Protein AF-0000000080790879 (afdb_homodimer)

InterPro domains:
  IPR000843 LacI-type HTH domain [PF00356] (8-51)
  IPR000843 LacI-type HTH domain [PS50932] (5-59)
  IPR000843 LacI-type HTH domain [SM00354] (4-74)
  IPR000843 LacI-type HTH domain [cd01392] (8-59)
  IPR010982 Lambda repressor-like, DNA-binding domain superfamily [G3DSA:1.10.260.40] (3-62)
  IPR010982 Lambda repressor-like, DNA-binding domain superfamily [SSF47413] (5-62)
  IPR028082 Periplasmic binding protein-like I [SSF53822] (61-307)
  IPR046335 Transcriptional regulator LacI/GalR-like, sensor domain [PF13377] (170-308)

pLDDT: mean 84.3, std 15.31, range [31.33, 98.94]

Structure (mmCIF, N/CA/C/O backbone):
data_AF-0000000080790879-model_v1
#
loop_
_entity.id
_entity.type
_entity.pdbx_description
1 polymer 'Transcriptional regulator, LacI family (HTH-type transcriptional regulator degA)'
#
loop_
_atom_site.group_PDB
_atom_site.id
_atom_site.type_symbol
_atom_site.label_atom_id
_atom_site.label_alt_id
_atom_site.label_comp_id
_atom_site.label_asym_id
_atom_site.label_entity_id
_atom_site.label_seq_id
_atom_site.pdbx_PDB_ins_code
_atom_site.Cartn_x
_atom_site.Cartn_y
_atom_site.Cartn_z
_atom_site.occupancy
_atom_site.B_iso_or_equiv
_atom_site.auth_seq_id
_atom_site.auth_comp_id
_atom_site.auth_asym_id
_atom_site.auth_atom_id
_atom_site.pdbx_PDB_model_num
ATOM 1 N N . MET A 1 1 ? -19.062 32.812 -18.828 1 31.39 1 MET A N 1
ATOM 2 C CA . MET A 1 1 ? -18.891 31.375 -18.672 1 31.39 1 MET A CA 1
ATOM 3 C C . MET A 1 1 ? -20.031 30.781 -17.844 1 31.39 1 MET A C 1
ATOM 5 O O . MET A 1 1 ? -20.406 31.344 -16.812 1 31.39 1 MET A O 1
ATOM 9 N N . ALA A 1 2 ? -20.938 30.031 -18.406 1 46.84 2 ALA A N 1
ATOM 10 C CA . ALA A 1 2 ? -22.172 29.625 -17.719 1 46.84 2 ALA A CA 1
ATOM 11 C C . ALA A 1 2 ? -21.859 28.906 -16.406 1 46.84 2 ALA A C 1
ATOM 13 O O . ALA A 1 2 ? -20.922 28.109 -16.344 1 46.84 2 ALA A O 1
ATOM 14 N N . ALA A 1 3 ? -22.219 29.344 -15.32 1 54.06 3 ALA A N 1
ATOM 15 C CA . ALA A 1 3 ? -22.031 28.734 -14 1 54.06 3 ALA A CA 1
ATOM 16 C C . ALA A 1 3 ? -22.328 27.25 -14.023 1 54.06 3 ALA A C 1
ATOM 18 O O . ALA A 1 3 ? -23.188 26.797 -14.797 1 54.06 3 ALA A O 1
ATOM 19 N N . ASP A 1 4 ? -21.5 26.391 -13.531 1 60.94 4 ASP A N 1
ATOM 20 C CA . ASP A 1 4 ? -21.75 24.953 -13.469 1 60.94 4 ASP A CA 1
ATOM 21 C C . ASP A 1 4 ? -23.141 24.656 -12.93 1 60.94 4 ASP A C 1
ATOM 23 O O . ASP A 1 4 ? -23.594 25.281 -11.969 1 60.94 4 ASP A O 1
ATOM 27 N N . PRO A 1 5 ? -23.938 23.766 -13.664 1 68.88 5 PRO A N 1
ATOM 28 C CA . PRO A 1 5 ? -25.297 23.469 -13.203 1 68.88 5 PRO A CA 1
ATOM 29 C C . PRO A 1 5 ? -25.344 22.922 -11.781 1 68.88 5 PRO A C 1
ATOM 31 O O . PRO A 1 5 ? -24.422 22.203 -11.359 1 68.88 5 PRO A O 1
ATOM 34 N N . THR A 1 6 ? -26.219 23.469 -10.977 1 70.44 6 THR A N 1
ATOM 35 C CA . THR A 1 6 ? -26.438 23.047 -9.602 1 70.44 6 THR A CA 1
ATOM 36 C C . THR A 1 6 ? -27.594 22.062 -9.523 1 70.44 6 THR A C 1
ATOM 38 O O . THR A 1 6 ? -28.312 21.844 -10.508 1 70.44 6 THR A O 1
ATOM 41 N N . GLN A 1 7 ? -27.641 21.469 -8.312 1 73.38 7 GLN A N 1
ATOM 42 C CA . GLN A 1 7 ? -28.797 20.594 -8.094 1 73.38 7 GLN A CA 1
ATOM 43 C C . GLN A 1 7 ? -30.109 21.344 -8.273 1 73.38 7 GLN A C 1
ATOM 45 O O . GLN A 1 7 ? -31.094 20.766 -8.727 1 73.38 7 GLN A O 1
ATOM 50 N N . ARG A 1 8 ? -30.016 22.594 -7.941 1 77.94 8 ARG A N 1
ATOM 51 C CA . ARG A 1 8 ? -31.188 23.453 -8.117 1 77.94 8 ARG A CA 1
ATOM 52 C C . ARG A 1 8 ? -31.547 23.594 -9.594 1 77.94 8 ARG A C 1
ATOM 54 O O . ARG A 1 8 ? -32.719 23.609 -9.961 1 77.94 8 ARG A O 1
ATOM 61 N N . ASP A 1 9 ? -30.547 23.672 -10.383 1 80.75 9 ASP A N 1
ATOM 62 C CA . ASP A 1 9 ? -30.766 23.797 -11.82 1 80.75 9 ASP A CA 1
ATOM 63 C C . ASP A 1 9 ? -31.391 22.516 -12.391 1 80.75 9 ASP A C 1
ATOM 65 O O . ASP A 1 9 ? -32.281 22.578 -13.242 1 80.75 9 ASP A O 1
ATOM 69 N N . VAL A 1 10 ? -30.891 21.422 -11.867 1 80.69 10 VAL A N 1
ATOM 70 C CA . VAL A 1 10 ? -31.422 20.141 -12.305 1 80.69 10 VAL A CA 1
ATOM 71 C C . VAL A 1 10 ? -32.875 20.016 -11.867 1 80.69 10 VAL A C 1
ATOM 73 O O . VAL A 1 10 ? -33.75 19.594 -12.648 1 80.69 10 VAL A O 1
ATOM 76 N N . ALA A 1 11 ? -33.094 20.406 -10.719 1 82.88 11 ALA A N 1
ATOM 77 C CA . ALA A 1 11 ? -34.469 20.359 -10.172 1 82.88 11 ALA A CA 1
ATOM 78 C C . ALA A 1 11 ? -35.406 21.203 -11.008 1 82.88 11 ALA A C 1
ATOM 80 O O . ALA A 1 11 ? -36.5 20.75 -11.359 1 82.88 11 ALA A O 1
ATOM 81 N N . ARG A 1 12 ? -35 22.312 -11.289 1 84.5 12 ARG A N 1
ATOM 82 C CA . ARG A 1 12 ? -35.812 23.234 -12.094 1 84.5 12 ARG A CA 1
ATOM 83 C C . ARG A 1 12 ? -36.062 22.672 -13.484 1 84.5 12 ARG A C 1
ATOM 85 O O . ARG A 1 12 ? -37.188 22.688 -13.969 1 84.5 12 ARG A O 1
ATOM 92 N N . ALA A 1 13 ? -35.031 22.156 -14.031 1 86.31 13 ALA A N 1
ATOM 93 C CA . ALA A 1 13 ? -35.125 21.641 -15.398 1 86.31 13 ALA A CA 1
ATOM 94 C C . ALA A 1 13 ? -35.969 20.375 -15.445 1 86.31 13 ALA A C 1
ATOM 96 O O . ALA A 1 13 ? -36.688 20.141 -16.438 1 86.31 13 ALA A O 1
ATOM 97 N N . ALA A 1 14 ? -35.875 19.609 -14.414 1 83.62 14 ALA A N 1
ATOM 98 C CA . ALA A 1 14 ? -36.594 18.328 -14.359 1 83.62 14 ALA A CA 1
ATOM 99 C C . ALA A 1 14 ? -38 18.516 -13.797 1 83.62 14 ALA A C 1
ATOM 101 O O . ALA A 1 14 ? -38.812 17.594 -13.836 1 83.62 14 ALA A O 1
ATOM 102 N N . GLY A 1 15 ? -38.25 19.688 -13.297 1 85.44 15 GLY A N 1
ATOM 103 C CA . GLY A 1 15 ? -39.562 19.984 -12.727 1 85.44 15 GLY A CA 1
ATOM 104 C C . GLY A 1 15 ? -39.844 19.266 -11.422 1 85.44 15 GLY A C 1
ATOM 105 O O . GLY A 1 15 ? -40.938 18.812 -11.18 1 85.44 15 GLY A O 1
ATOM 106 N N . VAL A 1 16 ? -38.812 18.969 -10.75 1 83.25 16 VAL A N 1
ATOM 107 C CA . VAL A 1 16 ? -38.938 18.266 -9.484 1 83.25 16 VAL A CA 1
ATOM 108 C C . VAL A 1 16 ? -38.25 19.047 -8.367 1 83.25 16 VAL A C 1
ATOM 110 O O . VAL A 1 16 ? -37.625 20.078 -8.625 1 83.25 16 VAL A O 1
ATOM 113 N N . SER A 1 17 ? -38.531 18.609 -7.156 1 78 17 SER A N 1
ATOM 114 C CA . SER A 1 17 ? -37.875 19.25 -6.023 1 78 17 SER A CA 1
ATOM 115 C C . SER A 1 17 ? -36.375 18.906 -5.977 1 78 17 SER A C 1
ATOM 117 O O . SER A 1 17 ? -35.969 17.906 -6.555 1 78 17 SER A O 1
ATOM 119 N N . ARG A 1 18 ? -35.594 19.766 -5.316 1 76.06 18 ARG A N 1
ATOM 120 C CA . ARG A 1 18 ? -34.156 19.484 -5.117 1 76.06 18 ARG A CA 1
ATOM 121 C C . ARG A 1 18 ? -33.969 18.172 -4.379 1 76.06 18 ARG A C 1
ATOM 123 O O . ARG A 1 18 ? -33.031 17.438 -4.664 1 76.06 18 ARG A O 1
ATOM 130 N N . GLY A 1 19 ? -34.875 17.891 -3.559 1 69.06 19 GLY A N 1
ATOM 131 C CA . GLY A 1 19 ? -34.812 16.641 -2.816 1 69.06 19 GLY A CA 1
ATOM 132 C C . GLY A 1 19 ? -34.969 15.414 -3.701 1 69.06 19 GLY A C 1
ATOM 133 O O . GLY A 1 19 ? -34.219 14.43 -3.529 1 69.06 19 GLY A O 1
ATOM 134 N N . LEU A 1 20 ? -35.906 15.531 -4.598 1 71.94 20 LEU A N 1
ATOM 135 C CA . LEU A 1 20 ? -36.125 14.414 -5.5 1 71.94 20 LEU A CA 1
ATOM 136 C C . LEU A 1 20 ? -34.938 14.211 -6.434 1 71.94 20 LEU A C 1
ATOM 138 O O . LEU A 1 20 ? -34.625 13.078 -6.785 1 71.94 20 LEU A O 1
ATOM 142 N N . VAL A 1 21 ? -34.281 15.344 -6.832 1 75.25 21 VAL A N 1
ATOM 143 C CA . VAL A 1 21 ? -33.062 15.234 -7.637 1 75.25 21 VAL A CA 1
ATOM 144 C C . VAL A 1 21 ? -32 14.5 -6.852 1 75.25 21 VAL A C 1
ATOM 146 O O . VAL A 1 21 ? -31.344 13.586 -7.379 1 75.25 21 VAL A O 1
ATOM 149 N N . SER A 1 22 ? -31.922 14.867 -5.68 1 69.25 22 SER A N 1
ATOM 150 C CA . SER A 1 22 ? -30.938 14.227 -4.812 1 69.25 22 SER A CA 1
ATOM 151 C C . SER A 1 22 ? -31.203 12.734 -4.672 1 69.25 22 SER A C 1
ATOM 153 O O . SER A 1 22 ? -30.281 11.922 -4.809 1 69.25 22 SER A O 1
ATOM 155 N N . LEU A 1 23 ? -32.5 12.469 -4.492 1 63.38 23 LEU A N 1
ATOM 156 C CA . LEU A 1 23 ? -32.906 11.078 -4.328 1 63.38 23 LEU A CA 1
ATOM 157 C C . LEU A 1 23 ? -32.688 10.289 -5.613 1 63.38 23 LEU A C 1
ATOM 159 O O . LEU A 1 23 ? -32.188 9.148 -5.57 1 63.38 23 LEU A O 1
ATOM 163 N N . ALA A 1 24 ? -33.031 10.875 -6.68 1 67.06 24 ALA A N 1
ATOM 164 C CA . ALA A 1 24 ? -32.938 10.211 -7.977 1 67.06 24 ALA A CA 1
ATOM 165 C C . ALA A 1 24 ? -31.469 9.922 -8.32 1 67.06 24 ALA A C 1
ATOM 167 O O . ALA A 1 24 ? -31.141 8.828 -8.773 1 67.06 24 ALA A O 1
ATOM 168 N N . LEU A 1 25 ? -30.641 10.867 -8.023 1 66.94 25 LEU A N 1
ATOM 169 C CA . LEU A 1 25 ? -29.25 10.758 -8.438 1 66.94 25 LEU A CA 1
ATOM 170 C C . LEU A 1 25 ? -28.453 9.875 -7.477 1 66.94 25 LEU A C 1
ATOM 172 O O . LEU A 1 25 ? -27.406 9.344 -7.836 1 66.94 25 LEU A O 1
ATOM 176 N N . SER A 1 26 ? -29.109 9.727 -6.359 1 56.62 26 SER A N 1
ATOM 177 C CA . SER A 1 26 ? -28.484 8.852 -5.375 1 56.62 26 SER A CA 1
ATOM 178 C C . SER A 1 26 ? -28.906 7.398 -5.574 1 56.62 26 SER A C 1
ATOM 180 O O . SER A 1 26 ? -28.469 6.512 -4.84 1 56.62 26 SER A O 1
ATOM 182 N N . GLY A 1 27 ? -29.734 7.176 -6.465 1 55.97 27 GLY A N 1
ATOM 183 C CA . GLY A 1 27 ? -30.234 5.844 -6.762 1 55.97 27 GLY A CA 1
ATOM 184 C C . GLY A 1 27 ? -31.281 5.367 -5.773 1 55.97 27 GLY A C 1
ATOM 185 O O . GLY A 1 27 ? -31.484 4.164 -5.605 1 55.97 27 GLY A O 1
ATOM 186 N N . SER A 1 28 ? -31.938 6.172 -5.125 1 51.19 28 SER A N 1
ATOM 187 C CA . SER A 1 28 ? -32.969 5.828 -4.148 1 51.19 28 SER A CA 1
ATOM 188 C C . SER A 1 28 ? -34.125 5.074 -4.797 1 51.19 28 SER A C 1
ATOM 190 O O . SER A 1 28 ? -34.562 5.422 -5.895 1 51.19 28 SER A O 1
ATOM 192 N N . SER A 1 29 ? -34.5 4.035 -4.152 1 57.91 29 SER A N 1
ATOM 193 C CA . SER A 1 29 ? -35.656 3.273 -4.625 1 57.91 29 SER A CA 1
ATOM 194 C C . SER A 1 29 ? -36.969 4.059 -4.434 1 57.91 29 SER A C 1
ATOM 196 O O . SER A 1 29 ? -38 3.68 -4.969 1 57.91 29 SER A O 1
ATOM 198 N N . LEU A 1 30 ? -36.875 5.078 -3.789 1 57.19 30 LEU A N 1
ATOM 199 C CA . LEU A 1 30 ? -38.062 5.871 -3.523 1 57.19 30 LEU A CA 1
ATOM 200 C C . LEU A 1 30 ? -38.469 6.672 -4.754 1 57.19 30 LEU A C 1
ATOM 202 O O . LEU A 1 30 ? -39.562 7.242 -4.801 1 57.19 30 LEU A O 1
ATOM 206 N N . VAL A 1 31 ? -37.562 6.707 -5.637 1 70.5 31 VAL A N 1
ATOM 207 C CA . VAL A 1 31 ? -37.844 7.441 -6.863 1 70.5 31 VAL A CA 1
ATOM 208 C C . VAL A 1 31 ? -38.219 6.465 -7.98 1 70.5 31 VAL A C 1
ATOM 210 O O . VAL A 1 31 ? -37.469 5.504 -8.234 1 70.5 31 VAL A O 1
ATOM 213 N N . ALA A 1 32 ? -39.469 6.656 -8.453 1 73.81 32 ALA A N 1
ATOM 214 C CA . ALA A 1 32 ? -39.938 5.816 -9.562 1 73.81 32 ALA A CA 1
ATOM 215 C C . ALA A 1 32 ? -38.906 5.828 -10.703 1 73.81 32 ALA A C 1
ATOM 217 O O . ALA A 1 32 ? -38.281 6.848 -10.961 1 73.81 32 ALA A O 1
ATOM 218 N N . ASP A 1 33 ? -38.75 4.695 -11.352 1 73.25 33 ASP A N 1
ATOM 219 C CA . ASP A 1 33 ? -37.75 4.5 -12.398 1 73.25 33 ASP A CA 1
ATOM 220 C C . ASP A 1 33 ? -37.844 5.574 -13.477 1 73.25 33 ASP A C 1
ATOM 222 O O . ASP A 1 33 ? -36.844 6.113 -13.93 1 73.25 33 ASP A O 1
ATOM 226 N N . ASP A 1 34 ? -39.031 5.797 -13.844 1 77.75 34 ASP A N 1
ATOM 227 C CA . ASP A 1 34 ? -39.25 6.781 -14.898 1 77.75 34 ASP A CA 1
ATOM 228 C C . ASP A 1 34 ? -38.75 8.164 -14.469 1 77.75 34 ASP A C 1
ATOM 230 O O . ASP A 1 34 ? -38.125 8.867 -15.258 1 77.75 34 ASP A O 1
ATOM 234 N N . THR A 1 35 ? -39 8.523 -13.281 1 78.81 35 THR A N 1
ATOM 235 C CA . THR A 1 35 ? -38.594 9.82 -12.742 1 78.81 35 THR A CA 1
ATOM 236 C C . THR A 1 35 ? -37.062 9.883 -12.586 1 78.81 35 THR A C 1
ATOM 238 O O . THR A 1 35 ? -36.469 10.906 -12.906 1 78.81 35 THR A O 1
ATOM 241 N N . ARG A 1 36 ? -36.531 8.922 -12.156 1 77.81 36 ARG A N 1
ATOM 242 C CA . ARG A 1 36 ? -35.062 8.828 -12 1 77.81 36 ARG A CA 1
ATOM 243 C C . ARG A 1 36 ? -34.375 9.023 -13.344 1 77.81 36 ARG A C 1
ATOM 245 O O . ARG A 1 36 ? -33.406 9.797 -13.438 1 77.81 36 ARG A O 1
ATOM 252 N N . GLU A 1 37 ? -34.875 8.25 -14.273 1 77.5 37 GLU A N 1
ATOM 253 C CA . GLU A 1 37 ? -34.281 8.336 -15.609 1 77.5 37 GLU A CA 1
ATOM 254 C C . GLU A 1 37 ? -34.375 9.766 -16.156 1 77.5 37 GLU A C 1
ATOM 256 O O . GLU A 1 37 ? -33.406 10.25 -16.766 1 77.5 37 GLU A O 1
ATOM 261 N N . ARG A 1 38 ? -35.469 10.383 -15.992 1 80.38 38 ARG A N 1
ATOM 262 C CA . ARG A 1 38 ? -35.656 11.758 -16.438 1 80.38 38 ARG A CA 1
ATOM 263 C C . ARG A 1 38 ? -34.688 12.695 -15.742 1 80.38 38 ARG A C 1
ATOM 265 O O . ARG A 1 38 ? -34.062 13.539 -16.391 1 80.38 38 ARG A O 1
ATOM 272 N N . ILE A 1 39 ? -34.531 12.539 -14.477 1 79.38 39 ILE A N 1
ATOM 273 C CA . ILE A 1 39 ? -33.656 13.398 -13.695 1 79.38 39 ILE A CA 1
ATOM 274 C C . ILE A 1 39 ? -32.188 13.172 -14.109 1 79.38 39 ILE A C 1
ATOM 276 O O . ILE A 1 39 ? -31.438 14.125 -14.281 1 79.38 39 ILE A O 1
ATOM 280 N N . VAL A 1 40 ? -31.844 11.938 -14.273 1 74.12 40 VAL A N 1
ATOM 281 C CA . VAL A 1 40 ? -30.484 11.586 -14.688 1 74.12 40 VAL A CA 1
ATOM 282 C C . VAL A 1 40 ? -30.203 12.172 -16.062 1 74.12 40 VAL A C 1
ATOM 284 O O . VAL A 1 40 ? -29.125 12.719 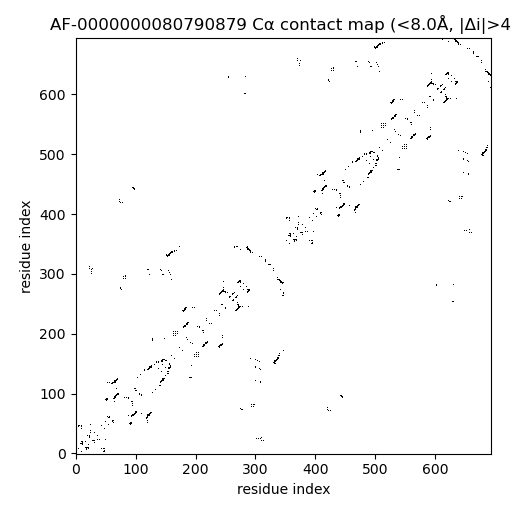-16.312 1 74.12 40 VAL A O 1
ATOM 287 N N . GLN A 1 41 ? -31.203 12.016 -16.922 1 77.62 41 GLN A N 1
ATOM 288 C CA . GLN A 1 41 ? -31.062 12.57 -18.266 1 77.62 41 GLN A CA 1
ATOM 289 C C . GLN A 1 41 ? -30.906 14.086 -18.219 1 77.62 41 GLN A C 1
ATOM 291 O O . GLN A 1 41 ? -30.047 14.641 -18.922 1 77.62 41 GLN A O 1
ATOM 296 N N . VAL A 1 42 ? -31.641 14.781 -17.453 1 80 42 VAL A N 1
ATOM 297 C CA . VAL A 1 42 ? -31.578 16.234 -17.312 1 80 42 VAL A CA 1
ATOM 298 C C . VAL A 1 42 ? -30.219 16.641 -16.719 1 80 42 VAL A C 1
ATOM 300 O O . VAL A 1 42 ? -29.609 17.609 -17.172 1 80 42 VAL A O 1
ATOM 303 N N . ALA A 1 43 ? -29.844 15.922 -15.703 1 75.06 43 ALA A N 1
ATOM 304 C CA . ALA A 1 43 ? -28.547 16.188 -15.086 1 75.06 43 ALA A CA 1
ATOM 305 C C . ALA A 1 43 ? -27.422 16.078 -16.094 1 75.06 43 ALA A C 1
ATOM 307 O O . ALA A 1 43 ? -26.516 16.922 -16.141 1 75.06 43 ALA A O 1
ATOM 308 N N . HIS A 1 44 ? -27.516 15.062 -16.875 1 70.31 44 HIS A N 1
ATOM 309 C CA . HIS A 1 44 ? -26.531 14.844 -17.922 1 70.31 44 HIS A CA 1
ATOM 310 C C . HIS A 1 44 ? -26.562 15.969 -18.953 1 70.31 44 HIS A C 1
ATOM 312 O O . HIS A 1 44 ? -25.516 16.484 -19.359 1 70.31 44 HIS A O 1
ATOM 318 N N . GLU A 1 45 ? -27.688 16.297 -19.344 1 73.88 45 GLU A N 1
ATOM 319 C CA . GLU A 1 45 ? -27.875 17.344 -20.359 1 73.88 45 GLU A CA 1
ATOM 320 C C . GLU A 1 45 ? -27.344 18.688 -19.859 1 73.88 45 GLU A C 1
ATOM 322 O O . GLU A 1 45 ? -26.797 19.469 -20.625 1 73.88 45 GLU A O 1
ATOM 327 N N . LEU A 1 46 ? -27.5 18.844 -18.562 1 73.12 46 LEU A N 1
ATOM 328 C CA . LEU A 1 46 ? -27.062 20.094 -17.969 1 73.12 46 LEU A CA 1
ATOM 329 C C . LEU A 1 46 ? -25.578 20.031 -17.594 1 73.12 46 LEU A C 1
ATOM 331 O O . LEU A 1 46 ? -24.984 21.047 -17.266 1 73.12 46 LEU A O 1
ATOM 335 N N . GLY A 1 47 ? -25.141 18.812 -17.688 1 64.56 47 GLY A N 1
ATOM 336 C CA . GLY A 1 47 ? -23.766 18.594 -17.266 1 64.56 47 GLY A CA 1
ATOM 337 C C . GLY A 1 47 ? -23.594 18.609 -15.758 1 64.56 47 GLY A C 1
ATOM 338 O O . GLY A 1 47 ? -22.531 18.984 -15.258 1 64.56 47 GLY A O 1
ATOM 339 N N . TYR A 1 48 ? -24.781 18.328 -15.18 1 60.84 48 TYR A N 1
ATOM 340 C CA . TYR A 1 48 ? -24.734 18.297 -13.727 1 60.84 48 TYR A CA 1
ATOM 341 C C . TYR A 1 48 ? -24.125 17 -13.211 1 60.84 48 TYR A C 1
ATOM 343 O O . TYR A 1 48 ? -24.531 15.914 -13.625 1 60.84 48 TYR A O 1
ATOM 351 N N . THR A 1 49 ? -23.141 17.094 -12.586 1 52.09 49 THR A N 1
ATOM 352 C CA . THR A 1 49 ? -22.594 15.961 -11.867 1 52.09 49 THR A CA 1
ATOM 353 C C . THR A 1 49 ? -22.672 16.172 -10.359 1 52.09 49 THR A C 1
ATOM 355 O O . THR A 1 49 ? -22.375 17.266 -9.867 1 52.09 49 THR A O 1
ATOM 358 N N . ARG A 1 50 ? -23.578 15.305 -9.789 1 50.03 50 ARG A N 1
ATOM 359 C CA . ARG A 1 50 ? -23.656 15.367 -8.328 1 50.03 50 ARG A CA 1
ATOM 360 C C . ARG A 1 50 ? -22.266 15.336 -7.699 1 50.03 50 ARG A C 1
ATOM 362 O O . ARG A 1 50 ? -21.516 14.375 -7.887 1 50.03 50 ARG A O 1
ATOM 369 N N . ASN A 1 51 ? -21.812 16.453 -7.465 1 45.66 51 ASN A N 1
ATOM 370 C CA . ASN A 1 51 ? -20.547 16.547 -6.75 1 45.66 51 ASN A CA 1
ATOM 371 C C . ASN A 1 51 ? -20.703 16.219 -5.266 1 45.66 51 ASN A C 1
ATOM 373 O O . ASN A 1 51 ? -21.297 17 -4.52 1 45.66 51 ASN A O 1
ATOM 377 N N . LEU A 1 52 ? -20.891 14.906 -4.855 1 46.56 52 LEU A N 1
ATOM 378 C CA . LEU A 1 52 ? -21 14.492 -3.461 1 46.56 52 LEU A CA 1
ATOM 379 C C . LEU A 1 52 ? -20.141 15.383 -2.564 1 46.56 52 LEU A C 1
ATOM 381 O O . LEU A 1 52 ? -20.5 15.641 -1.412 1 46.56 52 LEU A O 1
ATOM 385 N N . GLY A 1 53 ? -19.109 15.828 -3.074 1 43.97 53 GLY A N 1
ATOM 386 C CA . GLY A 1 53 ? -18.297 16.781 -2.322 1 43.97 53 GLY A CA 1
ATOM 387 C C . GLY A 1 53 ? -19.047 18.031 -1.947 1 43.97 53 GLY A C 1
ATOM 388 O O . GLY A 1 53 ? -19.016 18.469 -0.794 1 43.97 53 GLY A O 1
ATOM 389 N N . ALA A 1 54 ? -19.75 18.5 -2.9 1 43.84 54 ALA A N 1
ATOM 390 C CA . ALA A 1 54 ? -20.531 19.703 -2.656 1 43.84 54 ALA A CA 1
ATOM 391 C C . ALA A 1 54 ? -21.688 19.438 -1.692 1 43.84 54 ALA A C 1
ATOM 393 O O . ALA A 1 54 ? -21.969 20.25 -0.81 1 43.84 54 ALA A O 1
ATOM 394 N N . ALA A 1 55 ? -22.297 18.297 -1.885 1 45.28 55 ALA A N 1
ATOM 395 C CA . ALA A 1 55 ? -23.406 17.922 -0.99 1 45.28 55 ALA A CA 1
ATOM 396 C C . ALA A 1 55 ? -22.891 17.703 0.435 1 45.28 55 ALA A C 1
ATOM 398 O O . ALA A 1 55 ? -23.578 18.062 1.399 1 45.28 55 ALA A O 1
ATOM 399 N N . SER A 1 56 ? -21.75 17.031 0.468 1 48.84 56 SER A N 1
ATOM 400 C CA . SER A 1 56 ? -21.156 16.859 1.782 1 48.84 56 SER A CA 1
ATOM 401 C C . SER A 1 56 ? -20.906 18.188 2.465 1 48.84 56 SER A C 1
ATOM 403 O O . SER A 1 56 ? -21.125 18.328 3.668 1 48.84 56 SER A O 1
ATOM 405 N N . LEU A 1 57 ? -20.594 19.141 1.697 1 43.84 57 LEU A N 1
ATOM 406 C CA . LEU A 1 57 ? -20.359 20.484 2.23 1 43.84 57 LEU A CA 1
ATOM 407 C C . LEU A 1 57 ? -21.656 21.125 2.709 1 43.84 57 LEU A C 1
ATOM 409 O O . LEU A 1 57 ? -21.688 21.75 3.766 1 43.84 57 LEU A O 1
ATOM 413 N N . ALA A 1 58 ? -22.672 20.844 1.845 1 44.16 58 ALA A N 1
ATOM 414 C CA . ALA A 1 58 ? -23.969 21.391 2.223 1 44.16 58 ALA A CA 1
ATOM 415 C C . ALA A 1 58 ? -24.5 20.719 3.484 1 44.16 58 ALA A C 1
ATOM 417 O O . ALA A 1 58 ? -25.203 21.344 4.281 1 44.16 58 ALA A O 1
ATOM 418 N N . SER A 1 59 ? -24.203 19.484 3.584 1 52.31 59 SER A N 1
ATOM 419 C CA . SER A 1 59 ? -24.672 18.719 4.734 1 52.31 59 SER A CA 1
ATOM 420 C C . SER A 1 59 ? -23.672 18.781 5.887 1 52.31 59 SER A C 1
ATOM 422 O O . SER A 1 59 ? -23.781 18.031 6.859 1 52.31 59 SER A O 1
ATOM 424 N N . LYS A 1 60 ? -22.703 19.672 5.781 1 63.31 60 LYS A N 1
ATOM 425 C CA . LYS A 1 60 ? -21.703 19.906 6.82 1 63.31 60 LYS A CA 1
ATOM 426 C C . LYS A 1 60 ? -20.781 18.703 6.973 1 63.31 60 LYS A C 1
ATOM 428 O O . LYS A 1 60 ? -20.391 18.359 8.086 1 63.31 60 LYS A O 1
ATOM 433 N N . ARG A 1 61 ? -20.844 17.969 5.816 1 75.88 61 ARG A N 1
ATOM 434 C CA . ARG A 1 61 ? -19.875 16.875 5.832 1 75.88 61 ARG A CA 1
ATOM 435 C C . ARG A 1 61 ? -18.625 17.25 5.039 1 75.88 61 ARG A C 1
ATOM 437 O O . ARG A 1 61 ? -18.672 18.094 4.145 1 75.88 61 ARG A O 1
ATOM 444 N N . SER A 1 62 ? -17.547 16.609 5.43 1 82.19 62 SER A N 1
ATOM 445 C CA . SER A 1 62 ? -16.312 16.797 4.672 1 82.19 62 SER A CA 1
ATOM 446 C C . SER A 1 62 ? -16.312 15.977 3.393 1 82.19 62 SER A C 1
ATOM 448 O O . SER A 1 62 ? -16.922 14.906 3.336 1 82.19 62 SER A O 1
ATOM 450 N N . PRO A 1 63 ? -15.82 16.484 2.312 1 87.44 63 PRO A N 1
ATOM 451 C CA . PRO A 1 63 ? -15.75 15.727 1.059 1 87.44 63 PRO A CA 1
ATOM 452 C C . PRO A 1 63 ? -14.68 14.641 1.084 1 87.44 63 PRO A C 1
ATOM 454 O O . PRO A 1 63 ? -13.852 14.562 0.174 1 87.44 63 PRO A O 1
ATOM 457 N N . VAL A 1 64 ? -14.742 13.82 2.141 1 92.44 64 VAL A N 1
ATOM 458 C CA . VAL A 1 64 ? -13.789 12.734 2.35 1 92.44 64 VAL A CA 1
ATOM 459 C C . VAL A 1 64 ? -14.539 11.414 2.52 1 92.44 64 VAL A C 1
ATOM 461 O O . VAL A 1 64 ? -15.602 11.375 3.139 1 92.44 64 VAL A O 1
ATOM 464 N N . VAL A 1 65 ? -14.016 10.43 1.869 1 96.19 65 VAL A N 1
ATOM 465 C CA . VAL A 1 65 ? -14.461 9.062 2.137 1 96.19 65 VAL A CA 1
ATOM 466 C C . VAL A 1 65 ? -13.367 8.297 2.871 1 96.19 65 VAL A C 1
ATOM 468 O O . VAL A 1 65 ? -12.234 8.219 2.398 1 96.19 65 VAL A O 1
ATOM 471 N N . GLY A 1 66 ? -13.672 7.832 4.062 1 97.38 66 GLY A N 1
ATOM 472 C CA . GLY A 1 66 ? -12.727 7 4.789 1 97.38 66 GLY A CA 1
ATOM 473 C C . GLY A 1 66 ? -12.617 5.594 4.23 1 97.38 66 GLY A C 1
ATOM 474 O O . GLY A 1 66 ? -13.625 4.953 3.936 1 97.38 66 GLY A O 1
ATOM 475 N N . VAL A 1 67 ? -11.445 5.203 4.012 1 98.06 67 VAL A N 1
ATOM 476 C CA . VAL A 1 67 ? -11.172 3.828 3.609 1 98.06 67 VAL A CA 1
ATOM 477 C C . VAL A 1 67 ? -10.336 3.133 4.684 1 98.06 67 VAL A C 1
ATOM 479 O O . VAL A 1 67 ? -9.234 3.578 5.008 1 98.06 67 VAL A O 1
ATOM 482 N N . VAL A 1 68 ? -10.867 2.053 5.238 1 96.19 68 VAL A N 1
ATOM 483 C CA . VAL A 1 68 ? -10.172 1.332 6.305 1 96.19 68 VAL A CA 1
ATOM 484 C C . VAL A 1 68 ? -9.672 -0.01 5.777 1 96.19 68 VAL A C 1
ATOM 486 O O . VAL A 1 68 ? -10.461 -0.838 5.316 1 96.19 68 VAL A O 1
ATOM 489 N N . LEU A 1 69 ? -8.398 -0.145 5.812 1 95.81 69 LEU A N 1
ATOM 490 C CA . LEU A 1 69 ? -7.746 -1.362 5.344 1 95.81 69 LEU A CA 1
ATOM 491 C C . LEU A 1 69 ? -7.074 -2.1 6.496 1 95.81 69 LEU A C 1
ATOM 493 O O . LEU A 1 69 ? -6.648 -1.478 7.473 1 95.81 69 LEU A O 1
ATOM 497 N N . PRO A 1 70 ? -6.883 -3.414 6.316 1 90.75 70 PRO A N 1
ATOM 498 C CA . PRO A 1 70 ? -6.074 -4.133 7.305 1 90.75 70 PRO A CA 1
ATOM 499 C C . PRO A 1 70 ? -4.613 -3.693 7.309 1 90.75 70 PRO A C 1
ATOM 501 O O . PRO A 1 70 ? -3.996 -3.6 8.375 1 90.75 70 PRO A O 1
ATOM 504 N N . ASP A 1 71 ? -4.07 -3.461 6.113 1 91.44 71 ASP A N 1
ATOM 505 C CA . ASP A 1 71 ? -2.676 -3.07 5.938 1 91.44 71 ASP A CA 1
ATOM 506 C C . ASP A 1 71 ? -2.436 -2.51 4.535 1 91.44 71 ASP A C 1
ATOM 508 O O . ASP A 1 71 ? -3.369 -2.391 3.74 1 91.44 71 ASP A O 1
ATOM 512 N N . LEU A 1 72 ? -1.198 -2.15 4.277 1 94.94 72 LEU A N 1
ATOM 513 C CA . LEU A 1 72 ? -0.84 -1.664 2.951 1 94.94 72 LEU A CA 1
ATOM 514 C C . LEU A 1 72 ? 0.057 -2.664 2.23 1 94.94 72 LEU A C 1
ATOM 516 O O . LEU A 1 72 ? 0.699 -2.322 1.233 1 94.94 72 LEU A O 1
ATOM 520 N N . ARG A 1 73 ? 0.112 -3.879 2.693 1 92.44 73 ARG A N 1
ATOM 521 C CA . ARG A 1 73 ? 1.039 -4.887 2.191 1 92.44 73 ARG A CA 1
ATOM 522 C C . ARG A 1 73 ? 0.417 -5.684 1.051 1 92.44 73 ARG A C 1
ATOM 524 O O . ARG A 1 73 ? 1.081 -5.973 0.054 1 92.44 73 ARG A O 1
ATOM 531 N N . ASN A 1 74 ? -0.801 -6.051 1.253 1 93.38 74 ASN A N 1
ATOM 532 C CA . ASN A 1 74 ? -1.499 -6.848 0.249 1 93.38 74 ASN A CA 1
ATOM 533 C C . ASN A 1 74 ? -1.854 -6.012 -0.979 1 93.38 74 ASN A C 1
ATOM 535 O O . ASN A 1 74 ? -2.6 -5.039 -0.879 1 93.38 74 ASN A O 1
ATOM 539 N N . PRO A 1 75 ? -1.355 -6.434 -2.168 1 96.44 75 PRO A N 1
ATOM 540 C CA . PRO A 1 75 ? -1.616 -5.648 -3.377 1 96.44 75 PRO A CA 1
ATOM 541 C C . PRO A 1 75 ? -3.102 -5.574 -3.723 1 96.44 75 PRO A C 1
ATOM 543 O O . PRO A 1 75 ? -3.52 -4.691 -4.477 1 96.44 75 PRO A O 1
ATOM 546 N N . PHE A 1 76 ? -3.879 -6.508 -3.162 1 96.62 76 PHE A N 1
ATOM 547 C CA . PHE A 1 76 ? -5.324 -6.43 -3.342 1 96.62 76 PHE A CA 1
ATOM 548 C C . PHE A 1 76 ? -5.859 -5.094 -2.842 1 96.62 76 PHE A C 1
ATOM 550 O O . PHE A 1 76 ? -6.703 -4.477 -3.494 1 96.62 76 PHE A O 1
ATOM 557 N N . PHE A 1 77 ? -5.379 -4.578 -1.789 1 96.75 77 PHE A N 1
ATOM 558 C CA . PHE A 1 77 ? -5.859 -3.348 -1.173 1 96.75 77 PHE A CA 1
ATOM 559 C C . PHE A 1 77 ? -5.473 -2.137 -2.012 1 96.75 77 PHE A C 1
ATOM 561 O O . PHE A 1 77 ? -6.234 -1.173 -2.109 1 96.75 77 PHE A O 1
ATOM 568 N N . GLU A 1 78 ? -4.289 -2.176 -2.574 1 96.5 78 GLU A N 1
ATOM 569 C CA . GLU A 1 78 ? -3.91 -1.124 -3.514 1 96.5 78 GLU A CA 1
ATOM 570 C C . GLU A 1 78 ? -4.918 -1.013 -4.652 1 96.5 78 GLU A C 1
ATOM 572 O O . GLU A 1 78 ? -5.34 0.09 -5.012 1 96.5 78 GLU A O 1
ATOM 577 N N . SER A 1 79 ? -5.246 -2.164 -5.191 1 97.12 79 SER A N 1
ATOM 578 C CA . SER A 1 79 ? -6.191 -2.203 -6.301 1 97.12 79 SER A CA 1
ATOM 579 C C . SER A 1 79 ? -7.555 -1.659 -5.883 1 97.12 79 SER A C 1
ATOM 581 O O . SER A 1 79 ? -8.172 -0.892 -6.621 1 97.12 79 SER A O 1
ATOM 583 N N . VAL A 1 80 ? -7.98 -1.991 -4.719 1 97.62 80 VAL A N 1
ATOM 584 C CA . VAL A 1 80 ? -9.258 -1.508 -4.203 1 97.62 80 VAL A CA 1
ATOM 585 C C . VAL A 1 80 ? -9.219 0.012 -4.07 1 97.62 80 VAL A C 1
ATOM 587 O O . VAL A 1 80 ? -10.125 0.707 -4.543 1 97.62 80 VAL A O 1
ATOM 590 N N . VAL A 1 81 ? -8.188 0.541 -3.506 1 97.62 81 VAL A N 1
ATOM 591 C CA . VAL A 1 81 ? -8.078 1.972 -3.242 1 97.62 81 VAL A CA 1
ATOM 592 C C . VAL A 1 81 ? -8 2.736 -4.562 1 97.62 81 VAL A C 1
ATOM 594 O O . VAL A 1 81 ? -8.633 3.785 -4.719 1 97.62 81 VAL A O 1
ATOM 597 N N . ASP A 1 82 ? -7.23 2.178 -5.5 1 96.06 82 ASP A N 1
ATOM 598 C CA . ASP A 1 82 ? -7.117 2.826 -6.805 1 96.06 82 ASP A CA 1
ATOM 599 C C . ASP A 1 82 ? -8.484 2.943 -7.48 1 96.06 82 ASP A C 1
ATOM 601 O O . ASP A 1 82 ? -8.82 3.992 -8.031 1 96.06 82 ASP A O 1
ATOM 605 N N . ASN A 1 83 ? -9.195 1.898 -7.422 1 97.19 83 ASN A N 1
ATOM 606 C CA . ASN A 1 83 ? -10.516 1.897 -8.055 1 97.19 83 ASN A CA 1
ATOM 607 C C . ASN A 1 83 ? -11.508 2.76 -7.289 1 97.19 83 ASN A C 1
ATOM 609 O O . ASN A 1 83 ? -12.359 3.422 -7.887 1 97.19 83 ASN A O 1
ATOM 613 N N . LEU A 1 84 ? -11.43 2.773 -5.957 1 97.5 84 LEU A N 1
ATOM 614 C CA . LEU A 1 84 ? -12.266 3.664 -5.164 1 97.5 84 LEU A CA 1
ATOM 615 C C . LEU A 1 84 ? -11.961 5.125 -5.484 1 97.5 84 LEU A C 1
ATOM 617 O O . LEU A 1 84 ? -12.867 5.953 -5.543 1 97.5 84 LEU A O 1
ATOM 621 N N . GLN A 1 85 ? -10.68 5.383 -5.602 1 95.44 85 GLN A N 1
ATOM 622 C CA . GLN A 1 85 ? -10.266 6.742 -5.945 1 95.44 85 GLN A CA 1
ATOM 623 C C . GLN A 1 85 ? -10.875 7.18 -7.273 1 95.44 85 GLN A C 1
ATOM 625 O O . GLN A 1 85 ? -11.367 8.305 -7.395 1 95.44 85 GLN A O 1
ATOM 630 N N . HIS A 1 86 ? -10.805 6.316 -8.203 1 93.06 86 HIS A N 1
ATOM 631 C CA . HIS A 1 86 ? -11.383 6.605 -9.508 1 93.06 86 HIS A CA 1
ATOM 632 C C . HIS A 1 86 ? -12.867 6.938 -9.398 1 93.06 86 HIS A C 1
ATOM 634 O O . HIS A 1 86 ? -13.328 7.941 -9.953 1 93.06 86 HIS A O 1
ATOM 640 N N . GLU A 1 87 ? -13.602 6.16 -8.664 1 92.19 87 GLU A N 1
ATOM 641 C CA . GLU A 1 87 ? -15.031 6.391 -8.469 1 92.19 87 GLU A CA 1
ATOM 642 C C . GLU A 1 87 ? -15.281 7.672 -7.676 1 92.19 87 GLU A C 1
ATOM 644 O O . GLU A 1 87 ? -16.203 8.422 -7.984 1 92.19 87 GLU A O 1
ATOM 649 N N . ALA A 1 88 ? -14.469 7.926 -6.684 1 92 88 ALA A N 1
ATOM 650 C CA . ALA A 1 88 ? -14.633 9.062 -5.785 1 92 88 ALA A CA 1
ATOM 651 C C . ALA A 1 88 ? -14.359 10.383 -6.508 1 92 88 ALA A C 1
ATOM 653 O O . ALA A 1 88 ? -14.977 11.406 -6.211 1 92 88 ALA A O 1
ATOM 654 N N . ASP A 1 89 ? -13.406 10.359 -7.383 1 84.75 89 ASP A N 1
ATOM 655 C CA . ASP A 1 89 ? -13.047 11.547 -8.148 1 84.75 89 ASP A CA 1
ATOM 656 C C . ASP A 1 89 ? -14.266 12.133 -8.859 1 84.75 89 ASP A C 1
ATOM 658 O O . ASP A 1 89 ? -14.484 13.344 -8.836 1 84.75 89 ASP A O 1
ATOM 662 N N . GLY A 1 90 ? -15.016 11.281 -9.453 1 80.62 90 GLY A N 1
ATOM 663 C CA . GLY A 1 90 ? -16.203 11.734 -10.148 1 80.62 90 GLY A CA 1
ATOM 664 C C . GLY A 1 90 ? -17.25 12.344 -9.227 1 80.62 90 GLY A C 1
ATOM 665 O O . GLY A 1 90 ? -18.125 13.07 -9.68 1 80.62 90 GLY A O 1
ATOM 666 N N . LEU A 1 91 ? -17.141 12.148 -7.938 1 81.94 91 LEU A N 1
ATOM 667 C CA . LEU A 1 91 ? -18.109 12.617 -6.949 1 81.94 91 LEU A CA 1
ATOM 668 C C . LEU A 1 91 ? -17.531 13.781 -6.145 1 81.94 91 LEU A C 1
ATOM 670 O O . LEU A 1 91 ? -18.188 14.273 -5.219 1 81.94 91 LEU A O 1
ATOM 674 N N . GLY A 1 92 ? -16.25 14.133 -6.484 1 83.25 92 GLY A N 1
ATOM 675 C CA . GLY A 1 92 ? -15.602 15.211 -5.766 1 83.25 92 GLY A CA 1
ATOM 676 C C . GLY A 1 92 ? -15.172 14.82 -4.363 1 83.25 92 GLY A C 1
ATOM 677 O O . GLY A 1 92 ? -15.086 15.672 -3.477 1 83.25 92 GLY A O 1
ATOM 678 N N . LEU A 1 93 ? -15.047 13.562 -4.125 1 90.75 93 LEU A N 1
ATOM 679 C CA . LEU A 1 93 ? -14.641 13.039 -2.824 1 90.75 93 LEU A CA 1
ATOM 680 C C . LEU A 1 93 ? -13.172 12.617 -2.846 1 90.75 93 LEU A C 1
ATOM 682 O O . LEU A 1 93 ? -12.648 12.234 -3.895 1 90.75 93 LEU A O 1
ATOM 686 N N . LEU A 1 94 ? -12.523 12.727 -1.725 1 93.12 94 LEU A N 1
ATOM 687 C CA . LEU A 1 94 ? -11.148 12.273 -1.561 1 93.12 94 LEU A CA 1
ATOM 688 C C . LEU A 1 94 ? -11.086 11.07 -0.627 1 93.12 94 LEU A C 1
ATOM 690 O O . LEU A 1 94 ? -11.43 11.18 0.552 1 93.12 94 LEU A O 1
ATOM 694 N N . PRO A 1 95 ? -10.641 9.969 -1.158 1 96.81 95 PRO A N 1
ATOM 695 C CA . PRO A 1 95 ? -10.414 8.852 -0.239 1 96.81 95 PRO A CA 1
ATOM 696 C C . PRO A 1 95 ? -9.219 9.078 0.687 1 96.81 95 PRO A C 1
ATOM 698 O O . PRO A 1 95 ? -8.156 9.516 0.234 1 96.81 95 PRO A O 1
ATOM 701 N N . LEU A 1 96 ? -9.422 8.883 1.959 1 97.38 96 LEU A N 1
ATOM 702 C CA . LEU A 1 96 ? -8.367 8.859 2.961 1 97.38 96 LEU A CA 1
ATOM 703 C C . LEU A 1 96 ? -8.258 7.477 3.602 1 97.38 96 LEU A C 1
ATOM 705 O O . LEU A 1 96 ? -9.227 6.965 4.152 1 97.38 96 LEU A O 1
ATOM 709 N N . VAL A 1 97 ? -7.055 6.945 3.572 1 98.25 97 VAL A N 1
ATOM 710 C CA . VAL A 1 97 ? -6.844 5.559 3.969 1 98.25 97 VAL A CA 1
ATOM 711 C C . VAL A 1 97 ? -6.297 5.504 5.395 1 98.25 97 VAL A C 1
ATOM 713 O O . VAL A 1 97 ? -5.391 6.262 5.746 1 98.25 97 VAL A O 1
ATOM 716 N N . ALA A 1 98 ? -6.875 4.656 6.203 1 97 98 ALA A N 1
ATOM 717 C CA . ALA A 1 98 ? -6.344 4.273 7.512 1 97 98 ALA A CA 1
ATOM 718 C C . ALA A 1 98 ? -6.207 2.758 7.621 1 97 98 ALA A C 1
ATOM 720 O O . ALA A 1 98 ? -6.973 2.012 7.004 1 97 98 ALA A O 1
ATOM 721 N N . THR A 1 99 ? -5.223 2.342 8.383 1 94.56 99 THR A N 1
ATOM 722 C CA . THR A 1 99 ? -5.02 0.91 8.578 1 94.56 99 THR A CA 1
ATOM 723 C C . THR A 1 99 ? -5.43 0.493 9.984 1 94.56 99 THR A C 1
ATOM 725 O O . THR A 1 99 ? -5.227 1.241 10.945 1 94.56 99 THR A O 1
ATOM 728 N N . SER A 1 100 ? -5.926 -0.706 10.094 1 88.38 100 SER A N 1
ATOM 729 C CA . SER A 1 100 ? -6.398 -1.198 11.383 1 88.38 100 SER A CA 1
ATOM 730 C C . SER A 1 100 ? -5.496 -2.307 11.922 1 88.38 100 SER A C 1
ATOM 732 O O . SER A 1 100 ? -5.586 -2.678 13.094 1 88.38 100 SER A O 1
ATOM 734 N N . ALA A 1 101 ? -4.598 -2.807 11.078 1 80.75 101 ALA A N 1
ATOM 735 C CA . ALA A 1 101 ? -3.678 -3.875 11.461 1 80.75 101 ALA A CA 1
ATOM 736 C C . ALA A 1 101 ? -4.43 -5.062 12.047 1 80.75 101 ALA A C 1
ATOM 738 O O . ALA A 1 101 ? -3.988 -5.664 13.031 1 80.75 101 ALA A O 1
ATOM 739 N N . ASP A 1 102 ? -5.602 -5.273 11.57 1 78.56 102 ASP A N 1
ATOM 740 C CA . ASP A 1 102 ? -6.457 -6.379 12.008 1 78.56 102 ASP A CA 1
ATOM 741 C C . ASP A 1 102 ? -6.699 -6.328 13.508 1 78.56 102 ASP A C 1
ATOM 743 O O . ASP A 1 102 ? -6.695 -7.363 14.18 1 78.56 102 ASP A O 1
ATOM 747 N N . ASP A 1 103 ? -6.777 -5.148 14.016 1 81.19 103 ASP A N 1
ATOM 748 C CA . ASP A 1 103 ? -7.039 -4.91 15.43 1 81.19 103 ASP A CA 1
ATOM 749 C C . ASP A 1 103 ? -8.398 -4.242 15.633 1 81.19 103 ASP A C 1
ATOM 751 O O . ASP A 1 103 ? -8.633 -3.139 15.141 1 81.19 103 ASP A O 1
ATOM 755 N N . ARG A 1 104 ? -9.227 -4.895 16.406 1 80.56 104 ARG A N 1
ATOM 756 C CA . ARG A 1 104 ? -10.594 -4.426 16.594 1 80.56 104 ARG A CA 1
ATOM 757 C C . ARG A 1 104 ? -10.609 -3.047 17.25 1 80.56 104 ARG A C 1
ATOM 759 O O . ARG A 1 104 ? -11.406 -2.186 16.875 1 80.56 104 ARG A O 1
ATOM 766 N N . SER A 1 105 ? -9.758 -2.922 18.219 1 82.25 105 SER A N 1
ATOM 767 C CA . SER A 1 105 ? -9.703 -1.637 18.906 1 82.25 105 SER A CA 1
ATOM 768 C C . SER A 1 105 ? -9.281 -0.519 17.953 1 82.25 105 SER A C 1
ATOM 770 O O . SER A 1 105 ? -9.812 0.591 18.016 1 82.25 105 SER A O 1
ATOM 772 N N . ARG A 1 106 ? -8.414 -0.814 17.094 1 84.94 106 ARG A N 1
ATOM 773 C CA . ARG A 1 106 ? -7.965 0.177 16.109 1 84.94 106 ARG A CA 1
ATOM 774 C C . ARG A 1 106 ? -9.055 0.473 15.094 1 84.94 106 ARG A C 1
ATOM 776 O O . ARG A 1 106 ? -9.219 1.618 14.664 1 84.94 106 ARG A O 1
ATOM 783 N N . GLU A 1 107 ? -9.727 -0.595 14.695 1 87 107 GLU A N 1
ATOM 784 C CA . GLU A 1 107 ? -10.844 -0.37 13.781 1 87 107 GLU A CA 1
ATOM 785 C C . GLU A 1 107 ? -11.852 0.615 14.375 1 87 107 GLU A C 1
ATOM 787 O O . GLU A 1 107 ? -12.297 1.537 13.688 1 87 107 GLU A O 1
ATOM 792 N N . THR A 1 108 ? -12.164 0.438 15.602 1 83.62 108 THR A N 1
ATOM 793 C CA . THR A 1 108 ? -13.102 1.314 16.281 1 83.62 108 THR A CA 1
ATOM 794 C C . THR A 1 108 ? -12.578 2.744 16.344 1 83.62 108 THR A C 1
ATOM 796 O O . THR A 1 108 ? -13.312 3.695 16.062 1 83.62 108 THR A O 1
ATOM 799 N N . THR A 1 109 ? -11.305 2.84 16.672 1 83.69 109 THR A N 1
ATOM 800 C CA . THR A 1 109 ? -10.68 4.152 16.766 1 83.69 109 THR A CA 1
ATOM 801 C C . THR A 1 109 ? -10.719 4.863 15.414 1 83.69 109 THR A C 1
ATOM 803 O O . THR A 1 109 ? -11.039 6.051 15.344 1 83.69 109 THR A O 1
ATOM 806 N N . VAL A 1 110 ? -10.438 4.156 14.398 1 91.12 110 VAL A N 1
ATOM 807 C CA . VAL A 1 110 ? -10.398 4.727 13.055 1 91.12 110 VAL A CA 1
ATOM 808 C C . VAL A 1 110 ? -11.805 5.16 12.641 1 91.12 110 VAL A C 1
ATOM 810 O O . VAL A 1 110 ? -11.984 6.254 12.094 1 91.12 110 VAL A O 1
ATOM 813 N N . LEU A 1 111 ? -12.773 4.32 12.961 1 88.88 111 LEU A N 1
ATOM 814 C CA . LEU A 1 111 ? -14.156 4.641 12.641 1 88.88 111 LEU A CA 1
ATOM 815 C C . LEU A 1 111 ? -14.609 5.898 13.383 1 88.88 111 LEU A C 1
ATOM 817 O O . LEU A 1 111 ? -15.242 6.777 12.789 1 88.88 111 LEU A O 1
ATOM 821 N N . GLN A 1 112 ? -14.273 5.973 14.578 1 84.75 112 GLN A N 1
ATOM 822 C CA . GLN A 1 112 ? -14.625 7.141 15.383 1 84.75 112 GLN A CA 1
ATOM 823 C C . GLN A 1 112 ? -13.961 8.398 14.844 1 84.75 112 GLN A C 1
ATOM 825 O O . GLN A 1 112 ? -14.57 9.469 14.82 1 84.75 112 GLN A O 1
ATOM 830 N N . ARG A 1 113 ? -12.758 8.25 14.43 1 87.62 113 ARG A N 1
ATOM 831 C CA . ARG A 1 113 ? -12.031 9.398 13.891 1 87.62 113 ARG A CA 1
ATOM 832 C C . ARG A 1 113 ? -12.695 9.922 12.625 1 87.62 113 ARG A C 1
ATOM 834 O O . ARG A 1 113 ? -12.844 11.133 12.453 1 87.62 113 ARG A O 1
ATOM 841 N N . PHE A 1 114 ? -13.102 9.07 11.773 1 91.56 114 PHE A N 1
ATOM 842 C CA . PHE A 1 114 ? -13.766 9.5 10.555 1 91.56 114 PHE A CA 1
ATOM 843 C C . PHE A 1 114 ? -15.109 10.148 10.859 1 91.56 114 PHE A C 1
ATOM 845 O O . PHE A 1 114 ? -15.531 11.07 10.172 1 91.56 114 PHE A O 1
ATOM 852 N N . ARG A 1 115 ? -15.758 9.633 11.898 1 85.62 115 ARG A N 1
ATOM 853 C CA . ARG A 1 115 ? -16.984 10.281 12.352 1 85.62 115 ARG A CA 1
ATOM 854 C C . ARG A 1 115 ? -16.703 11.711 12.812 1 85.62 115 ARG A C 1
ATOM 856 O O . ARG A 1 115 ? -17.438 12.641 12.438 1 85.62 115 ARG A O 1
ATOM 863 N N . GLU A 1 116 ? -15.703 11.867 13.562 1 82.5 116 GLU A N 1
ATOM 864 C CA . GLU A 1 116 ? -15.328 13.172 14.094 1 82.5 116 GLU A CA 1
ATOM 865 C C . GLU A 1 116 ? -14.945 14.133 12.969 1 82.5 116 GLU A C 1
ATOM 867 O O . GLU A 1 116 ? -15.172 15.344 13.07 1 82.5 116 GLU A O 1
ATOM 872 N N . LEU A 1 117 ? -14.422 13.594 11.938 1 85.25 117 LEU A N 1
ATOM 873 C CA . LEU A 1 117 ? -14.031 14.391 10.781 1 85.25 117 LEU A CA 1
ATOM 874 C C . LEU A 1 117 ? -15.227 14.656 9.875 1 85.25 117 LEU A C 1
ATOM 876 O O . LEU A 1 117 ? -15.094 15.32 8.836 1 85.25 117 LEU A O 1
ATOM 880 N N . ARG A 1 118 ? -16.359 14.062 10.219 1 86.12 118 ARG A N 1
ATOM 881 C CA . ARG A 1 118 ? -17.609 14.219 9.469 1 86.12 118 ARG A CA 1
ATOM 882 C C . ARG A 1 118 ? -17.438 13.758 8.023 1 86.12 118 ARG A C 1
ATOM 884 O O . ARG A 1 118 ? -17.844 14.453 7.098 1 86.12 118 ARG A O 1
ATOM 891 N N . ALA A 1 119 ? -16.797 12.625 7.898 1 91.69 119 ALA A N 1
ATOM 892 C CA . ALA A 1 119 ? -16.594 12.055 6.57 1 91.69 119 ALA A CA 1
ATOM 893 C C . ALA A 1 119 ? -17.938 11.852 5.859 1 91.69 119 ALA A C 1
ATOM 895 O O . ALA A 1 119 ? -18.953 11.602 6.508 1 91.69 119 ALA A O 1
ATOM 896 N N . ALA A 1 120 ? -17.891 11.906 4.547 1 90.69 120 ALA A N 1
ATOM 897 C CA . ALA A 1 120 ? -19.078 11.656 3.734 1 90.69 120 ALA A CA 1
ATOM 898 C C . ALA A 1 120 ? -19.516 10.203 3.834 1 90.69 120 ALA A C 1
ATOM 900 O O . ALA A 1 120 ? -20.688 9.883 3.619 1 90.69 120 ALA A O 1
ATOM 901 N N . GLY A 1 121 ? -18.656 9.375 4.125 1 94.81 121 GLY A N 1
ATOM 902 C CA . GLY A 1 121 ? -18.891 7.953 4.324 1 94.81 121 GLY A CA 1
ATOM 903 C C . GLY A 1 121 ? -17.625 7.164 4.578 1 94.81 121 GLY A C 1
ATOM 904 O O . GLY A 1 121 ? -16.531 7.719 4.539 1 94.81 121 GLY A O 1
ATOM 905 N N . ILE A 1 122 ? -17.828 5.859 4.906 1 96.25 122 ILE A N 1
ATOM 906 C CA . ILE A 1 122 ? -16.703 4.973 5.184 1 96.25 122 ILE A CA 1
ATOM 907 C C . ILE A 1 122 ? -16.844 3.68 4.387 1 96.25 122 ILE A C 1
ATOM 909 O O . ILE A 1 122 ? -17.938 3.121 4.297 1 96.25 122 ILE A O 1
ATOM 913 N N . VAL A 1 123 ? -15.789 3.301 3.766 1 97.19 123 VAL A N 1
ATOM 914 C CA . VAL A 1 123 ? -15.672 1.974 3.172 1 97.19 123 VAL A CA 1
ATOM 915 C C . VAL A 1 123 ? -14.695 1.129 3.988 1 97.19 123 VAL A C 1
ATOM 917 O O . VAL A 1 123 ? -13.508 1.444 4.066 1 97.19 123 VAL A O 1
ATOM 920 N N . MET A 1 124 ? -15.156 0.079 4.578 1 94.38 124 MET A N 1
ATOM 921 C CA . MET A 1 124 ? -14.328 -0.855 5.332 1 94.38 124 MET A CA 1
ATOM 922 C C . MET A 1 124 ? -14.008 -2.096 4.5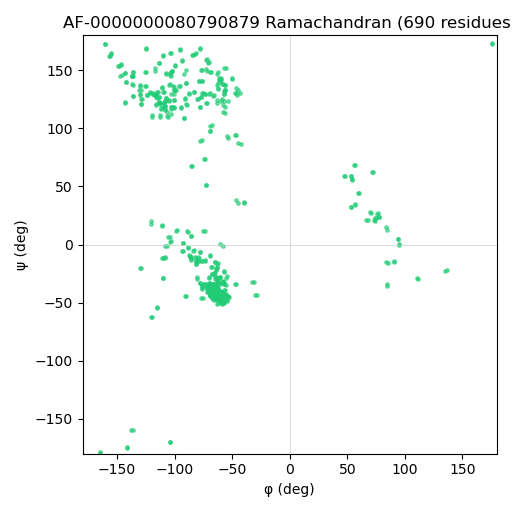04 1 94.38 124 MET A C 1
ATOM 924 O O . MET A 1 124 ? -14.922 -2.775 4.023 1 94.38 124 MET A O 1
ATOM 928 N N . VAL A 1 125 ? -12.734 -2.352 4.375 1 94.06 125 VAL A N 1
ATOM 929 C CA . VAL A 1 125 ? -12.312 -3.482 3.551 1 94.06 125 VAL A CA 1
ATOM 930 C C . VAL A 1 125 ? -11.812 -4.617 4.445 1 94.06 125 VAL A C 1
ATOM 932 O O . VAL A 1 125 ? -10.93 -4.414 5.281 1 94.06 125 VAL A O 1
ATOM 935 N N . SER A 1 126 ? -12.367 -5.82 4.289 1 88.56 126 SER A N 1
ATOM 936 C CA . SER A 1 126 ? -11.992 -7.031 5.008 1 88.56 126 SER A CA 1
ATOM 937 C C . SER A 1 126 ? -12.016 -6.809 6.52 1 88.56 126 SER A C 1
ATOM 939 O O . SER A 1 126 ? -11.016 -7.043 7.203 1 88.56 126 SER A O 1
ATOM 941 N N . PRO A 1 127 ? -13.148 -6.434 7.016 1 84.3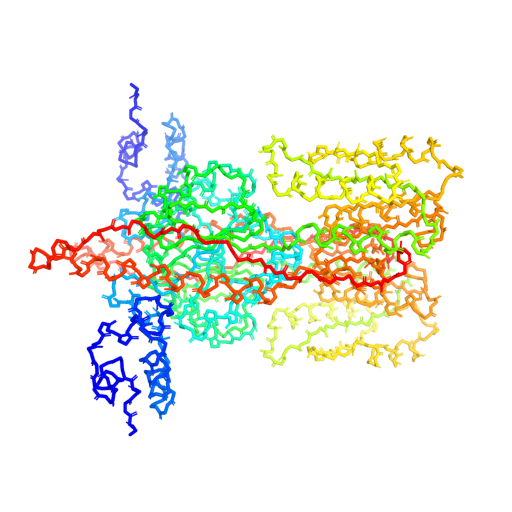8 127 PRO A N 1
ATOM 942 C CA . PRO A 1 127 ? -13.242 -6.129 8.445 1 84.38 127 PRO A CA 1
ATOM 943 C C . PRO A 1 127 ? -13.094 -7.371 9.32 1 84.38 127 PRO A C 1
ATOM 945 O O . PRO A 1 127 ? -13.398 -8.484 8.883 1 84.38 127 PRO A O 1
ATOM 948 N N . VAL A 1 128 ? -12.539 -7.148 10.492 1 75.69 128 VAL A N 1
ATOM 949 C CA . VAL A 1 128 ? -12.453 -8.227 11.469 1 75.69 128 VAL A CA 1
ATOM 950 C C . VAL A 1 128 ? -13.438 -7.973 12.609 1 75.69 128 VAL A C 1
ATOM 952 O O . VAL A 1 128 ? -13.734 -8.875 13.391 1 75.69 128 VAL A O 1
ATOM 955 N N . GLU A 1 129 ? -14 -6.758 12.648 1 68.88 129 GLU A N 1
ATOM 956 C CA . GLU A 1 129 ? -14.953 -6.391 13.688 1 68.88 129 GLU A CA 1
ATOM 957 C C . GLU A 1 129 ? -16.297 -7.094 13.484 1 68.88 129 GLU A C 1
ATOM 959 O O . GLU A 1 129 ? -16.547 -7.645 12.414 1 68.88 129 GLU A O 1
ATOM 964 N N . GLY A 1 130 ? -17.016 -7.137 14.586 1 70.62 130 GLY A N 1
ATOM 965 C CA . GLY A 1 130 ? -18.344 -7.734 14.539 1 70.62 130 GLY A CA 1
ATOM 966 C C . GLY A 1 130 ? -19.422 -6.762 14.086 1 70.62 130 GLY A C 1
ATOM 967 O O . GLY A 1 130 ? -19.188 -5.555 14.031 1 70.62 130 GLY A O 1
ATOM 968 N N . PRO A 1 131 ? -20.531 -7.23 13.703 1 75.5 131 PRO A N 1
ATOM 969 C CA . PRO A 1 131 ? -21.625 -6.441 13.133 1 75.5 131 PRO A CA 1
ATOM 970 C C . PRO A 1 131 ? -22.094 -5.324 14.062 1 75.5 131 PRO A C 1
ATOM 972 O O . PRO A 1 131 ? -22.547 -4.281 13.586 1 75.5 131 PRO A O 1
ATOM 975 N N . GLU A 1 132 ? -21.859 -5.457 15.305 1 75.94 132 GLU A N 1
ATOM 976 C CA . GLU A 1 132 ? -22.375 -4.465 16.25 1 75.94 132 GLU A CA 1
ATOM 977 C C . GLU A 1 132 ? -21.656 -3.127 16.078 1 75.94 132 GLU A C 1
ATOM 979 O O . GLU A 1 132 ? -22.297 -2.07 16.125 1 75.94 132 GLU A O 1
ATOM 984 N N . ALA A 1 133 ? -20.391 -3.197 15.938 1 76.69 133 ALA A N 1
ATOM 985 C CA . ALA A 1 133 ? -19.609 -1.976 15.766 1 76.69 133 ALA A CA 1
ATOM 986 C C . ALA A 1 133 ? -20 -1.248 14.484 1 76.69 133 ALA A C 1
ATOM 988 O O . ALA A 1 133 ? -20.094 -0.018 14.469 1 76.69 133 ALA A O 1
ATOM 989 N N . PHE A 1 134 ? -20.359 -1.999 13.516 1 83.88 134 PHE A N 1
ATOM 990 C CA . PHE A 1 134 ? -20.719 -1.435 12.219 1 83.88 134 PHE A CA 1
ATOM 991 C C . PHE A 1 134 ? -22.109 -0.805 12.266 1 83.88 134 PHE A C 1
ATOM 993 O O . PHE A 1 134 ? -22.328 0.258 11.688 1 83.88 134 PHE A O 1
ATOM 1000 N N . THR A 1 135 ? -22.938 -1.469 13.047 1 81.12 135 THR A N 1
ATOM 1001 C CA . THR A 1 135 ? -24.281 -0.938 13.172 1 81.12 135 THR A CA 1
ATOM 1002 C C . THR A 1 135 ? -24.266 0.417 13.875 1 81.12 135 THR A C 1
ATOM 1004 O O . THR A 1 135 ? -24.969 1.344 13.469 1 81.12 135 THR A O 1
ATOM 1007 N N . ARG A 1 136 ? -23.469 0.509 14.828 1 81.25 136 ARG A N 1
ATOM 1008 C CA . ARG A 1 136 ? -23.375 1.758 15.578 1 81.25 136 ARG A CA 1
ATOM 1009 C C . ARG A 1 136 ? -22.859 2.891 14.695 1 81.25 136 ARG A C 1
ATOM 1011 O O . ARG A 1 136 ? -23.469 3.963 14.641 1 81.25 136 ARG A O 1
ATOM 1018 N N . ILE A 1 137 ? -21.844 2.635 13.984 1 83.25 137 ILE A N 1
ATOM 1019 C CA . ILE A 1 137 ? -21.266 3.664 13.133 1 83.25 137 ILE A CA 1
ATOM 1020 C C . ILE A 1 137 ? -22.156 3.924 11.93 1 83.25 137 ILE A C 1
ATOM 1022 O O . ILE A 1 137 ? -22.344 5.07 11.516 1 83.25 137 ILE A O 1
ATOM 1026 N N . GLY A 1 138 ? -22.797 2.857 11.453 1 85.88 138 GLY A N 1
ATOM 1027 C CA . GLY A 1 138 ? -23.641 2.93 10.273 1 85.88 138 GLY A CA 1
ATOM 1028 C C . GLY A 1 138 ? -24.906 3.734 10.5 1 85.88 138 GLY A C 1
ATOM 1029 O O . GLY A 1 138 ? -25.547 4.176 9.547 1 85.88 138 GLY A O 1
ATOM 1030 N N . SER A 1 139 ? -25.234 3.895 11.719 1 81.56 139 SER A N 1
ATOM 1031 C CA . SER A 1 139 ? -26.406 4.707 12.039 1 81.56 139 SER A CA 1
ATOM 1032 C C . SER A 1 139 ? -26.062 6.195 12.016 1 81.56 139 SER A C 1
ATOM 1034 O O . SER A 1 139 ? -26.953 7.039 11.969 1 81.56 139 SER A O 1
ATOM 1036 N N . GLN A 1 140 ? -24.828 6.426 12.008 1 82.69 140 GLN A N 1
ATOM 1037 C CA . GLN A 1 140 ? -24.406 7.82 12.133 1 82.69 140 GLN A CA 1
ATOM 1038 C C . GLN A 1 140 ? -23.812 8.336 10.836 1 82.69 140 GLN A C 1
ATOM 1040 O O . GLN A 1 140 ? -23.844 9.539 10.562 1 82.69 140 GLN A O 1
ATOM 1045 N N . LEU A 1 141 ? -23.266 7.52 10.102 1 87.75 141 LEU A N 1
ATOM 1046 C CA . LEU A 1 141 ? -22.703 7.883 8.812 1 87.75 141 LEU A CA 1
ATOM 1047 C C . LEU A 1 141 ? -22.797 6.719 7.828 1 87.75 141 LEU A C 1
ATOM 1049 O O . LEU A 1 141 ? -22.812 5.559 8.242 1 87.75 141 LEU A O 1
ATOM 1053 N N . PRO A 1 142 ? -22.844 7.062 6.516 1 92.5 142 PRO A N 1
ATOM 1054 C CA . PRO A 1 142 ? -22.891 5.988 5.523 1 92.5 142 PRO A CA 1
ATOM 1055 C C . PRO A 1 142 ? -21.719 5.027 5.637 1 92.5 142 PRO A C 1
ATOM 1057 O O . PRO A 1 142 ? -20.562 5.465 5.711 1 92.5 142 PRO A O 1
ATOM 1060 N N . LEU A 1 143 ? -21.984 3.713 5.68 1 94.19 143 LEU A N 1
ATOM 1061 C CA . LEU A 1 143 ? -20.969 2.684 5.875 1 94.19 143 LEU A CA 1
ATOM 1062 C C . LEU A 1 143 ? -21.188 1.516 4.918 1 94.19 143 LEU A C 1
ATOM 1064 O O . LEU A 1 143 ? -22.312 1.022 4.781 1 94.19 143 LEU A O 1
ATOM 1068 N N . VAL A 1 144 ? -20.156 1.152 4.207 1 95.81 144 VAL A N 1
ATOM 1069 C CA . VAL A 1 144 ? -20.203 -0.004 3.316 1 95.81 144 VAL A CA 1
ATOM 1070 C C . VAL A 1 144 ? -19 -0.913 3.592 1 95.81 144 VAL A C 1
ATOM 1072 O O . VAL A 1 144 ? -17.891 -0.435 3.795 1 95.81 144 VAL A O 1
ATOM 1075 N N . LEU A 1 145 ? -19.219 -2.211 3.639 1 94.38 145 LEU A N 1
ATOM 1076 C CA . LEU A 1 145 ? -18.172 -3.205 3.805 1 94.38 145 LEU A CA 1
ATOM 1077 C C . LEU A 1 145 ? -17.812 -3.846 2.469 1 94.38 145 LEU A C 1
ATOM 1079 O O . LEU A 1 145 ? -18.688 -4.137 1.659 1 94.38 145 LEU A O 1
ATOM 1083 N N . ILE A 1 146 ? -16.531 -3.992 2.234 1 95.38 146 ILE A N 1
ATOM 1084 C CA . ILE A 1 146 ? -16.047 -4.789 1.11 1 95.38 146 ILE A CA 1
ATOM 1085 C C . ILE A 1 146 ? -15.406 -6.074 1.625 1 95.38 146 ILE A C 1
ATOM 1087 O O . ILE A 1 146 ? -14.539 -6.035 2.504 1 95.38 146 ILE A O 1
ATOM 1091 N N . GLY A 1 147 ? -15.773 -7.246 1.061 1 90.56 147 GLY A N 1
ATOM 1092 C CA . GLY A 1 147 ? -15.109 -8.5 1.361 1 90.56 147 GLY A CA 1
ATOM 1093 C C . GLY A 1 147 ? -15.797 -9.297 2.457 1 90.56 147 GLY A C 1
ATOM 1094 O O . GLY A 1 147 ? -15.305 -10.344 2.873 1 90.56 147 GLY A O 1
ATOM 1095 N N . ALA A 1 148 ? -16.844 -8.836 2.996 1 80.69 148 ALA A N 1
ATOM 1096 C CA . ALA A 1 148 ? -17.609 -9.562 4.012 1 80.69 148 ALA A CA 1
ATOM 1097 C C . ALA A 1 148 ? -19.047 -9.789 3.561 1 80.69 148 ALA A C 1
ATOM 1099 O O . ALA A 1 148 ? -19.703 -8.867 3.074 1 80.69 148 ALA A O 1
ATOM 1100 N N . ALA A 1 149 ? -19.391 -10.977 3.693 1 79.06 149 ALA A N 1
ATOM 1101 C CA . ALA A 1 149 ? -20.797 -11.289 3.402 1 79.06 149 ALA A CA 1
ATOM 1102 C C . ALA A 1 149 ? -21.672 -11.031 4.621 1 79.06 149 ALA A C 1
ATOM 1104 O O . ALA A 1 149 ? -22.141 -11.977 5.266 1 79.06 149 ALA A O 1
ATOM 1105 N N . LEU A 1 150 ? -21.781 -9.805 4.957 1 79.56 150 LEU A N 1
ATOM 1106 C CA . LEU A 1 150 ? -22.547 -9.352 6.113 1 79.56 150 LEU A CA 1
ATOM 1107 C C . LEU A 1 150 ? -23.25 -8.031 5.816 1 79.56 150 LEU A C 1
ATOM 1109 O O . LEU A 1 150 ? -22.641 -7.105 5.285 1 79.56 150 LEU A O 1
ATOM 1113 N N . ALA A 1 151 ? -24.594 -8.117 5.98 1 76.62 151 ALA A N 1
ATOM 1114 C CA . ALA A 1 151 ? -25.328 -6.855 5.875 1 76.62 151 ALA A CA 1
ATOM 1115 C C . ALA A 1 151 ? -26.391 -6.742 6.969 1 76.62 151 ALA A C 1
ATOM 1117 O O . ALA A 1 151 ? -26.938 -7.75 7.41 1 76.62 151 ALA A O 1
ATOM 1118 N N . ASP A 1 152 ? -26.453 -5.602 7.492 1 81.5 152 ASP A N 1
ATOM 1119 C CA . ASP A 1 152 ? -27.438 -5.309 8.523 1 81.5 152 ASP A CA 1
ATOM 1120 C C . ASP A 1 152 ? -28 -3.898 8.367 1 81.5 152 ASP A C 1
ATOM 1122 O O . ASP A 1 152 ? -27.578 -3.152 7.48 1 81.5 152 ASP A O 1
ATOM 1126 N N . ASP A 1 153 ? -28.828 -3.693 9.484 1 76.31 153 ASP A N 1
ATOM 1127 C CA . ASP A 1 153 ? -29.391 -2.346 9.508 1 76.31 153 ASP A CA 1
ATOM 1128 C C . ASP A 1 153 ? -28.297 -1.306 9.781 1 76.31 153 ASP A C 1
ATOM 1130 O O . ASP A 1 153 ? -27.438 -1.502 10.641 1 76.31 153 ASP A O 1
ATOM 1134 N N . GLY A 1 154 ? -27.906 -0.672 8.695 1 83.62 154 GLY A N 1
ATOM 1135 C CA . GLY A 1 154 ? -26.984 0.422 8.914 1 83.62 154 GLY A CA 1
ATOM 1136 C C . GLY A 1 154 ? -25.828 0.442 7.918 1 83.62 154 GLY A C 1
ATOM 1137 O O . GLY A 1 154 ? -25.125 1.441 7.805 1 83.62 154 GLY A O 1
ATOM 1138 N N . PHE A 1 155 ? -25.672 -0.794 7.402 1 91.5 155 PHE A N 1
ATOM 1139 C CA . PHE A 1 155 ? -24.594 -0.805 6.43 1 91.5 155 PHE A CA 1
ATOM 1140 C C . PHE A 1 155 ? -24.875 -1.797 5.309 1 91.5 155 PHE A C 1
ATOM 1142 O O . PHE A 1 155 ? -25.688 -2.711 5.473 1 91.5 155 PHE A O 1
ATOM 1149 N N . ASP A 1 156 ? -24.297 -1.557 4.18 1 93.44 156 ASP A N 1
ATOM 1150 C CA . ASP A 1 156 ? -24.312 -2.457 3.031 1 93.44 156 ASP A CA 1
ATOM 1151 C C . ASP A 1 156 ? -22.984 -3.199 2.889 1 93.44 156 ASP A C 1
ATOM 1153 O O . ASP A 1 156 ? -22 -2.854 3.549 1 93.44 156 ASP A O 1
ATOM 1157 N N . SER A 1 157 ? -23 -4.23 2.113 1 94.38 157 SER A N 1
ATOM 1158 C CA . SER A 1 157 ? -21.766 -4.969 1.857 1 94.38 157 SER A CA 1
ATOM 1159 C C . SER A 1 157 ? -21.641 -5.34 0.384 1 94.38 157 SER A C 1
ATOM 1161 O O . SER A 1 157 ? -22.656 -5.508 -0.308 1 94.38 157 SER A O 1
ATOM 1163 N N . VAL A 1 158 ? -20.438 -5.32 -0.084 1 96.25 158 VAL A N 1
ATOM 1164 C CA . VAL A 1 158 ? -20.062 -5.758 -1.422 1 96.25 158 VAL A CA 1
ATOM 116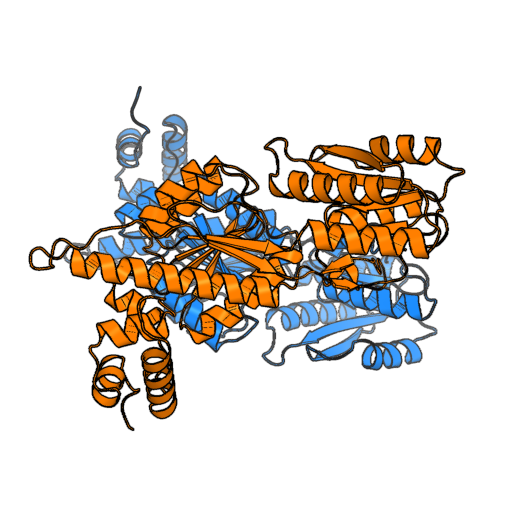5 C C . VAL A 1 158 ? -18.984 -6.848 -1.325 1 96.25 158 VAL A C 1
ATOM 1167 O O . VAL A 1 158 ? -17.984 -6.68 -0.625 1 96.25 158 VAL A O 1
ATOM 1170 N N . HIS A 1 159 ? -19.188 -7.996 -2.002 1 94.88 159 HIS A N 1
ATOM 1171 C CA . HIS A 1 159 ? -18.188 -9.055 -1.949 1 94.88 159 HIS A CA 1
ATOM 1172 C C . HIS A 1 159 ? -18.266 -9.953 -3.18 1 94.88 159 HIS A C 1
ATOM 1174 O O . HIS A 1 159 ? -19.25 -9.914 -3.918 1 94.88 159 HIS A O 1
ATOM 1180 N N . VAL A 1 160 ? -17.281 -10.688 -3.373 1 96.5 160 VAL A N 1
ATOM 1181 C CA . VAL A 1 160 ? -17.234 -11.625 -4.492 1 96.5 160 VAL A CA 1
ATOM 1182 C C . VAL A 1 160 ? -18.094 -12.844 -4.18 1 96.5 160 VAL A C 1
ATOM 1184 O O . VAL A 1 160 ? -18.297 -13.188 -3.014 1 96.5 160 VAL A O 1
ATOM 1187 N N . ASP A 1 161 ? -18.656 -13.461 -5.168 1 96.94 161 ASP A N 1
ATOM 1188 C CA . ASP A 1 161 ? -19.375 -14.734 -5.02 1 96.94 161 ASP A CA 1
ATOM 1189 C C . ASP A 1 161 ? -18.406 -15.867 -4.691 1 96.94 161 ASP A C 1
ATOM 1191 O O . ASP A 1 161 ? -17.844 -16.484 -5.594 1 96.94 161 ASP A O 1
ATOM 1195 N N . GLU A 1 162 ? -18.312 -16.156 -3.441 1 96.5 162 GLU A N 1
ATOM 1196 C CA . GLU A 1 162 ? -17.344 -17.141 -2.973 1 96.5 162 GLU A CA 1
ATOM 1197 C C . GLU A 1 162 ? -17.672 -18.531 -3.498 1 96.5 162 GLU A C 1
ATOM 1199 O O . GLU A 1 162 ? -16.766 -19.312 -3.795 1 96.5 162 GLU A O 1
ATOM 1204 N N . ASP A 1 163 ? -18.906 -18.859 -3.586 1 97.38 163 ASP A N 1
ATOM 1205 C CA . ASP A 1 163 ? -19.297 -20.172 -4.09 1 97.38 163 ASP A CA 1
ATOM 1206 C C . ASP A 1 163 ? -18.938 -20.328 -5.562 1 97.38 163 ASP A C 1
ATOM 1208 O O . ASP A 1 163 ? -18.422 -21.359 -5.977 1 97.38 163 ASP A O 1
ATOM 1212 N N . ALA A 1 164 ? -19.219 -19.281 -6.301 1 98.25 164 ALA A N 1
ATOM 1213 C CA . ALA A 1 164 ? -18.859 -19.312 -7.711 1 98.25 164 ALA A CA 1
ATOM 1214 C C . ALA A 1 164 ? -17.344 -19.406 -7.879 1 98.25 164 ALA A C 1
ATOM 1216 O O . ALA A 1 164 ? -16.844 -20.125 -8.758 1 98.25 164 ALA A O 1
ATOM 1217 N N . ALA A 1 165 ? -16.609 -18.688 -7.094 1 98.5 165 ALA A N 1
ATOM 1218 C CA . ALA A 1 165 ? -15.156 -18.734 -7.141 1 98.5 165 ALA A CA 1
ATOM 1219 C C . ALA A 1 165 ? -14.641 -20.141 -6.844 1 98.5 165 ALA A C 1
ATOM 1221 O O . ALA A 1 165 ? -13.766 -20.656 -7.547 1 98.5 165 ALA A O 1
ATOM 1222 N N . ALA A 1 166 ? -15.203 -20.719 -5.844 1 98.56 166 ALA A N 1
ATOM 1223 C CA . ALA A 1 166 ? -14.82 -22.078 -5.465 1 98.56 166 ALA A CA 1
ATOM 1224 C C . ALA A 1 166 ? -15.102 -23.062 -6.598 1 98.56 166 ALA A C 1
ATOM 1226 O O . ALA A 1 166 ? -14.281 -23.938 -6.887 1 98.56 166 ALA A O 1
ATOM 1227 N N . ALA A 1 167 ? -16.219 -22.891 -7.207 1 98.69 167 ALA A N 1
ATOM 1228 C CA . ALA A 1 167 ? -16.594 -23.766 -8.32 1 98.69 167 ALA A CA 1
ATOM 1229 C C . ALA A 1 167 ? -15.586 -23.641 -9.469 1 98.69 167 ALA A C 1
ATOM 1231 O O . ALA A 1 167 ? -15.195 -24.641 -10.062 1 98.69 167 ALA A O 1
ATOM 1232 N N . LEU A 1 168 ? -15.156 -22.406 -9.781 1 98.81 168 LEU A N 1
ATOM 1233 C CA . LEU A 1 168 ? -14.172 -22.156 -10.828 1 98.81 168 LEU A CA 1
ATOM 1234 C C . LEU A 1 168 ? -12.859 -22.875 -10.516 1 98.81 168 LEU A C 1
ATOM 1236 O O . LEU A 1 168 ? -12.25 -23.484 -11.391 1 98.81 168 LEU A O 1
ATOM 1240 N N . ILE A 1 169 ? -12.453 -22.781 -9.25 1 98.88 169 ILE A N 1
ATOM 1241 C CA . ILE A 1 169 ? -11.195 -23.391 -8.812 1 98.88 169 ILE A CA 1
ATOM 1242 C C . ILE A 1 169 ? -11.273 -24.906 -8.984 1 98.88 169 ILE A C 1
ATOM 1244 O O . ILE A 1 169 ? -10.406 -25.5 -9.625 1 98.88 169 ILE A O 1
ATOM 1248 N N . VAL A 1 170 ? -12.289 -25.531 -8.492 1 98.75 170 VAL A N 1
ATOM 1249 C CA . VAL A 1 170 ? -12.422 -26.984 -8.461 1 98.75 170 VAL A CA 1
ATOM 1250 C C . VAL A 1 170 ? -12.578 -27.516 -9.883 1 98.75 170 VAL A C 1
ATOM 1252 O O . VAL A 1 170 ? -11.969 -28.531 -10.234 1 98.75 170 VAL A O 1
ATOM 1255 N N . GLU A 1 171 ? -13.398 -26.859 -10.656 1 98.56 171 GLU A N 1
ATOM 1256 C CA . GLU A 1 171 ? -13.562 -27.266 -12.047 1 98.56 171 GLU A CA 1
ATOM 1257 C C . GLU A 1 171 ? -12.234 -27.25 -12.789 1 98.56 171 GLU A C 1
ATOM 1259 O O . GLU A 1 171 ? -11.914 -28.188 -13.523 1 98.56 171 GLU A O 1
ATOM 1264 N N . HIS A 1 172 ? -11.484 -26.172 -12.586 1 98.75 172 HIS A N 1
ATOM 1265 C CA . HIS A 1 172 ? -10.18 -26.047 -13.219 1 98.75 172 HIS A CA 1
ATOM 1266 C C . HIS A 1 172 ? -9.25 -27.172 -12.781 1 98.75 172 HIS A C 1
ATOM 1268 O O . HIS A 1 172 ? -8.602 -27.812 -13.609 1 98.75 172 HIS A O 1
ATOM 1274 N N . LEU A 1 173 ? -9.203 -27.406 -11.508 1 98.38 173 LEU A N 1
ATOM 1275 C CA . LEU A 1 173 ? -8.305 -28.422 -10.969 1 98.38 173 LEU A CA 1
ATOM 1276 C C . LEU A 1 173 ? -8.695 -29.812 -11.461 1 98.38 173 LEU A C 1
ATOM 1278 O O . LEU A 1 173 ? -7.84 -30.578 -11.906 1 98.38 173 LEU A O 1
ATOM 1282 N N . ARG A 1 174 ? -9.922 -30.125 -11.445 1 97.12 174 ARG A N 1
ATOM 1283 C CA . ARG A 1 174 ? -10.414 -31.422 -11.898 1 97.12 174 ARG A CA 1
ATOM 1284 C C . ARG A 1 174 ? -10.117 -31.641 -13.383 1 97.12 174 ARG A C 1
ATOM 1286 O O . ARG A 1 174 ? -9.633 -32.688 -13.781 1 97.12 174 ARG A O 1
ATOM 1293 N N . SER A 1 175 ? -10.398 -30.641 -14.141 1 97.62 175 SER A N 1
ATOM 1294 C CA . SER A 1 175 ? -10.219 -30.719 -15.586 1 97.62 175 SER A CA 1
ATOM 1295 C C . SER A 1 175 ? -8.75 -30.906 -15.945 1 97.62 175 SER A C 1
ATOM 1297 O O . SER A 1 175 ? -8.43 -31.422 -17.016 1 97.62 175 SER A O 1
ATOM 1299 N N . HIS A 1 176 ? -7.844 -30.547 -15.047 1 97.06 176 HIS A N 1
ATOM 1300 C CA . HIS A 1 176 ? -6.418 -30.641 -15.344 1 97.06 176 HIS A CA 1
ATOM 1301 C C . HIS A 1 176 ? -5.781 -31.812 -14.602 1 97.06 176 HIS A C 1
ATOM 1303 O O . HIS A 1 176 ? -4.555 -31.922 -14.555 1 97.06 176 HIS A O 1
ATOM 1309 N N . GLY A 1 177 ? -6.645 -32.594 -13.953 1 95.75 177 GLY A N 1
ATOM 1310 C CA . GLY A 1 177 ? -6.207 -33.906 -13.461 1 95.75 177 GLY A CA 1
ATOM 1311 C C . GLY A 1 177 ? -5.738 -33.875 -12.016 1 95.75 177 GLY A C 1
ATOM 1312 O O . GLY A 1 177 ? -5.223 -34.844 -11.5 1 95.75 177 GLY A O 1
ATOM 1313 N N . TRP A 1 178 ? -5.863 -32.75 -11.375 1 96.69 178 TRP A N 1
ATOM 1314 C CA . TRP A 1 178 ? -5.547 -32.688 -9.953 1 96.69 178 TRP A CA 1
ATOM 1315 C C . TRP A 1 178 ? -6.613 -33.406 -9.133 1 96.69 178 TRP A C 1
ATOM 1317 O O . TRP A 1 178 ? -7.789 -33.438 -9.516 1 96.69 178 TRP A O 1
ATOM 1327 N N . ARG A 1 179 ? -6.219 -33.969 -8 1 94.88 179 ARG A N 1
ATOM 1328 C CA . ARG A 1 179 ? -7.125 -34.938 -7.375 1 94.88 179 ARG A CA 1
ATOM 1329 C C . ARG A 1 179 ? -7.344 -34.594 -5.906 1 94.88 179 ARG A C 1
ATOM 1331 O O . ARG A 1 179 ? -8.297 -35.062 -5.289 1 94.88 179 ARG A O 1
ATOM 1338 N N . ARG A 1 180 ? -6.484 -33.844 -5.34 1 95.88 180 ARG A N 1
ATOM 1339 C CA . ARG A 1 180 ? -6.566 -33.5 -3.926 1 95.88 180 ARG A CA 1
ATOM 1340 C C . ARG A 1 180 ? -6.258 -32 -3.721 1 95.88 180 ARG A C 1
ATOM 1342 O O . ARG A 1 180 ? -5.395 -31.453 -4.398 1 95.88 180 ARG A O 1
ATOM 1349 N N . ILE A 1 181 ? -6.945 -31.438 -2.75 1 97.12 181 ILE A N 1
ATOM 1350 C CA . ILE A 1 181 ? -6.754 -30.016 -2.473 1 97.12 181 ILE A CA 1
ATOM 1351 C C . ILE A 1 181 ? -6.207 -29.828 -1.06 1 97.12 181 ILE A C 1
ATOM 1353 O O . ILE A 1 181 ? -6.688 -30.469 -0.114 1 97.12 181 ILE A O 1
ATOM 1357 N N . VAL A 1 182 ? -5.172 -29.109 -0.913 1 96.25 182 VAL A N 1
ATOM 1358 C CA . VAL A 1 182 ? -4.719 -28.578 0.367 1 96.25 182 VAL A CA 1
ATOM 1359 C C . VAL A 1 182 ? -5 -27.078 0.435 1 96.25 182 VAL A C 1
ATOM 1361 O O . VAL A 1 182 ? -4.395 -26.297 -0.295 1 96.25 182 VAL A O 1
ATOM 1364 N N . ALA A 1 183 ? -5.926 -26.734 1.276 1 96.25 183 ALA A N 1
ATOM 1365 C CA . ALA A 1 183 ? -6.289 -25.328 1.448 1 96.25 183 ALA A CA 1
ATOM 1366 C C . ALA A 1 183 ? -5.449 -24.672 2.541 1 96.25 183 ALA A C 1
ATOM 1368 O O . ALA A 1 183 ? -5.508 -25.078 3.705 1 96.25 183 ALA A O 1
ATOM 1369 N N . VAL A 1 184 ? -4.719 -23.609 2.148 1 94.19 184 VAL A N 1
ATOM 1370 C CA . VAL A 1 184 ? -3.791 -22.984 3.078 1 94.19 184 VAL A CA 1
ATOM 1371 C C . VAL A 1 184 ? -4.25 -21.547 3.371 1 94.19 184 VAL A C 1
ATOM 1373 O O . VAL A 1 184 ? -4.582 -20.797 2.451 1 94.19 184 VAL A O 1
ATOM 1376 N N . SER A 1 185 ? -4.312 -21.172 4.578 1 91 185 SER A N 1
ATOM 1377 C CA . SER A 1 185 ? -4.637 -19.797 4.969 1 91 185 SER A CA 1
ATOM 1378 C C . SER A 1 185 ? -3.834 -19.375 6.191 1 91 185 SER A C 1
ATOM 1380 O O . SER A 1 185 ? -3.443 -20.203 7.012 1 91 185 SER A O 1
ATOM 1382 N N . PHE A 1 186 ? -3.539 -18.062 6.176 1 84.81 186 PHE A N 1
ATOM 1383 C CA . PHE A 1 186 ? -3.041 -17.469 7.406 1 84.81 186 PHE A CA 1
ATOM 1384 C C . PHE A 1 186 ? -4.191 -16.938 8.25 1 84.81 186 PHE A C 1
ATOM 1386 O O . PHE A 1 186 ? -5.148 -16.359 7.723 1 84.81 186 PHE A O 1
ATOM 1393 N N . VAL A 1 187 ? -4.055 -17.188 9.562 1 76.5 187 VAL A N 1
ATOM 1394 C CA . VAL A 1 187 ? -5.16 -16.781 10.43 1 76.5 187 VAL A CA 1
ATOM 1395 C C . VAL A 1 187 ? -4.625 -15.969 11.609 1 76.5 187 VAL A C 1
ATOM 1397 O O . VAL A 1 187 ? -3.5 -16.188 12.062 1 76.5 187 VAL A O 1
ATOM 1400 N N . SER A 1 188 ? -5.23 -14.719 11.891 1 67.19 188 SER A N 1
ATOM 1401 C CA . SER A 1 188 ? -4.824 -13.883 13.016 1 67.19 188 SER A CA 1
ATOM 1402 C C . SER A 1 188 ? -5.555 -14.273 14.297 1 67.19 188 SER A C 1
ATOM 1404 O O . SER A 1 188 ? -5.328 -13.688 15.352 1 67.19 188 SER A O 1
ATOM 1406 N N . GLY A 1 189 ? -6.285 -15.289 14.344 1 58.38 189 GLY A N 1
ATOM 1407 C CA . GLY A 1 189 ? -7.051 -15.672 15.516 1 58.38 189 GLY A CA 1
ATOM 1408 C C . GLY A 1 189 ? -8.391 -14.969 15.609 1 58.38 189 GLY A C 1
ATOM 1409 O O . GLY A 1 189 ? -9.242 -15.344 16.422 1 58.38 189 GLY A O 1
ATOM 1410 N N . LEU A 1 190 ? -8.445 -13.75 15.156 1 54.78 190 LEU A N 1
ATOM 1411 C CA . LEU A 1 190 ? -9.688 -13.008 15.344 1 54.78 190 LEU A CA 1
ATOM 1412 C C . LEU A 1 190 ? -10.758 -13.484 14.367 1 54.78 190 LEU A C 1
ATOM 1414 O O . LEU A 1 190 ? -11.883 -12.984 14.375 1 54.78 190 LEU A O 1
ATOM 1418 N N . GLY A 1 191 ? -10.492 -14.562 13.734 1 55.06 191 GLY A N 1
ATOM 1419 C CA . GLY A 1 191 ? -11.547 -15.141 12.922 1 55.06 191 GLY A CA 1
ATOM 1420 C C . GLY A 1 191 ? -11.836 -14.344 11.664 1 55.06 191 GLY A C 1
ATOM 1421 O O . GLY A 1 191 ? -12.883 -13.703 11.555 1 55.06 191 GLY A O 1
ATOM 1422 N N . GLU A 1 192 ? -10.828 -14.258 10.828 1 61.91 192 GLU A N 1
ATOM 1423 C CA . GLU A 1 192 ? -11.125 -13.562 9.578 1 61.91 192 GLU A CA 1
ATOM 1424 C C . GLU A 1 192 ? -12.336 -14.172 8.875 1 61.91 192 GLU A C 1
ATOM 1426 O O . GLU A 1 192 ? -12.25 -15.266 8.312 1 61.91 192 GLU A O 1
ATOM 1431 N N . VAL A 1 193 ? -13.516 -13.531 9.195 1 67.81 193 VAL A N 1
ATOM 1432 C CA . VAL A 1 193 ? -14.82 -13.992 8.734 1 67.81 193 VAL A CA 1
ATOM 1433 C C . VAL A 1 193 ? -14.773 -14.281 7.238 1 67.81 193 VAL A C 1
ATOM 1435 O O . VAL A 1 193 ? -15.328 -15.273 6.773 1 67.81 193 VAL A O 1
ATOM 1438 N N . TRP A 1 194 ? -14.016 -13.531 6.602 1 74.44 194 TRP A N 1
ATOM 1439 C CA . TRP A 1 194 ? -14.008 -13.695 5.152 1 74.44 194 TRP A CA 1
ATOM 1440 C C . TRP A 1 194 ? -13.188 -14.914 4.746 1 74.44 194 TRP A C 1
ATOM 1442 O O . TRP A 1 194 ? -13.531 -15.617 3.793 1 74.44 194 TRP A O 1
ATOM 1452 N N . VAL A 1 195 ? -12.156 -15.227 5.465 1 81.31 195 VAL A N 1
ATOM 1453 C CA . VAL A 1 195 ? -11.359 -16.406 5.156 1 81.31 195 VAL A CA 1
ATOM 1454 C C . VAL A 1 195 ? -12.18 -17.672 5.398 1 81.31 195 VAL A C 1
ATOM 1456 O O . VAL A 1 195 ? -12.117 -18.609 4.617 1 81.31 195 VAL A O 1
ATOM 1459 N N . ALA A 1 196 ? -12.953 -17.609 6.434 1 82.62 196 ALA A N 1
ATOM 1460 C CA . ALA A 1 196 ? -13.789 -18.766 6.762 1 82.62 196 ALA A CA 1
ATOM 1461 C C . ALA A 1 196 ? -14.828 -19.016 5.672 1 82.62 196 ALA A C 1
ATOM 1463 O O . ALA A 1 196 ? -15.078 -20.172 5.305 1 82.62 196 ALA A O 1
ATOM 1464 N N . HIS A 1 197 ? -15.383 -17.984 5.184 1 85.62 197 HIS A N 1
ATOM 1465 C CA . HIS A 1 197 ? -16.359 -18.125 4.113 1 85.62 197 HIS A CA 1
ATOM 1466 C C . HIS A 1 197 ? -15.734 -18.719 2.859 1 85.62 197 HIS A C 1
ATOM 1468 O O . HIS A 1 197 ? -16.312 -19.609 2.234 1 85.62 197 HIS A O 1
ATOM 1474 N N . ARG A 1 198 ? -14.602 -18.25 2.488 1 91.56 198 ARG A N 1
ATOM 1475 C CA . ARG A 1 198 ? -13.883 -18.734 1.322 1 91.56 198 ARG A CA 1
ATOM 1476 C C . ARG A 1 198 ? -13.531 -20.219 1.478 1 91.56 198 ARG A C 1
ATOM 1478 O O . ARG A 1 198 ? -13.719 -21 0.546 1 91.56 198 ARG A O 1
ATOM 1485 N N . HIS A 1 199 ? -13.148 -20.547 2.67 1 90.88 199 HIS A N 1
ATOM 1486 C CA . HIS A 1 199 ? -12.781 -21.938 2.936 1 90.88 199 HIS A CA 1
ATOM 1487 C C . HIS A 1 199 ? -14 -22.844 2.893 1 90.88 199 HIS A C 1
ATOM 1489 O O . HIS A 1 199 ? -13.922 -23.969 2.381 1 90.88 199 HIS A O 1
ATOM 1495 N N . ARG A 1 200 ? -15.055 -22.391 3.453 1 93.31 200 ARG A N 1
ATOM 1496 C CA . ARG A 1 200 ? -16.281 -23.188 3.447 1 93.31 200 ARG A CA 1
ATOM 1497 C C . ARG A 1 200 ? -16.781 -23.406 2.025 1 93.31 200 ARG A C 1
ATOM 1499 O O . ARG A 1 200 ? -17.203 -24.516 1.673 1 93.31 200 ARG A O 1
ATOM 1506 N N . ALA A 1 201 ? -16.734 -22.375 1.257 1 96.81 201 ALA A N 1
ATOM 1507 C CA . ALA A 1 201 ? -17.156 -22.484 -0.139 1 96.81 201 ALA A CA 1
ATOM 1508 C C . ALA A 1 201 ? -16.281 -23.484 -0.895 1 96.81 201 ALA A C 1
ATOM 1510 O O . ALA A 1 201 ? -16.797 -24.312 -1.641 1 96.81 201 ALA A O 1
ATOM 1511 N N . LEU A 1 202 ? -15.008 -23.422 -0.672 1 98.06 202 LEU A N 1
ATOM 1512 C CA . LEU A 1 202 ? -14.078 -24.312 -1.343 1 98.06 202 LEU A CA 1
ATOM 1513 C C . LEU A 1 202 ? -14.32 -25.766 -0.909 1 98.06 202 LEU A C 1
ATOM 1515 O O . LEU A 1 202 ? -14.32 -26.672 -1.741 1 98.06 202 LEU A O 1
ATOM 1519 N N . ALA A 1 203 ? -14.539 -25.906 0.335 1 97.88 203 ALA A N 1
ATOM 1520 C CA . ALA A 1 203 ? -14.789 -27.25 0.872 1 97.88 203 ALA A CA 1
ATOM 1521 C C . ALA A 1 203 ? -16.062 -27.844 0.265 1 97.88 203 ALA A C 1
ATOM 1523 O O . ALA A 1 203 ? -16.078 -29.031 -0.101 1 97.88 203 ALA A O 1
ATOM 1524 N N . ARG A 1 204 ? -17.062 -27.094 0.17 1 98.19 204 ARG A N 1
ATOM 1525 C CA . ARG A 1 204 ? -18.328 -27.562 -0.406 1 98.19 204 ARG A CA 1
ATOM 1526 C C . ARG A 1 204 ? -18.141 -27.938 -1.871 1 98.19 204 ARG A C 1
ATOM 1528 O O . ARG A 1 204 ? -18.625 -29 -2.305 1 98.19 204 ARG A O 1
ATOM 1535 N N . ALA A 1 205 ? -17.469 -27.094 -2.586 1 98.56 205 ALA A N 1
ATOM 1536 C CA . ALA A 1 205 ? -17.234 -27.359 -4.004 1 98.56 205 ALA A CA 1
ATOM 1537 C C . ALA A 1 205 ? -16.406 -28.625 -4.191 1 98.56 205 ALA A C 1
ATOM 1539 O O . ALA A 1 205 ? -16.688 -29.438 -5.07 1 98.56 205 ALA A O 1
ATOM 1540 N N . ALA A 1 206 ? -15.414 -28.766 -3.402 1 98.56 206 ALA A N 1
ATOM 1541 C CA . ALA A 1 206 ? -14.547 -29.938 -3.471 1 98.56 206 ALA A CA 1
ATOM 1542 C C . ALA A 1 206 ? -15.336 -31.219 -3.178 1 98.56 206 ALA A C 1
ATOM 1544 O O . ALA A 1 206 ? -15.195 -32.219 -3.887 1 98.56 206 ALA A O 1
ATOM 1545 N N . ALA A 1 207 ? -16.125 -31.156 -2.164 1 98.19 207 ALA A N 1
ATOM 1546 C CA . ALA A 1 207 ? -16.938 -32.312 -1.782 1 98.19 207 ALA A CA 1
ATOM 1547 C C . ALA A 1 207 ? -17.891 -32.688 -2.914 1 98.19 207 ALA A C 1
ATOM 1549 O O . ALA A 1 207 ? -18.031 -33.875 -3.229 1 98.19 207 ALA A O 1
ATOM 1550 N N . ALA A 1 208 ? -18.484 -31.75 -3.473 1 97.88 208 ALA A N 1
ATOM 1551 C CA . ALA A 1 208 ? -19.422 -32 -4.57 1 97.88 208 ALA A CA 1
ATOM 1552 C C . ALA A 1 208 ? -18.719 -32.656 -5.758 1 97.88 208 ALA A C 1
ATOM 1554 O O . ALA A 1 208 ? -19.312 -33.438 -6.496 1 97.88 208 ALA A O 1
ATOM 1555 N N . ALA A 1 209 ? -17.5 -32.375 -5.887 1 97.38 209 ALA A N 1
ATOM 1556 C CA . ALA A 1 209 ? -16.719 -32.875 -7.008 1 97.38 209 ALA A CA 1
ATOM 1557 C C . ALA A 1 209 ? -16 -34.188 -6.633 1 97.38 209 ALA A C 1
ATOM 1559 O O . ALA A 1 209 ? -15.297 -34.75 -7.453 1 97.38 209 ALA A O 1
ATOM 1560 N N . GLY A 1 210 ? -16.109 -34.562 -5.402 1 97.19 210 GLY A N 1
ATOM 1561 C CA . GLY A 1 210 ? -15.445 -35.781 -4.934 1 97.19 210 GLY A CA 1
ATOM 1562 C C . GLY A 1 210 ? -13.953 -35.594 -4.746 1 97.19 210 GLY A C 1
ATOM 1563 O O . GLY A 1 210 ? -13.188 -36.562 -4.91 1 97.19 210 GLY A O 1
ATOM 1564 N N . MET A 1 211 ? -13.5 -34.438 -4.492 1 96.44 211 MET A N 1
ATOM 1565 C CA . MET A 1 211 ? -12.086 -34.156 -4.281 1 96.44 211 MET A CA 1
ATOM 1566 C C . MET A 1 211 ? -11.781 -33.969 -2.797 1 96.44 211 MET A C 1
ATOM 1568 O O . MET A 1 211 ? -12.305 -33.062 -2.146 1 96.44 211 MET A O 1
ATOM 1572 N N . PRO A 1 212 ? -10.938 -34.875 -2.244 1 96.38 212 PRO A N 1
ATOM 1573 C CA . PRO A 1 212 ? -10.547 -34.688 -0.846 1 96.38 212 PRO A CA 1
ATOM 1574 C C . PRO A 1 212 ? -9.875 -33.344 -0.604 1 96.38 212 PRO A C 1
ATOM 1576 O O . PRO A 1 212 ? -9.094 -32.875 -1.443 1 96.38 212 PRO A O 1
ATOM 1579 N N . LEU A 1 213 ? -10.219 -32.688 0.494 1 96.5 213 LEU A N 1
ATOM 1580 C CA . LEU A 1 213 ? -9.672 -31.391 0.861 1 96.5 213 LEU A CA 1
ATOM 1581 C C . LEU A 1 213 ? -9.148 -31.406 2.295 1 96.5 213 LEU A C 1
ATOM 1583 O O . LEU A 1 213 ? -9.844 -31.875 3.207 1 96.5 213 LEU A O 1
ATOM 1587 N N . GLU A 1 214 ? -7.926 -31.047 2.473 1 94.38 214 GLU A N 1
ATOM 1588 C CA . GLU A 1 214 ? -7.316 -30.844 3.783 1 94.38 214 GLU A CA 1
ATOM 1589 C C . GLU A 1 214 ? -7.016 -29.375 4.031 1 94.38 214 GLU A C 1
ATOM 1591 O O . GLU A 1 214 ? -6.543 -28.672 3.137 1 94.38 214 GLU A O 1
ATOM 1596 N N . ARG A 1 215 ? -7.348 -28.922 5.234 1 92.94 215 ARG A N 1
ATOM 1597 C CA . ARG A 1 215 ? -7.121 -27.516 5.582 1 92.94 215 ARG A CA 1
ATOM 1598 C C . ARG A 1 215 ? -5.852 -27.359 6.406 1 92.94 215 ARG A C 1
ATOM 1600 O O . ARG A 1 215 ? -5.602 -28.125 7.336 1 92.94 215 ARG A O 1
ATOM 1607 N N . VAL A 1 216 ? -5.027 -26.391 6.02 1 91.31 216 VAL A N 1
ATOM 1608 C CA . VAL A 1 216 ? -3.832 -26 6.762 1 91.31 216 VAL A CA 1
ATOM 1609 C C . VAL A 1 216 ? -3.934 -24.531 7.176 1 91.31 216 VAL A C 1
ATOM 1611 O O . VAL A 1 216 ? -3.895 -23.641 6.328 1 91.31 216 VAL A O 1
ATOM 1614 N N . GLU A 1 217 ? -4.074 -24.281 8.406 1 87.62 217 GLU A N 1
ATOM 1615 C CA . GLU A 1 217 ? -4.125 -22.938 8.953 1 87.62 217 GLU A CA 1
ATOM 1616 C C . GLU A 1 217 ? -2.822 -22.578 9.656 1 87.62 217 GLU A C 1
ATOM 1618 O O . GLU A 1 217 ? -2.385 -23.281 10.562 1 87.62 217 GLU A O 1
ATOM 1623 N N . VAL A 1 218 ? -2.281 -21.516 9.18 1 86.56 218 VAL A N 1
ATOM 1624 C CA . VAL A 1 218 ? -1.017 -21.047 9.742 1 86.56 218 VAL A CA 1
ATOM 1625 C C . VAL A 1 218 ? -1.246 -19.766 10.539 1 86.56 218 VAL A C 1
ATOM 1627 O O . VAL A 1 218 ? -1.726 -18.766 10 1 86.56 218 VAL A O 1
ATOM 1630 N N . PRO A 1 219 ? -0.913 -19.797 11.742 1 81.38 219 PRO A N 1
ATOM 1631 C CA . PRO A 1 219 ? -1.03 -18.547 12.492 1 81.38 219 PRO A CA 1
ATOM 1632 C C . PRO A 1 219 ? -0.169 -17.438 11.914 1 81.38 219 PRO A C 1
ATOM 1634 O O . PRO A 1 219 ? 0.948 -17.688 11.453 1 81.38 219 PRO A O 1
ATOM 1637 N N . ARG A 1 220 ? -0.749 -16.25 11.977 1 76.12 220 ARG A N 1
ATOM 1638 C CA . ARG A 1 220 ? 0.008 -15.102 11.484 1 76.12 220 ARG A CA 1
ATOM 1639 C C . ARG A 1 220 ? 1.346 -14.977 12.203 1 76.12 220 ARG A C 1
ATOM 1641 O O . ARG A 1 220 ? 1.413 -15.109 13.43 1 76.12 220 ARG A O 1
ATOM 1648 N N . GLY A 1 221 ? 2.377 -14.695 11.508 1 74.44 221 GLY A N 1
ATOM 1649 C CA . GLY A 1 221 ? 3.709 -14.57 12.086 1 74.44 221 GLY A CA 1
ATOM 1650 C C . GLY A 1 221 ? 4.48 -15.875 12.094 1 74.44 221 GLY A C 1
ATOM 1651 O O . GLY A 1 221 ? 5.684 -15.891 12.359 1 74.44 221 GLY A O 1
ATOM 1652 N N . GLU A 1 222 ? 3.754 -16.953 11.867 1 76.12 222 GLU A N 1
ATOM 1653 C CA . GLU A 1 222 ? 4.426 -18.25 11.859 1 76.12 222 GLU A CA 1
ATOM 1654 C C . GLU A 1 222 ? 4.848 -18.641 10.445 1 76.12 222 GLU A C 1
ATOM 1656 O O . GLU A 1 222 ? 4.328 -18.094 9.461 1 76.12 222 GLU A O 1
ATOM 1661 N N . ALA A 1 223 ? 5.82 -19.531 10.477 1 79.38 223 ALA A N 1
ATOM 1662 C CA . ALA A 1 223 ? 6.34 -20 9.195 1 79.38 223 ALA A CA 1
ATOM 1663 C C . ALA A 1 223 ? 5.395 -21 8.547 1 79.38 223 ALA A C 1
ATOM 1665 O O . ALA A 1 223 ? 4.793 -21.828 9.242 1 79.38 223 ALA A O 1
ATOM 1666 N N . LEU A 1 224 ? 5.219 -20.938 7.277 1 82.31 224 LEU A N 1
ATOM 1667 C CA . LEU A 1 224 ? 4.379 -21.812 6.457 1 82.31 224 LEU A CA 1
ATOM 1668 C C . LEU A 1 224 ? 4.98 -23.219 6.363 1 82.31 224 LEU A C 1
ATOM 1670 O O . LEU A 1 224 ? 4.25 -24.203 6.355 1 82.31 224 LEU A O 1
ATOM 1674 N N . ALA A 1 225 ? 6.309 -23.328 6.465 1 70.62 225 ALA A N 1
ATOM 1675 C CA . ALA A 1 225 ? 7.074 -24.5 6.047 1 70.62 225 ALA A CA 1
ATOM 1676 C C . ALA A 1 225 ? 6.742 -25.703 6.914 1 70.62 225 ALA A C 1
ATOM 1678 O O . ALA A 1 225 ? 6.445 -26.797 6.398 1 70.62 225 ALA A O 1
ATOM 1679 N N . PRO A 1 226 ? 6.73 -25.531 8.156 1 72.69 226 PRO A N 1
ATOM 1680 C CA . PRO A 1 226 ? 6.496 -26.734 8.953 1 72.69 226 PRO A CA 1
ATOM 1681 C C . PRO A 1 226 ? 5.109 -27.328 8.727 1 72.69 226 PRO A C 1
ATOM 1683 O O . PRO A 1 226 ? 4.973 -28.547 8.617 1 72.69 226 PRO A O 1
ATOM 1686 N N . GLN A 1 227 ? 4.152 -26.609 8.594 1 80.75 227 GLN A N 1
ATOM 1687 C CA . GLN A 1 227 ? 2.779 -27.094 8.484 1 80.75 227 GLN A CA 1
ATOM 1688 C C . GLN A 1 227 ? 2.512 -27.656 7.094 1 80.75 227 GLN A C 1
ATOM 1690 O O . GLN A 1 227 ? 1.952 -28.75 6.957 1 80.75 227 GLN A O 1
ATOM 1695 N N . LEU A 1 228 ? 2.908 -26.984 6.07 1 86.25 228 LEU A N 1
ATOM 1696 C CA . LEU A 1 228 ? 2.656 -27.406 4.695 1 86.25 228 LEU A CA 1
ATOM 1697 C C . LEU A 1 228 ? 3.561 -28.562 4.305 1 86.25 228 LEU A C 1
ATOM 1699 O O . LEU A 1 228 ? 3.139 -29.469 3.58 1 86.25 228 LEU A O 1
ATOM 1703 N N . GLY A 1 229 ? 4.758 -28.531 4.855 1 83.94 229 GLY A N 1
ATOM 1704 C CA . GLY A 1 229 ? 5.707 -29.594 4.555 1 83.94 229 GLY A CA 1
ATOM 1705 C C . GLY A 1 229 ? 5.207 -30.969 4.938 1 83.94 229 GLY A C 1
ATOM 1706 O O . GLY A 1 229 ? 5.27 -31.906 4.137 1 83.94 229 GLY A O 1
ATOM 1707 N N . GLY A 1 230 ? 4.762 -31.078 6.125 1 81.38 230 GLY A N 1
ATOM 1708 C CA . GLY A 1 230 ? 4.23 -32.344 6.602 1 81.38 230 GLY A CA 1
ATOM 1709 C C . GLY A 1 230 ? 3.061 -32.844 5.773 1 81.38 230 GLY A C 1
ATOM 1710 O O . GLY A 1 230 ? 3.012 -34.031 5.414 1 81.38 230 GLY A O 1
ATOM 1711 N N . VAL A 1 231 ? 2.232 -31.984 5.406 1 84.12 231 VAL A N 1
ATOM 1712 C CA . VAL A 1 231 ? 1.019 -32.344 4.676 1 84.12 231 VAL A CA 1
ATOM 1713 C C . VAL A 1 231 ? 1.377 -32.781 3.264 1 84.12 231 VAL A C 1
ATOM 1715 O O . VAL A 1 231 ? 0.85 -33.812 2.781 1 84.12 231 VAL A O 1
ATOM 1718 N N . LEU A 1 232 ? 2.283 -32.125 2.611 1 85.88 232 LEU A N 1
ATOM 1719 C CA . LEU A 1 232 ? 2.662 -32.438 1.241 1 85.88 232 LEU A CA 1
ATOM 1720 C C . LEU A 1 232 ? 3.457 -33.75 1.192 1 85.88 232 LEU A C 1
ATOM 1722 O O . LEU A 1 232 ? 3.318 -34.531 0.249 1 85.88 232 LEU A O 1
ATOM 1726 N N . ALA A 1 233 ? 4.25 -33.938 2.234 1 80.25 233 ALA A N 1
ATOM 1727 C CA . ALA A 1 233 ? 5.012 -35.188 2.301 1 80.25 233 ALA A CA 1
ATOM 1728 C C . ALA A 1 233 ? 4.086 -36.406 2.412 1 80.25 233 ALA A C 1
ATOM 1730 O O . ALA A 1 233 ? 4.355 -37.438 1.827 1 80.25 233 ALA A O 1
ATOM 1731 N N . ALA A 1 234 ? 3.08 -36.219 3.045 1 77.94 234 ALA A N 1
ATOM 1732 C CA . ALA A 1 234 ? 2.119 -37.281 3.273 1 77.94 234 ALA A CA 1
ATOM 1733 C C . ALA A 1 234 ? 1.321 -37.594 2.006 1 77.94 234 ALA A C 1
ATOM 1735 O O . ALA A 1 234 ? 0.689 -38.656 1.897 1 77.94 234 ALA A O 1
ATOM 1736 N N . GLN A 1 235 ? 1.401 -36.719 1.062 1 75.94 235 GLN A N 1
ATOM 1737 C CA . GLN A 1 235 ? 0.582 -36.844 -0.139 1 75.94 235 GLN A CA 1
ATOM 1738 C C . GLN A 1 235 ? 1.449 -36.938 -1.391 1 75.94 235 GLN A C 1
ATOM 1740 O O . GLN A 1 235 ? 1 -36.625 -2.492 1 75.94 235 GLN A O 1
ATOM 1745 N N . ALA A 1 236 ? 2.664 -37.281 -1.313 1 68.5 236 ALA A N 1
ATOM 1746 C CA . ALA A 1 236 ? 3.693 -37.219 -2.35 1 68.5 236 ALA A CA 1
ATOM 1747 C C . ALA A 1 236 ? 3.264 -37.969 -3.596 1 68.5 236 ALA A C 1
ATOM 1749 O O . ALA A 1 236 ? 3.619 -37.594 -4.715 1 68.5 236 ALA A O 1
ATOM 1750 N N . ASP A 1 237 ? 2.529 -38.875 -3.469 1 71.31 237 ASP A N 1
ATOM 1751 C CA . ASP A 1 237 ? 2.189 -39.688 -4.621 1 71.31 237 ASP A CA 1
ATOM 1752 C C . ASP A 1 237 ? 0.86 -39.281 -5.234 1 71.31 237 ASP A C 1
ATOM 1754 O O . ASP A 1 237 ? 0.384 -39.875 -6.195 1 71.31 237 ASP A O 1
ATOM 1758 N N . GLN A 1 238 ? 0.445 -38.094 -4.734 1 79.12 238 GLN A N 1
ATOM 1759 C CA . GLN A 1 238 ? -0.858 -37.656 -5.211 1 79.12 238 GLN A CA 1
ATOM 1760 C C . GLN A 1 238 ? -0.734 -36.344 -5.992 1 79.12 238 GLN A C 1
ATOM 1762 O O . GLN A 1 238 ? 0.254 -35.625 -5.848 1 79.12 238 GLN A O 1
ATOM 1767 N N . ARG A 1 239 ? -1.632 -36.188 -6.953 1 91.81 239 ARG A N 1
ATOM 1768 C CA . ARG A 1 239 ? -1.716 -34.906 -7.676 1 91.81 239 ARG A CA 1
ATOM 1769 C C . ARG A 1 239 ? -2.404 -33.844 -6.836 1 91.81 239 ARG A C 1
ATOM 1771 O O . ARG A 1 239 ? -3.629 -33.719 -6.871 1 91.81 239 ARG A O 1
ATOM 1778 N N . VAL A 1 240 ? -1.549 -33.156 -6.078 1 95.38 240 VAL A N 1
ATOM 1779 C CA . VAL A 1 240 ? -2.035 -32.219 -5.059 1 95.38 240 VAL A CA 1
ATOM 1780 C C . VAL A 1 240 ? -2.072 -30.812 -5.621 1 95.38 240 VAL A C 1
ATOM 1782 O O . VAL A 1 240 ? -1.163 -30.391 -6.348 1 95.38 240 VAL A O 1
ATOM 1785 N N . ALA A 1 241 ? -3.143 -30.188 -5.305 1 97.56 241 ALA A N 1
ATOM 1786 C CA . ALA A 1 241 ? -3.258 -28.75 -5.562 1 97.56 241 ALA A CA 1
ATOM 1787 C C . ALA A 1 241 ? -3.338 -27.969 -4.254 1 97.56 241 ALA A C 1
ATOM 1789 O O . ALA A 1 241 ? -4.16 -28.281 -3.389 1 97.56 241 ALA A O 1
ATOM 1790 N N . VAL A 1 242 ? -2.467 -26.984 -4.113 1 97.31 242 VAL A N 1
ATOM 1791 C CA . VAL A 1 242 ? -2.514 -26.094 -2.967 1 97.31 242 VAL A CA 1
ATOM 1792 C C . VAL A 1 242 ? -3.312 -24.844 -3.322 1 97.31 242 VAL A C 1
ATOM 1794 O O . VAL A 1 242 ? -2.957 -24.109 -4.254 1 97.31 242 VAL A O 1
ATOM 1797 N N . VAL A 1 243 ? -4.383 -24.641 -2.623 1 98.25 243 VAL A N 1
ATOM 1798 C CA . VAL A 1 243 ? -5.219 -23.453 -2.809 1 98.25 243 VAL A CA 1
ATOM 1799 C C . VAL A 1 243 ? -5.062 -22.516 -1.612 1 98.25 243 VAL A C 1
ATOM 1801 O O . VAL A 1 243 ? -5.266 -22.922 -0.466 1 98.25 243 VAL A O 1
ATOM 1804 N N . THR A 1 244 ? -4.68 -21.297 -1.928 1 96.81 244 THR A N 1
ATOM 1805 C CA . THR A 1 244 ? -4.422 -20.344 -0.846 1 96.81 244 THR A CA 1
ATOM 1806 C C . THR A 1 244 ? -5.496 -19.266 -0.811 1 96.81 244 THR A C 1
ATOM 1808 O O . THR A 1 244 ? -6.203 -19.047 -1.798 1 96.81 244 THR A O 1
ATOM 1811 N N . HIS A 1 245 ? -5.582 -18.562 0.305 1 93.62 245 HIS A N 1
ATOM 1812 C CA . HIS A 1 245 ? -6.66 -17.594 0.484 1 93.62 245 HIS A CA 1
ATOM 1813 C C . HIS A 1 245 ? -6.34 -16.281 -0.212 1 93.62 245 HIS A C 1
ATOM 1815 O O . HIS A 1 245 ? -7.219 -15.43 -0.377 1 93.62 245 HIS A O 1
ATOM 1821 N N . ASN A 1 246 ? -5.109 -16.047 -0.615 1 94.94 246 ASN A N 1
ATOM 1822 C CA . ASN A 1 246 ? -4.738 -14.867 -1.393 1 94.94 246 ASN A CA 1
ATOM 1823 C C . ASN A 1 246 ? -3.412 -15.07 -2.119 1 94.94 246 ASN A C 1
ATOM 1825 O O . ASN A 1 246 ? -2.734 -16.078 -1.915 1 94.94 246 ASN A O 1
ATOM 1829 N N . ASP A 1 247 ? -3.076 -14.164 -2.928 1 97.38 247 ASP A N 1
ATOM 1830 C CA . ASP A 1 247 ? -1.897 -14.273 -3.781 1 97.38 247 ASP A CA 1
ATOM 1831 C C . ASP A 1 247 ? -0.614 -14.18 -2.959 1 97.38 247 ASP A C 1
ATOM 1833 O O . ASP A 1 247 ? 0.392 -14.805 -3.297 1 97.38 247 ASP A O 1
ATOM 1837 N N . LEU A 1 248 ? -0.578 -13.414 -1.875 1 94.38 248 LEU A N 1
ATOM 1838 C CA . LEU A 1 248 ? 0.607 -13.32 -1.028 1 94.38 248 LEU A CA 1
ATOM 1839 C C . LEU A 1 248 ? 0.975 -14.688 -0.454 1 94.38 248 LEU A C 1
ATOM 1841 O O . LEU A 1 248 ? 2.141 -15.086 -0.491 1 94.38 248 LEU A O 1
ATOM 1845 N N . THR A 1 249 ? -0.008 -15.344 0.021 1 94.12 249 THR A N 1
ATOM 1846 C CA . THR A 1 249 ? 0.21 -16.688 0.558 1 94.12 249 THR A CA 1
ATOM 1847 C C . THR A 1 249 ? 0.651 -17.641 -0.543 1 94.12 249 THR A C 1
ATOM 1849 O O . THR A 1 249 ? 1.516 -18.5 -0.324 1 94.12 249 THR A O 1
ATOM 1852 N N . ALA A 1 250 ? 0.039 -17.5 -1.713 1 97.25 250 ALA A N 1
ATOM 1853 C CA . ALA A 1 250 ? 0.439 -18.328 -2.846 1 97.25 250 ALA A CA 1
ATOM 1854 C C . ALA A 1 250 ? 1.918 -18.141 -3.172 1 97.25 250 ALA A C 1
ATOM 1856 O O . ALA A 1 250 ? 2.627 -19.109 -3.459 1 97.25 250 ALA A O 1
ATOM 1857 N N . ALA A 1 251 ? 2.346 -16.891 -3.111 1 96.19 251 ALA A N 1
ATOM 1858 C CA . ALA A 1 251 ? 3.758 -16.594 -3.352 1 96.19 251 ALA A CA 1
ATOM 1859 C C . ALA A 1 251 ? 4.641 -17.297 -2.322 1 96.19 251 ALA A C 1
ATOM 1861 O O . ALA A 1 251 ? 5.699 -17.828 -2.662 1 96.19 251 ALA A O 1
ATOM 1862 N N . ASP A 1 252 ? 4.215 -17.328 -1.088 1 94.5 252 ASP A N 1
ATOM 1863 C CA . ASP A 1 252 ? 4.957 -18.016 -0.036 1 94.5 252 ASP A CA 1
ATOM 1864 C C . ASP A 1 252 ? 5.004 -19.516 -0.291 1 94.5 252 ASP A C 1
ATOM 1866 O O . ASP A 1 252 ? 6.035 -20.156 -0.076 1 94.5 252 ASP A O 1
ATOM 1870 N N . VAL A 1 253 ? 3.926 -20.031 -0.73 1 95.69 253 VAL A N 1
ATOM 1871 C CA . VAL A 1 253 ? 3.852 -21.453 -1.044 1 95.69 253 VAL A CA 1
ATOM 1872 C C . VAL A 1 253 ? 4.793 -21.781 -2.203 1 95.69 253 VAL A C 1
ATOM 1874 O O . VAL A 1 253 ? 5.5 -22.797 -2.172 1 95.69 253 VAL A O 1
ATOM 1877 N N . LEU A 1 254 ? 4.789 -20.938 -3.225 1 96.69 254 LEU A N 1
ATOM 1878 C CA . LEU A 1 254 ? 5.68 -21.141 -4.359 1 96.69 254 LEU A CA 1
ATOM 1879 C C . LEU A 1 254 ? 7.137 -21.188 -3.908 1 96.69 254 LEU A C 1
ATOM 1881 O O . LEU A 1 254 ? 7.902 -22.047 -4.344 1 96.69 254 LEU A O 1
ATOM 1885 N N . ALA A 1 255 ? 7.504 -20.219 -3.055 1 94.69 255 ALA A N 1
ATOM 1886 C CA . ALA A 1 255 ? 8.867 -20.203 -2.537 1 94.69 255 ALA A CA 1
ATOM 1887 C C . ALA A 1 255 ? 9.195 -21.516 -1.814 1 94.69 255 ALA A C 1
ATOM 1889 O O . ALA A 1 255 ? 10.266 -22.078 -2.016 1 94.69 255 ALA A O 1
ATOM 1890 N N . PHE A 1 256 ? 8.273 -21.938 -1.018 1 93.06 256 PHE A N 1
ATOM 1891 C CA . PHE A 1 256 ? 8.422 -23.172 -0.235 1 93.06 256 PHE A CA 1
ATOM 1892 C C . PHE A 1 256 ? 8.594 -24.375 -1.146 1 93.06 256 PHE A C 1
ATOM 1894 O O . PHE A 1 256 ? 9.484 -25.203 -0.929 1 93.06 256 PHE A O 1
ATOM 1901 N N . VAL A 1 257 ? 7.801 -24.484 -2.158 1 92.75 257 VAL A N 1
ATOM 1902 C CA . VAL A 1 257 ? 7.785 -25.641 -3.053 1 92.75 257 VAL A CA 1
ATOM 1903 C C . VAL A 1 257 ? 9.047 -25.641 -3.918 1 92.75 257 VAL A C 1
ATOM 1905 O O . VAL A 1 257 ? 9.664 -26.688 -4.121 1 92.75 257 VAL A O 1
ATOM 1908 N N . ARG A 1 258 ? 9.445 -24.5 -4.379 1 94 258 ARG A N 1
ATOM 1909 C CA . ARG A 1 258 ? 10.633 -24.391 -5.223 1 94 258 ARG A CA 1
ATOM 1910 C C . ARG A 1 258 ? 11.898 -24.734 -4.438 1 94 258 ARG A C 1
ATOM 1912 O O . ARG A 1 258 ? 12.82 -25.344 -4.977 1 94 258 ARG A O 1
ATOM 1919 N N . ALA A 1 259 ? 11.898 -24.359 -3.205 1 92 259 ALA A N 1
ATOM 1920 C CA . ALA A 1 259 ? 13.039 -24.656 -2.346 1 92 259 ALA A CA 1
ATOM 1921 C C . ALA A 1 259 ? 13.219 -26.172 -2.182 1 92 259 ALA A C 1
ATOM 1923 O O . ALA A 1 259 ? 14.305 -26.641 -1.84 1 92 259 ALA A O 1
ATOM 1924 N N . ARG A 1 260 ? 12.242 -26.891 -2.494 1 90.81 260 ARG A N 1
ATOM 1925 C CA . ARG A 1 260 ? 12.266 -28.344 -2.359 1 90.81 260 ARG A CA 1
ATOM 1926 C C . ARG A 1 260 ? 12.461 -29.016 -3.715 1 90.81 260 ARG A C 1
ATOM 1928 O O . ARG A 1 260 ? 12.328 -30.234 -3.834 1 90.81 260 ARG A O 1
ATOM 1935 N N . GLY A 1 261 ? 12.617 -28.219 -4.684 1 92 261 GLY A N 1
ATOM 1936 C CA . GLY A 1 261 ? 12.914 -28.719 -6.012 1 92 261 GLY A CA 1
ATOM 1937 C C . GLY A 1 261 ? 11.672 -29.141 -6.781 1 92 261 GLY A C 1
ATOM 1938 O O . GLY A 1 261 ? 11.758 -29.844 -7.789 1 92 261 GLY A O 1
ATOM 1939 N N . LEU A 1 262 ? 10.516 -28.719 -6.277 1 92.62 262 LEU A N 1
ATOM 1940 C CA . LEU A 1 262 ? 9.266 -29.062 -6.953 1 92.62 262 LEU A CA 1
ATOM 1941 C C . LEU A 1 262 ? 8.875 -27.969 -7.945 1 92.62 262 LEU A C 1
ATOM 1943 O O . LEU A 1 262 ? 9.219 -26.797 -7.758 1 92.62 262 LEU A O 1
ATOM 1947 N N . ARG A 1 263 ? 8.242 -28.453 -9.031 1 95.25 263 ARG A N 1
ATOM 1948 C CA . ARG A 1 263 ? 7.836 -27.531 -10.086 1 95.25 263 ARG A CA 1
ATOM 1949 C C . ARG A 1 263 ? 6.34 -27.25 -10.016 1 95.25 263 ARG A C 1
ATOM 1951 O O . ARG A 1 263 ? 5.523 -28.125 -10.344 1 95.25 263 ARG A O 1
ATOM 1958 N N . PRO A 1 264 ? 5.91 -25.984 -9.672 1 97 264 PRO A N 1
ATOM 1959 C CA . PRO A 1 264 ? 4.488 -25.625 -9.688 1 97 264 PRO A CA 1
ATOM 1960 C C . PRO A 1 264 ? 3.854 -25.797 -11.062 1 97 264 PRO A C 1
ATOM 1962 O O . PRO A 1 264 ? 4.473 -25.453 -12.078 1 97 264 PRO A O 1
ATOM 1965 N N . GLY A 1 265 ? 2.59 -26.234 -11.109 1 96.81 265 GLY A N 1
ATOM 1966 C CA . GLY A 1 265 ? 1.906 -26.484 -12.367 1 96.81 265 GLY A CA 1
ATOM 1967 C C . GLY A 1 265 ? 2.205 -27.859 -12.945 1 96.81 265 GLY A C 1
ATOM 1968 O O . GLY A 1 265 ? 1.497 -28.328 -13.836 1 96.81 265 GLY A O 1
ATOM 1969 N N . HIS A 1 266 ? 3.234 -28.5 -12.43 1 95.38 266 HIS A N 1
ATOM 1970 C CA . HIS A 1 266 ? 3.635 -29.812 -12.898 1 95.38 266 HIS A CA 1
ATOM 1971 C C . HIS A 1 266 ? 3.586 -30.844 -11.773 1 95.38 266 HIS A C 1
ATOM 1973 O O . HIS A 1 266 ? 2.842 -31.828 -11.859 1 95.38 266 HIS A O 1
ATOM 1979 N N . ASP A 1 267 ? 4.43 -30.641 -10.695 1 94 267 ASP A N 1
ATOM 1980 C CA . ASP A 1 267 ? 4.492 -31.578 -9.578 1 94 267 ASP A CA 1
ATOM 1981 C C . ASP A 1 267 ? 3.334 -31.344 -8.602 1 94 267 ASP A C 1
ATOM 1983 O O . ASP A 1 267 ? 2.92 -32.281 -7.895 1 94 267 ASP A O 1
ATOM 1987 N N . LEU A 1 268 ? 2.895 -30.156 -8.531 1 96 268 LEU A N 1
ATOM 1988 C CA . LEU A 1 268 ? 1.71 -29.734 -7.793 1 96 268 LEU A CA 1
ATOM 1989 C C . LEU A 1 268 ? 1.146 -28.438 -8.367 1 96 268 LEU A C 1
ATOM 1991 O O . LEU A 1 268 ? 1.816 -27.75 -9.148 1 96 268 LEU A O 1
ATOM 1995 N N . ALA A 1 269 ? -0.06 -28.141 -8.062 1 97.94 269 ALA A N 1
ATOM 1996 C CA . ALA A 1 269 ? -0.668 -26.875 -8.477 1 97.94 269 ALA A CA 1
ATOM 1997 C C . ALA A 1 269 ? -0.731 -25.891 -7.316 1 97.94 269 ALA A C 1
ATOM 1999 O O . ALA A 1 269 ? -0.831 -26.297 -6.156 1 97.94 269 ALA A O 1
ATOM 2000 N N . VAL A 1 270 ? -0.633 -24.641 -7.605 1 98.5 270 VAL A N 1
ATOM 2001 C CA . VAL A 1 270 ? -0.816 -23.562 -6.641 1 98.5 270 VAL A CA 1
ATOM 2002 C C . VAL A 1 270 ? -1.809 -22.547 -7.184 1 98.5 270 VAL A C 1
ATOM 2004 O O . VAL A 1 270 ? -1.621 -22.016 -8.281 1 98.5 270 VAL A O 1
ATOM 2007 N N . ILE A 1 271 ? -2.84 -22.328 -6.508 1 98.81 271 ILE A N 1
ATOM 2008 C CA . ILE A 1 271 ? -3.855 -21.344 -6.883 1 98.81 271 ILE A CA 1
ATOM 2009 C C . ILE A 1 271 ? -3.969 -20.281 -5.801 1 98.81 271 ILE A C 1
ATOM 2011 O O . ILE A 1 271 ? -4.023 -20.594 -4.609 1 98.81 271 ILE A O 1
ATOM 2015 N N . GLY A 1 272 ? -3.914 -19.047 -6.266 1 98.5 272 GLY A N 1
ATOM 2016 C CA . GLY A 1 272 ? -4.105 -17.922 -5.359 1 98.5 272 GLY A CA 1
ATOM 2017 C C . GLY A 1 272 ? -5.473 -17.281 -5.48 1 98.5 272 GLY A C 1
ATOM 2018 O O . GLY A 1 272 ? -6.387 -17.859 -6.07 1 98.5 272 GLY A O 1
ATOM 2019 N N . PHE A 1 273 ? -5.637 -16.156 -4.855 1 97.88 273 PHE A N 1
ATOM 2020 C CA . PHE A 1 273 ? -6.863 -15.367 -4.832 1 97.88 273 PHE A CA 1
ATOM 2021 C C . PHE A 1 273 ? -6.555 -13.875 -4.875 1 97.88 273 PHE A C 1
ATOM 2023 O O . PHE A 1 273 ? -5.594 -13.414 -4.254 1 97.88 273 PHE A O 1
ATOM 2030 N N . ASP A 1 274 ? -7.418 -13.086 -5.684 1 97.62 274 ASP A N 1
ATOM 2031 C CA . ASP A 1 274 ? -7.359 -11.633 -5.809 1 97.62 274 ASP A CA 1
ATOM 2032 C C . ASP A 1 274 ? -6.883 -11.219 -7.199 1 97.62 274 ASP A C 1
ATOM 2034 O O . ASP A 1 274 ? -7.18 -10.117 -7.656 1 97.62 274 ASP A O 1
ATOM 2038 N N . ASP A 1 275 ? -6.051 -12.109 -7.805 1 98.5 275 ASP A N 1
ATOM 2039 C CA . ASP A 1 275 ? -5.48 -11.828 -9.117 1 98.5 275 ASP A CA 1
ATOM 2040 C C . ASP A 1 275 ? -4.762 -10.477 -9.125 1 98.5 275 ASP A C 1
ATOM 2042 O O . ASP A 1 275 ? -5.062 -9.609 -9.945 1 98.5 275 ASP A O 1
ATOM 2046 N N . THR A 1 276 ? -3.848 -10.344 -8.25 1 97.94 276 THR A N 1
ATOM 2047 C CA . THR A 1 276 ? -3.115 -9.094 -8.07 1 97.94 276 THR A CA 1
ATOM 2048 C C . THR A 1 276 ? -2.049 -8.938 -9.156 1 97.94 276 THR A C 1
ATOM 2050 O O . THR A 1 276 ? -1.766 -9.875 -9.898 1 97.94 276 THR A O 1
ATOM 2053 N N . HIS A 1 277 ? -1.485 -7.742 -9.219 1 95.5 277 HIS A N 1
ATOM 2054 C CA . HIS A 1 277 ? -0.38 -7.508 -10.141 1 95.5 277 HIS A CA 1
ATOM 2055 C C . HIS A 1 277 ? 0.811 -8.406 -9.812 1 95.5 277 HIS A C 1
ATOM 2057 O O . HIS A 1 277 ? 1.543 -8.82 -10.711 1 95.5 277 HIS A O 1
ATOM 2063 N N . MET A 1 278 ? 1.021 -8.703 -8.578 1 96.06 278 MET A N 1
ATOM 2064 C CA . MET A 1 278 ? 2.1 -9.602 -8.172 1 96.06 278 MET A CA 1
ATOM 2065 C C . MET A 1 278 ? 1.927 -10.977 -8.797 1 96.06 278 MET A C 1
ATOM 2067 O O . MET A 1 278 ? 2.895 -11.578 -9.273 1 96.06 278 MET A O 1
ATOM 2071 N N . ALA A 1 279 ? 0.704 -11.453 -8.82 1 97.94 279 ALA A N 1
ATOM 2072 C CA . ALA A 1 279 ? 0.409 -12.781 -9.344 1 97.94 279 ALA A CA 1
ATOM 2073 C C . ALA A 1 279 ? 0.819 -12.898 -10.812 1 97.94 279 ALA A C 1
ATOM 2075 O O . ALA A 1 279 ? 1.154 -13.984 -11.289 1 97.94 279 ALA A O 1
ATOM 2076 N N . ARG A 1 280 ? 0.816 -11.781 -11.539 1 97 280 ARG A N 1
ATOM 2077 C CA . ARG A 1 280 ? 1.061 -11.75 -12.977 1 97 280 ARG A CA 1
ATOM 2078 C C . ARG A 1 280 ? 2.553 -11.672 -13.281 1 97 280 ARG A C 1
ATOM 2080 O O . ARG A 1 280 ? 2.975 -11.883 -14.422 1 97 280 ARG A O 1
ATOM 2087 N N . ARG A 1 281 ? 3.309 -11.391 -12.281 1 96.12 281 ARG A N 1
ATOM 2088 C CA . ARG A 1 281 ? 4.746 -11.328 -12.516 1 96.12 281 ARG A CA 1
ATOM 2089 C C . ARG A 1 281 ? 5.293 -12.68 -12.953 1 96.12 281 ARG A C 1
ATOM 2091 O O . ARG A 1 281 ? 4.879 -13.719 -12.445 1 96.12 281 ARG A O 1
ATOM 2098 N N . PRO A 1 282 ? 6.297 -12.633 -13.789 1 94.88 282 PRO A N 1
ATOM 2099 C CA . PRO A 1 282 ? 6.852 -13.891 -14.305 1 94.88 282 PRO A CA 1
ATOM 2100 C C . PRO A 1 282 ? 7.465 -14.75 -13.203 1 94.88 282 PRO A C 1
ATOM 2102 O O . PRO A 1 282 ? 7.492 -15.977 -13.32 1 94.88 282 PRO A O 1
ATOM 2105 N N . GLU A 1 283 ? 7.969 -14.172 -12.109 1 94.88 283 GLU A N 1
ATOM 2106 C CA . GLU A 1 283 ? 8.594 -14.898 -11.008 1 94.88 283 GLU A CA 1
ATOM 2107 C C . GLU A 1 283 ? 7.578 -15.781 -10.297 1 94.88 283 GLU A C 1
ATOM 2109 O O . GLU A 1 283 ? 7.949 -16.781 -9.664 1 94.88 283 GLU A O 1
ATOM 2114 N N . PHE A 1 284 ? 6.289 -15.391 -10.414 1 97.62 284 PHE A N 1
ATOM 2115 C CA . PHE A 1 284 ? 5.258 -16.109 -9.68 1 97.62 284 PHE A CA 1
ATOM 2116 C C . PHE A 1 284 ? 4.305 -16.812 -10.641 1 97.62 284 PHE A C 1
ATOM 2118 O O . PHE A 1 284 ? 4.16 -18.031 -10.609 1 97.62 284 PHE A O 1
ATOM 2125 N N . ASP A 1 285 ? 3.76 -15.977 -11.555 1 98.12 285 ASP A N 1
ATOM 2126 C CA . ASP A 1 285 ? 2.857 -16.469 -12.586 1 98.12 285 ASP A CA 1
ATOM 2127 C C . ASP A 1 285 ? 1.786 -17.375 -11.992 1 98.12 285 ASP A C 1
ATOM 2129 O O . ASP A 1 285 ? 1.631 -18.531 -12.414 1 98.12 285 ASP A O 1
ATOM 2133 N N . ILE A 1 286 ? 1.034 -16.844 -11.086 1 98.81 286 ILE A N 1
ATOM 2134 C CA . ILE A 1 286 ? 0.111 -17.578 -10.227 1 98.81 286 ILE A CA 1
ATOM 2135 C C . ILE A 1 286 ? -1.265 -17.641 -10.883 1 98.81 286 ILE A C 1
ATOM 2137 O O . ILE A 1 286 ? -1.82 -16.625 -11.281 1 98.81 286 ILE A O 1
ATOM 2141 N N . THR A 1 287 ? -1.846 -18.812 -11.062 1 98.94 287 THR A N 1
ATOM 2142 C CA . THR A 1 287 ? -3.283 -18.938 -11.281 1 98.94 287 THR A CA 1
ATOM 2143 C C . THR A 1 287 ? -4.059 -18.375 -10.094 1 98.94 287 THR A C 1
ATOM 2145 O O . THR A 1 287 ? -3.811 -18.734 -8.945 1 98.94 287 THR A O 1
ATOM 2148 N N . SER A 1 288 ? -4.945 -17.406 -10.391 1 98.88 288 SER A N 1
ATOM 2149 C CA . SER A 1 288 ? -5.562 -16.688 -9.289 1 98.88 288 SER A CA 1
ATOM 2150 C C . SER A 1 288 ? -6.996 -16.297 -9.625 1 98.88 288 SER A C 1
ATOM 2152 O O . SER A 1 288 ? -7.312 -16 -10.781 1 98.88 288 SER A O 1
ATOM 2154 N N . VAL A 1 289 ? -7.832 -16.297 -8.648 1 98.81 289 VAL A N 1
ATOM 2155 C CA . VAL A 1 289 ? -9.211 -15.836 -8.805 1 98.81 289 VAL A CA 1
ATOM 2156 C C . VAL A 1 289 ? -9.258 -14.305 -8.75 1 98.81 289 VAL A C 1
ATOM 2158 O O . VAL A 1 289 ? -8.719 -13.695 -7.828 1 98.81 289 VAL A O 1
ATOM 2161 N N . SER A 1 290 ? -9.797 -13.727 -9.727 1 98.62 290 SER A N 1
ATOM 2162 C CA . SER A 1 290 ? -10.047 -12.289 -9.727 1 98.62 290 SER A CA 1
ATOM 2163 C C . SER A 1 290 ? -11.344 -11.953 -9 1 98.62 290 SER A C 1
ATOM 2165 O O . SER A 1 290 ? -12.383 -12.578 -9.258 1 98.62 290 SER A O 1
ATOM 2167 N N . GLN A 1 291 ? -11.312 -11.016 -8.125 1 97.56 291 GLN A N 1
ATOM 2168 C CA . GLN A 1 291 ? -12.508 -10.547 -7.441 1 97.56 291 GLN A CA 1
ATOM 2169 C C . GLN A 1 291 ? -13.133 -9.359 -8.164 1 97.56 291 GLN A C 1
ATOM 2171 O O . GLN A 1 291 ? -14.117 -8.789 -7.695 1 97.56 291 GLN A O 1
ATOM 2176 N N . ASN A 1 292 ? -12.523 -8.977 -9.273 1 97.5 292 ASN A N 1
ATOM 2177 C CA . ASN A 1 292 ? -13.008 -7.824 -10.023 1 97.5 292 ASN A CA 1
ATOM 2178 C C . ASN A 1 292 ? -13.078 -6.574 -9.156 1 97.5 292 ASN A C 1
ATOM 2180 O O . ASN A 1 292 ? -14.164 -6.031 -8.93 1 97.5 292 ASN A O 1
ATOM 2184 N N . THR A 1 293 ? -11.953 -6.062 -8.766 1 97.69 293 THR A N 1
ATOM 2185 C CA . THR A 1 293 ? -11.859 -4.957 -7.812 1 97.69 293 THR A CA 1
ATOM 2186 C C . THR A 1 293 ? -12.508 -3.697 -8.391 1 97.69 293 THR A C 1
ATOM 2188 O O . THR A 1 293 ? -12.977 -2.84 -7.641 1 97.69 293 THR A O 1
ATOM 2191 N N . GLY A 1 294 ? -12.484 -3.557 -9.727 1 96.81 294 GLY A N 1
ATOM 2192 C CA . GLY A 1 294 ? -13.203 -2.453 -10.344 1 96.81 294 GLY A CA 1
ATOM 2193 C C . GLY A 1 294 ? -14.688 -2.453 -10.016 1 96.81 294 GLY A C 1
ATOM 2194 O O . GLY A 1 294 ? -15.234 -1.431 -9.602 1 96.81 294 GLY A O 1
ATOM 2195 N N . GLU A 1 295 ? -15.273 -3.592 -10.164 1 96.81 295 GLU A N 1
ATOM 2196 C CA . GLU A 1 295 ? -16.703 -3.73 -9.875 1 96.81 295 GLU A CA 1
ATOM 2197 C C . GLU A 1 295 ? -16.969 -3.617 -8.375 1 96.81 295 GLU A C 1
ATOM 2199 O O . GLU A 1 295 ? -17.969 -3.029 -7.965 1 96.81 295 GLU A O 1
ATOM 2204 N N . LEU A 1 296 ? -16.109 -4.195 -7.559 1 97.69 296 LEU A N 1
ATOM 2205 C CA . LEU A 1 296 ? -16.234 -4.062 -6.109 1 97.69 296 LEU A CA 1
ATOM 2206 C C . LEU A 1 296 ? -16.297 -2.596 -5.703 1 97.69 296 LEU A C 1
ATOM 2208 O O . LEU A 1 296 ? -17.172 -2.186 -4.949 1 97.69 296 LEU A O 1
ATOM 2212 N N . ALA A 1 297 ? -15.367 -1.826 -6.238 1 97.5 297 ALA A N 1
ATOM 2213 C CA . ALA A 1 297 ? -15.266 -0.412 -5.891 1 97.5 297 ALA A CA 1
ATOM 2214 C C . ALA A 1 297 ? -16.469 0.365 -6.398 1 97.5 297 ALA A C 1
ATOM 2216 O O . ALA A 1 297 ? -17.031 1.199 -5.684 1 97.5 297 ALA A O 1
ATOM 2217 N N . ARG A 1 298 ? -16.828 0.101 -7.613 1 95.69 298 ARG A N 1
ATOM 2218 C CA . ARG A 1 298 ? -17.969 0.776 -8.203 1 95.69 298 ARG A CA 1
ATOM 2219 C C . ARG A 1 298 ? -19.234 0.549 -7.371 1 95.69 298 ARG A C 1
ATOM 2221 O O . ARG A 1 298 ? -19.922 1.503 -6.996 1 95.69 298 ARG A O 1
ATOM 2228 N N . LEU A 1 299 ? -19.5 -0.678 -7.027 1 95.56 299 LEU A N 1
ATOM 2229 C CA . LEU A 1 299 ? -20.703 -1.023 -6.281 1 95.56 299 LEU A CA 1
ATOM 2230 C C . LEU A 1 299 ? -20.641 -0.48 -4.859 1 95.56 299 LEU A C 1
ATOM 2232 O O . LEU A 1 299 ? -21.656 -0.084 -4.289 1 95.56 299 LEU A O 1
ATOM 2236 N N . ALA A 1 300 ? -19.438 -0.493 -4.277 1 97.12 300 ALA A N 1
ATOM 2237 C CA . ALA A 1 300 ? -19.281 0.078 -2.943 1 97.12 300 ALA A CA 1
ATOM 2238 C C . ALA A 1 300 ? -19.656 1.556 -2.93 1 97.12 300 ALA A C 1
ATOM 2240 O O . ALA A 1 300 ? -20.359 2.014 -2.025 1 97.12 300 ALA A O 1
ATOM 2241 N N . MET A 1 301 ? -19.203 2.285 -3.957 1 94 301 MET A N 1
ATOM 2242 C CA . MET A 1 301 ? -19.5 3.715 -4.023 1 94 301 MET A CA 1
ATOM 2243 C C . MET A 1 301 ? -20.969 3.961 -4.316 1 94 301 MET A C 1
ATOM 2245 O O . MET A 1 301 ? -21.562 4.906 -3.797 1 94 301 MET A O 1
ATOM 2249 N N . VAL A 1 302 ? -21.562 3.104 -5.129 1 90.69 302 VAL A N 1
ATOM 2250 C CA . VAL A 1 302 ? -23 3.174 -5.398 1 90.69 302 VAL A CA 1
ATOM 2251 C C . VAL A 1 302 ? -23.781 2.969 -4.102 1 90.69 302 VAL A C 1
ATOM 2253 O O . VAL A 1 302 ? -24.688 3.738 -3.789 1 90.69 302 VAL A O 1
ATOM 2256 N N . ALA A 1 303 ? -23.375 1.957 -3.379 1 91.44 303 ALA A N 1
ATOM 2257 C CA . ALA A 1 303 ? -24.031 1.663 -2.107 1 91.44 303 ALA A CA 1
ATOM 2258 C C . ALA A 1 303 ? -23.875 2.822 -1.129 1 91.44 303 ALA A C 1
ATOM 2260 O O . ALA A 1 303 ? -24.828 3.203 -0.447 1 91.44 303 ALA A O 1
ATOM 2261 N N . LEU A 1 304 ? -22.688 3.357 -1.06 1 93 304 LEU A N 1
ATOM 2262 C CA . LEU A 1 304 ? -22.391 4.457 -0.15 1 93 304 LEU A CA 1
ATOM 2263 C C . LEU A 1 304 ? -23.234 5.68 -0.469 1 93 304 LEU A C 1
ATOM 2265 O O . LEU A 1 304 ? -23.797 6.309 0.436 1 93 304 LEU A O 1
ATOM 2269 N N . GLN A 1 305 ? -23.359 5.969 -1.688 1 86.56 305 GLN A N 1
ATOM 2270 C CA . GLN A 1 305 ? -24.172 7.086 -2.141 1 86.56 305 GLN A CA 1
ATOM 2271 C C . GLN A 1 305 ? -25.641 6.871 -1.783 1 86.56 305 GLN A C 1
ATOM 2273 O O . GLN A 1 305 ? -26.328 7.805 -1.345 1 86.56 305 GLN A O 1
ATOM 2278 N N . GLY A 1 306 ? -26.109 5.672 -2.064 1 83.44 306 GLY A N 1
ATOM 2279 C CA . GLY A 1 306 ? -27.469 5.355 -1.704 1 83.44 306 GLY A CA 1
ATOM 2280 C C . GLY A 1 306 ? -27.766 5.578 -0.233 1 83.44 306 GLY A C 1
ATOM 2281 O O . GLY A 1 306 ? -28.812 6.145 0.117 1 83.44 306 GLY A O 1
ATOM 2282 N N . ARG A 1 307 ? -26.875 5.176 0.607 1 87.44 307 ARG A N 1
ATOM 2283 C CA . ARG A 1 307 ? -27.047 5.352 2.045 1 87.44 307 ARG A CA 1
ATOM 2284 C C . ARG A 1 307 ? -27 6.824 2.428 1 87.44 307 ARG A C 1
ATOM 2286 O O . ARG A 1 307 ? -27.781 7.281 3.268 1 87.44 307 ARG A O 1
ATOM 2293 N N . ALA A 1 308 ? -26.031 7.5 1.888 1 83.62 308 ALA A N 1
ATOM 2294 C CA . ALA A 1 308 ? -25.906 8.93 2.15 1 83.62 308 ALA A CA 1
ATOM 2295 C C . ALA A 1 308 ? -27.203 9.664 1.794 1 83.62 308 ALA A C 1
ATOM 2297 O O . ALA A 1 308 ? -27.656 10.539 2.539 1 83.62 308 ALA A O 1
ATOM 2298 N N . GLU A 1 309 ? -27.719 9.328 0.711 1 77.06 309 GLU A N 1
ATOM 2299 C CA . GLU A 1 309 ? -28.953 9.953 0.255 1 77.06 309 GLU A CA 1
ATOM 2300 C C . GLU A 1 309 ? -30.109 9.633 1.2 1 77.06 309 GLU A C 1
ATOM 2302 O O . GLU A 1 309 ? -30.922 10.508 1.519 1 77.06 309 GLU A O 1
ATOM 2307 N N . TRP A 1 310 ? -30.172 8.445 1.549 1 77.56 310 TRP A N 1
ATOM 2308 C CA . TRP A 1 310 ? -31.203 8.031 2.484 1 77.56 310 TRP A CA 1
ATOM 2309 C C . TRP A 1 310 ? -31.094 8.805 3.795 1 77.56 310 TRP A C 1
ATOM 2311 O O . TRP A 1 310 ? -32.094 9.305 4.312 1 77.56 310 TRP A O 1
ATOM 2321 N N . MET A 1 311 ? -30 8.891 4.297 1 76.88 311 MET A N 1
ATOM 2322 C CA . MET A 1 311 ? -29.75 9.586 5.559 1 76.88 311 MET A CA 1
ATOM 2323 C C . MET A 1 311 ? -30.094 11.07 5.438 1 76.88 311 MET A C 1
ATOM 2325 O O . MET A 1 311 ? -30.641 11.664 6.371 1 76.88 311 MET A O 1
ATOM 2329 N N . GLY A 1 312 ? -29.703 11.555 4.336 1 72.5 312 GLY A N 1
ATOM 2330 C CA . GLY A 1 312 ? -30.062 12.938 4.086 1 72.5 312 GLY A CA 1
ATOM 2331 C C . GLY A 1 312 ? -31.562 13.172 4.051 1 72.5 312 GLY A C 1
ATOM 2332 O O . GLY A 1 312 ? -32.062 14.164 4.602 1 72.5 312 GLY A O 1
ATOM 2333 N N . ALA A 1 313 ? -32.219 12.312 3.439 1 67.31 313 ALA A N 1
ATOM 2334 C CA . ALA A 1 313 ? -33.688 12.422 3.354 1 67.31 313 ALA A CA 1
ATOM 2335 C C . ALA A 1 313 ? -34.312 12.305 4.73 1 67.31 313 ALA A C 1
ATOM 2337 O O . ALA A 1 313 ? -35.281 13.008 5.035 1 67.31 313 ALA A O 1
ATOM 2338 N N . ARG A 1 314 ? -33.844 11.461 5.449 1 67.31 314 ARG A N 1
ATOM 2339 C CA . ARG A 1 314 ? -34.344 11.266 6.801 1 67.31 314 ARG A CA 1
ATOM 2340 C C . ARG A 1 314 ? -34.125 12.508 7.656 1 67.31 314 ARG A C 1
ATOM 2342 O O . ARG A 1 314 ? -35 12.883 8.453 1 67.31 314 ARG A O 1
ATOM 2349 N N . ALA A 1 315 ? -32.938 13.023 7.547 1 62.09 315 ALA A N 1
ATOM 2350 C CA . ALA A 1 315 ? -32.625 14.227 8.305 1 62.09 315 ALA A CA 1
ATOM 2351 C C . ALA A 1 315 ? -33.562 15.367 7.965 1 62.09 315 ALA A C 1
ATOM 2353 O O . ALA A 1 315 ? -33.969 16.141 8.844 1 62.09 315 ALA A O 1
ATOM 2354 N N . LEU A 1 316 ? -34 15.414 6.797 1 55.31 316 LEU A N 1
ATOM 2355 C CA . LEU A 1 316 ? -34.906 16.453 6.34 1 55.31 316 LEU A CA 1
ATOM 2356 C C . LEU A 1 316 ? -36.344 16.203 6.848 1 55.31 316 LEU A C 1
ATOM 2358 O O . LEU A 1 316 ? -37.062 17.141 7.156 1 55.31 316 LEU A O 1
ATOM 2362 N N . ARG A 1 317 ? -36.688 14.883 6.852 1 54.66 317 ARG A N 1
ATOM 2363 C CA . ARG A 1 317 ? -38.031 14.531 7.316 1 54.66 317 ARG A CA 1
ATOM 2364 C C . ARG A 1 317 ? -38.156 14.766 8.82 1 54.66 317 ARG A C 1
ATOM 2366 O O . ARG A 1 317 ? -39.25 15.047 9.312 1 54.66 317 ARG A O 1
ATOM 2373 N N . ARG A 1 318 ? -37.094 14.312 9.562 1 50.5 318 ARG A N 1
ATOM 2374 C CA . ARG A 1 318 ? -37.125 14.516 11.008 1 50.5 318 ARG A CA 1
ATOM 2375 C C . ARG A 1 318 ? -37.25 15.992 11.352 1 50.5 318 ARG A C 1
ATOM 2377 O O . ARG A 1 318 ? -37.312 16.359 12.523 1 50.5 318 ARG A O 1
ATOM 2384 N N . HIS A 1 319 ? -37.281 16.766 10.305 1 45.59 319 HIS A N 1
ATOM 2385 C CA . HIS A 1 319 ? -37.625 18.141 10.609 1 45.59 319 HIS A CA 1
ATOM 2386 C C . HIS A 1 319 ? -39.031 18.25 11.172 1 45.59 319 HIS A C 1
ATOM 2388 O O . HIS A 1 319 ? -39.906 17.484 10.781 1 45.59 319 HIS A O 1
ATOM 2394 N N . PRO A 1 320 ? -39.25 18.844 12.383 1 43.84 320 PRO A N 1
ATOM 2395 C CA . PRO A 1 320 ? -40.531 18.906 13.102 1 43.84 320 PRO A CA 1
ATOM 2396 C C . PRO A 1 320 ? -41.75 18.922 12.164 1 43.84 320 PRO A C 1
ATOM 2398 O O . PRO A 1 320 ? -42.812 18.438 12.523 1 43.84 320 PRO A O 1
ATOM 2401 N N . ASP A 1 321 ? -41.719 19.656 11.141 1 40.19 321 ASP A N 1
ATOM 2402 C CA . ASP A 1 321 ? -42.875 19.828 10.273 1 40.19 321 ASP A CA 1
ATOM 2403 C C . ASP A 1 321 ? -43.031 18.656 9.32 1 40.19 321 ASP A C 1
ATOM 2405 O O . ASP A 1 321 ? -43.938 18.641 8.477 1 40.19 321 ASP A O 1
ATOM 2409 N N . ALA A 1 322 ? -42.031 17.812 9.266 1 42.06 322 ALA A N 1
ATOM 2410 C CA . ALA A 1 322 ? -42.125 16.719 8.305 1 42.06 322 ALA A CA 1
ATOM 2411 C C . ALA A 1 322 ? -43.062 15.633 8.812 1 42.06 322 ALA A C 1
ATOM 2413 O O . ALA A 1 322 ? -43.188 15.43 10.023 1 42.06 322 ALA A O 1
ATOM 2414 N N . ALA A 1 323 ? -44.062 15.242 8.008 1 40.88 323 ALA A N 1
ATOM 2415 C CA . ALA A 1 323 ? -45.031 14.203 8.289 1 40.88 323 ALA A CA 1
ATOM 2416 C C . ALA A 1 323 ? -44.375 12.953 8.867 1 40.88 323 ALA A C 1
ATOM 2418 O O . ALA A 1 323 ? -43.219 12.68 8.586 1 40.88 323 ALA A O 1
ATOM 2419 N N . GLU A 1 324 ? -44.844 12.352 9.906 1 43.03 324 GLU A N 1
ATOM 2420 C CA . GLU A 1 324 ? -44.5 11.125 10.617 1 43.03 324 GLU A CA 1
ATOM 2421 C C . GLU A 1 324 ? -44.125 10.008 9.648 1 43.03 324 GLU A C 1
ATOM 2423 O O . GLU A 1 324 ? -45 9.359 9.07 1 43.03 324 GLU A O 1
ATOM 2428 N N . GLY A 1 325 ? -43.469 10.211 8.555 1 44 325 GLY A N 1
ATOM 2429 C CA . GLY A 1 325 ? -43.281 9.039 7.719 1 44 325 GLY A CA 1
ATOM 2430 C C . GLY A 1 325 ? -42.469 7.953 8.398 1 44 325 GLY A C 1
ATOM 2431 O O . GLY A 1 325 ? -41.75 8.219 9.383 1 44 325 GLY A O 1
ATOM 2432 N N . ASP A 1 326 ? -42.812 6.715 8.266 1 44.72 326 ASP A N 1
ATOM 2433 C CA . ASP A 1 326 ? -42.219 5.469 8.773 1 44.72 326 ASP A CA 1
ATOM 2434 C C . ASP A 1 326 ? -40.719 5.445 8.586 1 44.72 326 ASP A C 1
ATOM 2436 O O . ASP A 1 326 ? -40.219 5.605 7.465 1 44.72 326 ASP A O 1
ATOM 2440 N N . ASP A 1 327 ? -39.969 5.953 9.492 1 52.81 327 ASP A N 1
ATOM 2441 C CA . ASP A 1 327 ? -38.5 5.922 9.648 1 52.81 327 ASP A CA 1
ATOM 2442 C C . ASP A 1 327 ? -37.969 4.516 9.43 1 52.81 327 ASP A C 1
ATOM 2444 O O . ASP A 1 327 ? -37.562 3.85 10.383 1 52.81 327 ASP A O 1
ATOM 2448 N N . GLU A 1 328 ? -38.5 3.789 8.5 1 57.47 328 GLU A N 1
ATOM 2449 C CA . GLU A 1 328 ? -37.969 2.447 8.336 1 57.47 328 GLU A CA 1
ATOM 2450 C C . GLU A 1 328 ? -36.469 2.5 8.062 1 57.47 328 GLU A C 1
ATOM 2452 O O . GLU A 1 328 ? -36 3.301 7.246 1 57.47 328 GLU A O 1
ATOM 2457 N N . PRO A 1 329 ? -35.781 1.787 8.938 1 63.94 329 PRO A N 1
ATOM 2458 C CA . PRO A 1 329 ? -34.312 1.713 8.711 1 63.94 329 PRO A CA 1
ATOM 2459 C C . PRO A 1 329 ? -33.969 1.185 7.324 1 63.94 329 PRO A C 1
ATOM 2461 O O . PRO A 1 329 ? -34.75 0.412 6.742 1 63.94 329 PRO A O 1
ATOM 2464 N N . LEU A 1 330 ? -33.125 1.834 6.73 1 71.5 330 LEU A N 1
ATOM 2465 C CA . LEU A 1 330 ? -32.656 1.294 5.465 1 71.5 330 LEU A CA 1
ATOM 2466 C C . LEU A 1 330 ? -32.062 -0.108 5.656 1 71.5 330 LEU A C 1
ATOM 2468 O O . LEU A 1 330 ? -31.141 -0.302 6.438 1 71.5 330 LEU A O 1
ATOM 2472 N N . ARG A 1 331 ? -32.719 -1.063 5.082 1 82.38 331 ARG A N 1
ATOM 2473 C CA . ARG A 1 331 ? -32.281 -2.447 5.156 1 82.38 331 ARG A CA 1
ATOM 2474 C C . ARG A 1 331 ? -30.891 -2.605 4.523 1 82.38 331 ARG A C 1
ATOM 2476 O O . ARG A 1 331 ? -30.578 -1.931 3.539 1 82.38 331 ARG A O 1
ATOM 2483 N N . GLY A 1 332 ? -30.125 -3.418 5.145 1 89.56 332 GLY A N 1
ATOM 2484 C CA . GLY A 1 332 ? -28.812 -3.727 4.586 1 89.56 332 GLY A CA 1
ATOM 2485 C C . GLY A 1 332 ? -28.891 -4.5 3.285 1 89.56 332 GLY A C 1
ATOM 2486 O O . GLY A 1 332 ? -29.672 -5.441 3.16 1 89.56 332 GLY A O 1
ATOM 2487 N N . ARG A 1 333 ? -28.234 -4.031 2.287 1 91 333 ARG A N 1
ATOM 2488 C CA . ARG A 1 333 ? -28.141 -4.715 1 1 91 333 ARG A CA 1
ATOM 2489 C C . ARG A 1 333 ? -26.797 -5.406 0.831 1 91 333 ARG A C 1
ATOM 2491 O O . ARG A 1 333 ? -25.781 -4.91 1.308 1 91 333 ARG A O 1
ATOM 2498 N N . GLU A 1 334 ? -26.828 -6.473 0.212 1 92.88 334 GLU A N 1
ATOM 2499 C CA . GLU A 1 334 ? -25.625 -7.195 -0.184 1 92.88 334 GLU A CA 1
ATOM 2500 C C . GLU A 1 334 ? -25.453 -7.191 -1.7 1 92.88 334 GLU A C 1
ATOM 2502 O O . GLU A 1 334 ? -26.359 -7.594 -2.436 1 92.88 334 GLU A O 1
ATOM 2507 N N . PHE A 1 335 ? -24.375 -6.672 -2.168 1 95.12 335 PHE A N 1
ATOM 2508 C CA . PHE A 1 335 ? -24 -6.707 -3.576 1 95.12 335 PHE A CA 1
ATOM 2509 C C . PHE A 1 335 ? -22.969 -7.801 -3.832 1 95.12 335 PHE A C 1
ATOM 2511 O O . PHE A 1 335 ? -21.969 -7.895 -3.119 1 95.12 335 PHE A O 1
ATOM 2518 N N . ILE A 1 336 ? -23.219 -8.625 -4.816 1 96.06 336 ILE A N 1
ATOM 2519 C CA . ILE A 1 336 ? -22.359 -9.773 -5.078 1 96.06 336 ILE A CA 1
ATOM 2520 C C . ILE A 1 336 ? -21.719 -9.625 -6.453 1 96.06 336 ILE A C 1
ATOM 2522 O O . ILE A 1 336 ? -22.391 -9.359 -7.445 1 96.06 336 ILE A O 1
ATOM 2526 N N . VAL A 1 337 ? -20.422 -9.75 -6.535 1 97.69 337 VAL A N 1
ATOM 2527 C CA . VAL A 1 337 ? -19.641 -9.586 -7.762 1 97.69 337 VAL A CA 1
ATOM 2528 C C . VAL A 1 337 ? -19.219 -10.953 -8.297 1 97.69 337 VAL A C 1
ATOM 2530 O O . VAL A 1 337 ? -18.797 -11.82 -7.531 1 97.69 337 VAL A O 1
ATOM 2533 N N . ALA A 1 338 ? -19.297 -11.133 -9.594 1 97.88 338 ALA A N 1
ATOM 2534 C CA . ALA A 1 338 ? -18.906 -12.383 -10.227 1 97.88 338 ALA A CA 1
ATOM 2535 C C . ALA A 1 338 ? -17.375 -12.5 -10.297 1 97.88 338 ALA A C 1
ATOM 2537 O O . ALA A 1 338 ? -16.703 -11.57 -10.734 1 97.88 338 ALA A O 1
ATOM 2538 N N . PRO A 1 339 ? -16.875 -13.656 -9.859 1 98.19 339 PRO A N 1
ATOM 2539 C CA . PRO A 1 339 ? -15.43 -13.891 -9.953 1 98.19 339 PRO A CA 1
ATOM 2540 C C . PRO A 1 339 ? -15.008 -14.375 -11.336 1 98.19 339 PRO A C 1
ATOM 2542 O O . PRO A 1 339 ? -15.852 -14.695 -12.172 1 98.19 339 PRO A O 1
ATOM 2545 N N . ALA A 1 340 ? -13.758 -14.312 -11.625 1 98.62 340 ALA A N 1
ATOM 2546 C CA . ALA A 1 340 ? -13.125 -14.938 -12.789 1 98.62 340 ALA A CA 1
ATOM 2547 C C . ALA A 1 340 ? -11.82 -15.625 -12.398 1 98.62 340 ALA A C 1
ATOM 2549 O O . ALA A 1 340 ? -11.156 -15.211 -11.445 1 98.62 340 ALA A O 1
ATOM 2550 N N . LEU A 1 341 ? -11.523 -16.672 -13.094 1 98.81 341 LEU A N 1
ATOM 2551 C CA . LEU A 1 341 ? -10.25 -17.359 -12.859 1 98.81 341 LEU A CA 1
ATOM 2552 C C . LEU A 1 341 ? -9.242 -17.016 -13.945 1 98.81 341 LEU A C 1
ATOM 2554 O O . LEU A 1 341 ? -9.5 -17.234 -15.133 1 98.81 341 LEU A O 1
ATOM 2558 N N . SER A 1 342 ? -8.18 -16.422 -13.57 1 98.81 342 SER A N 1
ATOM 2559 C CA . SER A 1 342 ? -7.051 -16.203 -14.469 1 98.81 342 SER A CA 1
ATOM 2560 C C . SER A 1 342 ? -6.043 -17.344 -14.391 1 98.81 342 SER A C 1
ATOM 2562 O O . SER A 1 342 ? -5.316 -17.469 -13.406 1 98.81 342 SER A O 1
ATOM 2564 N N . VAL A 1 343 ? -6 -18.094 -15.383 1 98.81 343 VAL A N 1
ATOM 2565 C CA . VAL A 1 343 ? -5.168 -19.297 -15.391 1 98.81 343 VAL A CA 1
ATOM 2566 C C . VAL A 1 343 ? -3.76 -18.953 -15.867 1 98.81 343 VAL A C 1
ATOM 2568 O O . VAL A 1 343 ? -3.592 -18.266 -16.891 1 98.81 343 VAL A O 1
ATOM 2571 N N . ARG A 1 344 ? -2.754 -19.391 -15.078 1 98.56 344 ARG A N 1
ATOM 2572 C CA . ARG A 1 344 ? -1.349 -19.188 -15.422 1 98.56 344 ARG A CA 1
ATOM 2573 C C . ARG A 1 344 ? -0.533 -20.453 -15.164 1 98.56 344 ARG A C 1
ATOM 2575 O O . ARG A 1 344 ? -1.09 -21.547 -15.07 1 98.56 344 ARG A O 1
ATOM 2582 N N . SER A 1 345 ? 0.781 -20.375 -15.023 1 98.19 345 SER A N 1
ATOM 2583 C CA . SER A 1 345 ? 1.632 -21.562 -15.109 1 98.19 345 SER A CA 1
ATOM 2584 C C . SER A 1 345 ? 1.655 -22.312 -13.781 1 98.19 345 SER A C 1
ATOM 2586 O O . SER A 1 345 ? 2.111 -23.453 -13.727 1 98.19 345 SER A O 1
ATOM 2588 N N . SER A 1 346 ? 1.141 -21.766 -12.688 1 98.56 346 SER A N 1
ATOM 2589 C CA . SER A 1 346 ? 1.264 -22.391 -11.367 1 98.56 346 SER A CA 1
ATOM 2590 C C . SER A 1 346 ? 0.274 -23.531 -11.203 1 98.56 346 SER A C 1
ATOM 2592 O O . SER A 1 346 ? 0.296 -24.234 -10.188 1 98.56 346 SER A O 1
ATOM 2594 N N . SER A 1 347 ? -0.662 -23.766 -12.148 1 97.88 347 SER A N 1
ATOM 2595 C CA . SER A 1 347 ? -1.603 -24.875 -12.016 1 97.88 347 SER A CA 1
ATOM 2596 C C . SER A 1 347 ? -1.897 -25.516 -13.367 1 97.88 347 SER A C 1
ATOM 2598 O O . SER A 1 347 ? -1.684 -24.891 -14.414 1 97.88 347 SER A O 1
ATOM 2600 N N . MET B 1 1 ? -9.391 6.719 40.812 1 31.33 1 MET B N 1
ATOM 2601 C CA . MET B 1 1 ? -8.398 6.523 39.75 1 31.33 1 MET B CA 1
ATOM 2602 C C . MET B 1 1 ? -7.785 7.852 39.344 1 31.33 1 MET B C 1
ATOM 2604 O O . MET B 1 1 ? -8.5 8.844 39.188 1 31.33 1 MET B O 1
ATOM 2608 N N . ALA B 1 2 ? -6.535 8.102 39.625 1 47 2 ALA B N 1
ATOM 2609 C CA . ALA B 1 2 ? -5.934 9.422 39.469 1 47 2 ALA B CA 1
ATOM 2610 C C . ALA B 1 2 ? -6.07 9.914 38.031 1 47 2 ALA B C 1
ATOM 2612 O O . ALA B 1 2 ? -5.934 9.133 37.062 1 47 2 ALA B O 1
ATOM 2613 N N . ALA B 1 3 ? -6.664 10.945 37.781 1 53.53 3 ALA B N 1
ATOM 2614 C CA . ALA B 1 3 ? -6.84 11.562 36.469 1 53.53 3 ALA B CA 1
ATOM 2615 C C . ALA B 1 3 ? -5.527 11.594 35.688 1 53.53 3 ALA B C 1
ATOM 2617 O O . ALA B 1 3 ? -4.449 11.695 36.281 1 53.53 3 ALA B O 1
ATOM 2618 N N . ASP B 1 4 ? -5.477 11.117 34.438 1 59.97 4 ASP B N 1
ATOM 2619 C CA . ASP B 1 4 ? -4.258 11.172 33.656 1 59.97 4 ASP B CA 1
ATOM 2620 C C . ASP B 1 4 ? -3.611 12.555 33.719 1 59.97 4 ASP B C 1
ATOM 2622 O O . ASP B 1 4 ? -4.301 13.578 33.688 1 59.97 4 ASP B O 1
ATOM 2626 N N . PRO B 1 5 ? -2.248 12.602 34.031 1 68.31 5 PRO B N 1
ATOM 2627 C CA . PRO B 1 5 ? -1.594 13.906 34.156 1 68.31 5 PRO B CA 1
ATOM 2628 C C . PRO B 1 5 ? -1.744 14.766 32.906 1 68.31 5 PRO B C 1
ATOM 2630 O O . PRO B 1 5 ? -1.772 14.234 31.781 1 68.31 5 PRO B O 1
ATOM 2633 N N . THR B 1 6 ? -2.105 16.016 33.062 1 70.06 6 THR B N 1
ATOM 2634 C CA . THR B 1 6 ? -2.242 17 31.984 1 70.06 6 THR B CA 1
ATOM 2635 C C . THR B 1 6 ? -0.969 17.828 31.844 1 70.06 6 THR B C 1
ATOM 2637 O O . THR B 1 6 ? -0.071 17.734 32.688 1 70.06 6 THR B O 1
ATOM 2640 N N . GLN B 1 7 ? -0.986 18.531 30.703 1 73.19 7 GLN B N 1
ATOM 2641 C CA . GLN B 1 7 ? 0.135 19.453 30.516 1 73.19 7 GLN B CA 1
ATOM 2642 C C . GLN B 1 7 ? 0.219 20.438 31.688 1 73.19 7 GLN B C 1
ATOM 2644 O O . GLN B 1 7 ? 1.312 20.859 32.062 1 73.19 7 GLN B O 1
ATOM 2649 N N . ARG B 1 8 ? -0.938 20.75 32.156 1 77.69 8 ARG B N 1
ATOM 2650 C CA . ARG B 1 8 ? -0.996 21.641 33.312 1 77.69 8 ARG B CA 1
ATOM 2651 C C . ARG B 1 8 ? -0.344 21.016 34.531 1 77.69 8 ARG B C 1
ATOM 2653 O O . ARG B 1 8 ? 0.334 21.688 35.312 1 77.69 8 ARG B O 1
ATOM 2660 N N . ASP B 1 9 ? -0.545 19.781 34.656 1 80.88 9 ASP B N 1
ATOM 2661 C CA . ASP B 1 9 ? 0.053 19.062 35.781 1 80.88 9 ASP B CA 1
ATOM 2662 C C . ASP B 1 9 ? 1.575 19.031 35.656 1 80.88 9 ASP B C 1
ATOM 2664 O O . ASP B 1 9 ? 2.285 19.203 36.656 1 80.88 9 ASP B O 1
ATOM 2668 N N . VAL B 1 10 ? 1.994 18.828 34.438 1 80.62 10 VAL B N 1
ATOM 2669 C CA . VAL B 1 10 ? 3.432 18.812 34.188 1 80.62 10 VAL B CA 1
ATOM 2670 C C . VAL B 1 10 ? 4.016 20.203 34.469 1 80.62 10 VAL B C 1
ATOM 2672 O O . VAL B 1 10 ? 5.062 20.328 35.125 1 80.62 10 VAL B O 1
ATOM 2675 N N . ALA B 1 11 ? 3.332 21.141 34.031 1 82.88 11 ALA B N 1
ATOM 2676 C CA . ALA B 1 11 ? 3.771 22.516 34.25 1 82.88 11 ALA B CA 1
ATOM 2677 C C . ALA B 1 11 ? 3.883 22.828 35.719 1 82.88 11 ALA B C 1
ATOM 2679 O O . ALA B 1 11 ? 4.879 23.406 36.188 1 82.88 11 ALA B O 1
ATOM 2680 N N . ARG B 1 12 ? 2.945 22.484 36.406 1 84.38 12 ARG B N 1
ATOM 2681 C CA . ARG B 1 12 ? 2.91 22.703 37.844 1 84.38 12 ARG B CA 1
ATOM 2682 C C . ARG B 1 12 ? 4.051 21.953 38.531 1 84.38 12 ARG B C 1
ATOM 2684 O O . ARG B 1 12 ? 4.758 22.531 39.375 1 84.38 12 ARG B O 1
ATOM 2691 N N . ALA B 1 13 ? 4.207 20.781 38.156 1 86.19 13 ALA B N 1
ATOM 2692 C CA . ALA B 1 13 ? 5.219 19.938 38.781 1 86.19 13 ALA B CA 1
ATOM 2693 C C . ALA B 1 13 ? 6.625 20.406 38.438 1 86.19 13 ALA B C 1
ATOM 2695 O O . ALA B 1 13 ? 7.543 20.312 39.25 1 86.19 13 ALA B O 1
ATOM 2696 N N . ALA B 1 14 ? 6.77 20.875 37.219 1 83.44 14 ALA B N 1
ATOM 2697 C CA . ALA B 1 14 ? 8.07 21.312 36.719 1 83.44 14 ALA B CA 1
ATOM 2698 C C . ALA B 1 14 ? 8.336 22.781 37.094 1 83.44 14 ALA B C 1
ATOM 2700 O O . ALA B 1 14 ? 9.445 23.281 36.906 1 83.44 14 ALA B O 1
ATOM 2701 N N . GLY B 1 15 ? 7.328 23.438 37.594 1 85 15 GLY B N 1
ATOM 2702 C CA . GLY B 1 15 ? 7.449 24.828 37.969 1 85 15 GLY B CA 1
ATOM 2703 C C . GLY B 1 15 ? 7.605 25.766 36.781 1 85 15 GLY B C 1
ATOM 2704 O O . GLY B 1 15 ? 8.367 26.734 36.844 1 85 15 GLY B O 1
ATOM 2705 N N . VAL B 1 16 ? 7.082 25.359 35.719 1 82.81 16 VAL B N 1
ATOM 2706 C CA . VAL B 1 16 ? 7.18 26.172 34.5 1 82.81 16 VAL B CA 1
ATOM 2707 C C . VAL B 1 16 ? 5.781 26.438 33.938 1 82.81 16 VAL B C 1
ATOM 2709 O O . VAL B 1 16 ? 4.789 25.922 34.469 1 82.81 16 VAL B O 1
ATOM 2712 N N . SER B 1 17 ? 5.742 27.328 33 1 77.62 17 SER B N 1
ATOM 2713 C CA . SER B 1 17 ? 4.465 27.609 32.344 1 77.62 17 SER B CA 1
ATOM 2714 C C . SER B 1 17 ? 4.043 26.438 31.438 1 77.62 17 SER B C 1
ATOM 2716 O O . SER B 1 17 ? 4.879 25.641 31.031 1 77.62 17 SER B O 1
ATOM 2718 N N . ARG B 1 18 ? 2.736 26.344 31.188 1 76.06 18 ARG B N 1
ATOM 2719 C CA . ARG B 1 18 ? 2.219 25.344 30.266 1 76.06 18 ARG B CA 1
ATOM 2720 C C . ARG B 1 18 ? 2.854 25.484 28.891 1 76.06 18 ARG B C 1
ATOM 2722 O O . ARG B 1 18 ? 3.119 24.484 28.203 1 76.06 18 ARG B O 1
ATOM 2729 N N . GLY B 1 19 ? 3.143 26.672 28.562 1 68.94 19 GLY B N 1
ATOM 2730 C CA . GLY B 1 19 ? 3.793 26.938 27.297 1 68.94 19 GLY B CA 1
ATOM 2731 C C . GLY B 1 19 ? 5.184 26.344 27.203 1 68.94 19 GLY B C 1
ATOM 2732 O O . GLY B 1 19 ? 5.551 25.781 26.172 1 68.94 19 GLY B O 1
ATOM 2733 N N . LEU B 1 20 ? 5.887 26.547 28.266 1 71.44 20 LEU B N 1
ATOM 2734 C CA . LEU B 1 20 ? 7.25 26.031 28.297 1 71.44 20 LEU B CA 1
ATOM 2735 C C . LEU B 1 20 ? 7.246 24.5 28.25 1 71.44 20 LEU B C 1
ATOM 2737 O O . LEU B 1 20 ? 8.133 23.891 27.656 1 71.44 20 LEU B O 1
ATOM 2741 N N . VAL B 1 21 ? 6.238 23.875 28.906 1 74.94 21 VAL B N 1
ATOM 2742 C CA . VAL B 1 21 ? 6.094 22.422 28.844 1 74.94 21 VAL B CA 1
ATOM 2743 C C . VAL B 1 21 ? 5.852 21.984 27.406 1 74.94 21 VAL B C 1
ATOM 2745 O O . VAL B 1 21 ? 6.488 21.062 26.906 1 74.94 21 VAL B O 1
ATOM 2748 N N . SER B 1 22 ? 5.043 22.703 26.828 1 69.31 22 SER B N 1
ATOM 2749 C CA . SER B 1 22 ? 4.73 22.406 25.422 1 69.31 22 SER B CA 1
ATOM 2750 C C . SER B 1 22 ? 5.969 22.531 24.547 1 69.31 22 SER B C 1
ATOM 2752 O O . SER B 1 22 ? 6.246 21.641 23.734 1 69.31 22 SER B O 1
ATOM 2754 N N . LEU B 1 23 ? 6.688 23.609 24.844 1 63.09 23 LEU B N 1
ATOM 2755 C CA . LEU B 1 23 ? 7.898 23.859 24.062 1 63.09 23 LEU B CA 1
ATOM 2756 C C . LEU B 1 23 ? 8.945 22.781 24.344 1 63.09 23 LEU B C 1
ATOM 2758 O O . LEU B 1 23 ? 9.602 22.297 23.406 1 63.09 23 LEU B O 1
ATOM 2762 N N . ALA B 1 24 ? 9.102 22.484 25.562 1 66.94 24 ALA B N 1
ATOM 2763 C CA . ALA B 1 24 ? 10.109 21.5 25.969 1 66.94 24 ALA B CA 1
ATOM 2764 C C . ALA B 1 24 ? 9.805 20.125 25.375 1 66.94 24 ALA B C 1
ATOM 2766 O O . ALA B 1 24 ? 10.703 19.453 24.875 1 66.94 24 ALA B O 1
ATOM 2767 N N . LEU B 1 25 ? 8.562 19.781 25.391 1 67.19 25 LEU B N 1
ATOM 2768 C CA . LEU B 1 25 ? 8.188 18.438 24.984 1 67.19 25 LEU B CA 1
ATOM 2769 C C . LEU B 1 25 ? 8.117 18.312 23.469 1 67.19 25 LEU B C 1
ATOM 2771 O O . LEU B 1 25 ? 8.195 17.219 22.922 1 67.19 25 LEU B O 1
ATOM 2775 N N . SER B 1 26 ? 8.055 19.5 22.938 1 56.78 26 SER B N 1
ATOM 2776 C CA . SER B 1 26 ? 8.047 19.531 21.469 1 56.78 26 SER B CA 1
ATOM 2777 C C . SER B 1 26 ? 9.461 19.578 20.906 1 56.78 26 SER B C 1
ATOM 2779 O O . SER B 1 26 ? 9.656 19.609 19.688 1 56.78 26 SER B O 1
ATOM 2781 N N . GLY B 1 27 ? 10.391 19.625 21.734 1 56.09 27 GLY B N 1
ATOM 2782 C CA . GLY B 1 27 ? 11.789 19.656 21.344 1 56.09 27 GLY B CA 1
ATOM 2783 C C . GLY B 1 27 ? 12.234 21.031 20.859 1 56.09 27 GLY B C 1
ATOM 2784 O O . GLY B 1 27 ? 13.195 21.141 20.109 1 56.09 27 GLY B O 1
ATOM 2785 N N . SER B 1 28 ? 11.633 22.031 21.203 1 51.12 28 SER B N 1
ATOM 2786 C CA . SER B 1 28 ? 11.969 23.391 20.797 1 51.12 28 SER B CA 1
ATOM 2787 C C . SER B 1 28 ? 13.359 23.781 21.281 1 51.12 28 SER B C 1
ATOM 2789 O O . SER B 1 28 ? 13.742 23.484 22.422 1 51.12 28 SER B O 1
ATOM 2791 N N . SER B 1 29 ? 14.094 24.359 20.406 1 57.91 29 SER B N 1
ATOM 2792 C CA . SER B 1 29 ? 15.414 24.875 20.766 1 57.91 29 SER B CA 1
ATOM 2793 C C . SER B 1 29 ? 15.312 26.078 21.688 1 57.91 29 SER B C 1
ATOM 2795 O O . SER B 1 29 ? 16.312 26.516 22.266 1 57.91 29 SER B O 1
ATOM 2797 N N . LEU B 1 30 ? 14.219 26.531 21.828 1 57.47 30 LEU B N 1
ATOM 2798 C CA . LEU B 1 30 ? 14.023 27.719 22.656 1 57.47 30 LEU B CA 1
ATOM 2799 C C . LEU B 1 30 ? 14.094 27.359 24.141 1 57.47 30 LEU B C 1
ATOM 2801 O O . LEU B 1 30 ? 14.164 28.25 25 1 57.47 30 LEU B O 1
ATOM 2805 N N . VAL B 1 31 ? 14.008 26.125 24.328 1 70.69 31 VAL B N 1
ATOM 2806 C CA . VAL B 1 31 ? 14.07 25.656 25.719 1 70.69 31 VAL B CA 1
ATOM 2807 C C . VAL B 1 31 ? 15.461 25.125 26.016 1 70.69 31 VAL B C 1
ATOM 2809 O O . VAL B 1 31 ? 15.984 24.281 25.281 1 70.69 31 VAL B O 1
ATOM 2812 N N . ALA B 1 32 ? 16.094 25.844 27 1 73.81 32 ALA B N 1
ATOM 2813 C CA . ALA B 1 32 ? 17.422 25.406 27.422 1 73.81 32 ALA B CA 1
ATOM 2814 C C . ALA B 1 32 ? 17.422 23.906 27.734 1 73.81 32 ALA B C 1
ATOM 2816 O O . ALA B 1 32 ? 16.422 23.375 28.25 1 73.81 32 ALA B O 1
ATOM 2817 N N . ASP B 1 33 ? 18.484 23.219 27.406 1 73.44 33 ASP B N 1
ATOM 2818 C CA . ASP B 1 33 ? 18.609 21.766 27.547 1 73.44 33 ASP B CA 1
ATOM 2819 C C . ASP B 1 33 ? 18.281 21.312 28.969 1 73.44 33 ASP B C 1
ATOM 2821 O O . ASP B 1 33 ? 17.578 20.312 29.141 1 73.44 33 ASP B O 1
ATOM 2825 N N . ASP B 1 34 ? 18.797 22.016 29.844 1 77.5 34 ASP B N 1
ATOM 2826 C CA . ASP B 1 34 ? 18.578 21.641 31.234 1 77.5 34 ASP B CA 1
ATOM 2827 C C . ASP B 1 34 ? 17.094 21.703 31.594 1 77.5 34 ASP B C 1
ATOM 2829 O O . ASP B 1 34 ? 16.562 20.797 32.25 1 77.5 34 ASP B O 1
ATOM 2833 N N . THR B 1 35 ? 16.422 22.672 31.125 1 78.69 35 THR B N 1
ATOM 2834 C CA . THR B 1 35 ? 14.992 22.844 31.375 1 78.69 35 THR B CA 1
ATOM 2835 C C . THR B 1 35 ? 14.18 21.766 30.656 1 78.69 35 THR B C 1
ATOM 2837 O O . THR B 1 35 ? 13.227 21.219 31.203 1 78.69 35 THR B O 1
ATOM 2840 N N . ARG B 1 36 ? 14.508 21.516 29.531 1 77.94 36 ARG B N 1
ATOM 2841 C CA . ARG B 1 36 ? 13.859 20.469 28.75 1 77.94 36 ARG B CA 1
ATOM 2842 C C . ARG B 1 36 ? 13.938 19.125 29.438 1 77.94 36 ARG B C 1
ATOM 2844 O O . ARG B 1 36 ? 12.938 18.406 29.547 1 77.94 36 ARG B O 1
ATOM 2851 N N . GLU B 1 37 ? 15.156 18.828 29.812 1 77.75 37 GLU B N 1
ATOM 2852 C CA . GLU B 1 37 ? 15.375 17.562 30.484 1 77.75 37 GLU B CA 1
ATOM 2853 C C . GLU B 1 37 ? 14.516 17.453 31.734 1 77.75 37 GLU B C 1
ATOM 2855 O O . GLU B 1 37 ? 13.945 16.391 32 1 77.75 37 GLU B O 1
ATOM 2860 N N . ARG B 1 38 ? 14.484 18.469 32.5 1 80.31 38 ARG B N 1
ATOM 2861 C CA . ARG B 1 38 ? 13.68 18.5 33.719 1 80.31 38 ARG B CA 1
ATOM 2862 C C . ARG B 1 38 ? 12.203 18.297 33.375 1 80.31 38 ARG B C 1
ATOM 2864 O O . ARG B 1 38 ? 11.516 17.516 34.062 1 80.31 38 ARG B O 1
ATOM 2871 N N . ILE B 1 39 ? 11.727 18.938 32.375 1 79.38 39 ILE B N 1
ATOM 2872 C CA . ILE B 1 39 ? 10.32 18.844 32 1 79.38 39 ILE B CA 1
ATOM 2873 C C . ILE B 1 39 ? 10.008 17.438 31.5 1 79.38 39 ILE B C 1
ATOM 2875 O O . ILE B 1 39 ? 8.977 16.859 31.859 1 79.38 39 ILE B O 1
ATOM 2879 N N . VAL B 1 40 ? 10.883 16.906 30.703 1 74.25 40 VAL B N 1
ATOM 2880 C CA . VAL B 1 40 ? 10.703 15.562 30.172 1 74.25 40 VAL B CA 1
ATOM 2881 C C . VAL B 1 40 ? 10.688 14.555 31.312 1 74.25 40 VAL B C 1
ATOM 2883 O O . VAL B 1 40 ? 9.859 13.633 31.328 1 74.25 40 VAL B O 1
ATOM 2886 N N . GLN B 1 41 ? 11.625 14.781 32.219 1 77.88 41 GLN B N 1
ATOM 2887 C CA . GLN B 1 41 ? 11.688 13.914 33.406 1 77.88 41 GLN B CA 1
ATOM 2888 C C . GLN B 1 41 ? 10.398 13.992 34.219 1 77.88 41 GLN B C 1
ATOM 2890 O O . GLN B 1 41 ? 9.867 12.969 34.625 1 77.88 41 GLN B O 1
ATOM 2895 N N . VAL B 1 42 ? 9.883 15.125 34.438 1 80.12 42 VAL B N 1
ATOM 2896 C CA . VAL B 1 42 ? 8.656 15.336 35.219 1 80.12 42 VAL B CA 1
ATOM 2897 C C . VAL B 1 42 ? 7.473 14.711 34.469 1 80.12 42 VAL B C 1
ATOM 2899 O O . VAL B 1 42 ? 6.617 14.078 35.094 1 80.12 42 VAL B O 1
ATOM 2902 N N . ALA B 1 43 ? 7.426 14.961 33.188 1 75.06 43 ALA B N 1
ATOM 2903 C CA . ALA B 1 43 ? 6.363 14.383 32.375 1 75.06 43 ALA B CA 1
ATOM 2904 C C . ALA B 1 43 ? 6.359 12.859 32.5 1 75.06 43 ALA B C 1
ATOM 2906 O O . ALA B 1 43 ? 5.301 12.25 32.656 1 75.06 43 ALA B O 1
ATOM 2907 N N . HIS B 1 44 ? 7.516 12.336 32.406 1 70.75 44 HIS B N 1
ATOM 2908 C CA . HIS B 1 44 ? 7.676 10.891 32.562 1 70.75 44 HIS B CA 1
ATOM 2909 C C . HIS B 1 44 ? 7.227 10.414 33.938 1 70.75 44 HIS B C 1
ATOM 2911 O O . HIS B 1 44 ? 6.52 9.414 34.062 1 70.75 44 HIS B O 1
ATOM 2917 N N . GLU B 1 45 ? 7.668 11.07 34.906 1 74.44 45 GLU B N 1
ATOM 2918 C CA . GLU B 1 45 ? 7.348 10.711 36.281 1 74.44 45 GLU B CA 1
ATOM 2919 C C . GLU B 1 45 ? 5.844 10.773 36.531 1 74.44 45 GLU B C 1
ATOM 2921 O O . GLU B 1 45 ? 5.297 9.953 37.281 1 74.44 45 GLU B O 1
ATOM 2926 N N . LEU B 1 46 ? 5.246 11.727 35.844 1 73.5 46 LEU B N 1
ATOM 2927 C CA . LEU B 1 46 ? 3.809 11.906 36 1 73.5 46 LEU B CA 1
ATOM 2928 C C . LEU B 1 46 ? 3.025 10.984 35.062 1 73.5 46 LEU B C 1
ATOM 2930 O O . LEU B 1 46 ? 1.807 10.859 35.219 1 73.5 46 LEU B O 1
ATOM 2934 N N . GLY B 1 47 ? 3.844 10.445 34.219 1 64.81 47 GLY B N 1
ATOM 2935 C CA . GLY B 1 47 ? 3.201 9.617 33.188 1 64.81 47 GLY B CA 1
ATOM 2936 C C . GLY B 1 47 ? 2.484 10.422 32.125 1 64.81 47 GLY B C 1
ATOM 2937 O O . GLY B 1 47 ? 1.497 9.961 31.547 1 64.81 47 GLY B O 1
ATOM 2938 N N . TYR B 1 48 ? 3.01 11.664 32.094 1 60.62 48 TYR B N 1
ATOM 2939 C CA . TYR B 1 48 ? 2.406 12.539 31.094 1 60.62 48 TYR B CA 1
ATOM 2940 C C . TYR B 1 48 ? 2.943 12.227 29.703 1 60.62 48 TYR B C 1
ATOM 2942 O O . TYR B 1 48 ? 4.16 12.148 29.5 1 60.62 48 TYR B O 1
ATOM 2950 N N . THR B 1 49 ? 2.176 11.867 28.906 1 52.31 49 THR B N 1
ATOM 2951 C CA . THR B 1 49 ? 2.531 11.742 27.5 1 52.31 49 THR B CA 1
ATOM 2952 C C . THR B 1 49 ? 1.78 12.773 26.656 1 52.31 49 THR B C 1
ATOM 2954 O O . THR B 1 49 ? 0.582 12.984 26.859 1 52.31 49 THR B O 1
ATOM 2957 N N . ARG B 1 50 ? 2.656 13.75 26.172 1 49.78 50 ARG B N 1
ATOM 2958 C CA . ARG B 1 50 ? 2.043 14.727 25.281 1 49.78 50 ARG B CA 1
ATOM 2959 C C . ARG B 1 50 ? 1.179 14.047 24.234 1 49.78 50 ARG B C 1
ATOM 2961 O O . ARG B 1 50 ? 1.673 13.234 23.438 1 49.78 50 ARG B O 1
ATOM 2968 N N . ASN B 1 51 ? 0.004 13.953 24.516 1 45.19 51 ASN B N 1
ATOM 2969 C CA . ASN B 1 51 ? -0.944 13.422 23.547 1 45.19 51 ASN B CA 1
ATOM 2970 C C . ASN B 1 51 ? -1.233 14.438 22.438 1 45.19 51 ASN B C 1
ATOM 2972 O O . ASN B 1 51 ? -1.899 15.445 22.672 1 45.19 51 ASN B O 1
ATOM 2976 N N . LEU B 1 52 ? -0.28 14.703 21.453 1 45.88 52 LEU B N 1
ATOM 2977 C CA . LEU B 1 52 ? -0.505 15.602 20.328 1 45.88 52 LEU B CA 1
ATOM 2978 C C . LEU B 1 52 ? -1.975 15.602 19.922 1 45.88 52 LEU B C 1
ATOM 2980 O O . LEU B 1 52 ? -2.5 16.625 19.469 1 45.88 52 LEU B O 1
ATOM 2984 N N . GLY B 1 53 ? -2.58 14.523 20.078 1 43.44 53 GLY B N 1
ATOM 2985 C CA . GLY B 1 53 ? -4.012 14.477 19.828 1 43.44 53 GLY B CA 1
ATOM 2986 C C . GLY B 1 53 ? -4.805 15.438 20.688 1 43.44 53 GLY B C 1
ATOM 2987 O O . GLY B 1 53 ? -5.66 16.172 20.188 1 43.44 53 GLY B O 1
ATOM 2988 N N . ALA B 1 54 ? -4.418 15.445 21.906 1 43.69 54 ALA B N 1
ATOM 2989 C CA . ALA B 1 54 ? -5.105 16.328 22.828 1 43.69 54 ALA B CA 1
ATOM 2990 C C . ALA B 1 54 ? -4.781 17.797 22.531 1 43.69 54 ALA B C 1
ATOM 2992 O O . ALA B 1 54 ? -5.66 18.656 22.578 1 43.69 54 ALA B O 1
ATOM 2993 N N . ALA B 1 55 ? -3.516 18.031 22.219 1 44.88 55 ALA B N 1
ATOM 2994 C CA . ALA B 1 55 ? -3.119 19.391 21.891 1 44.88 55 ALA B CA 1
ATOM 2995 C C . ALA B 1 55 ? -3.803 19.875 20.609 1 44.88 55 ALA B C 1
ATOM 2997 O O . ALA B 1 55 ? -4.188 21.031 20.5 1 44.88 55 ALA B O 1
ATOM 2998 N N . SER B 1 56 ? -3.805 18.938 19.672 1 48.5 56 SER B N 1
ATOM 2999 C CA . SER B 1 56 ? -4.516 19.25 18.438 1 48.5 56 SER B CA 1
ATOM 3000 C C . SER B 1 56 ? -5.965 19.641 18.719 1 48.5 56 SER B C 1
ATOM 3002 O O . SER B 1 56 ? -6.488 20.578 18.109 1 48.5 56 SER B O 1
ATOM 3004 N N . LEU B 1 57 ? -6.512 19.031 19.688 1 43.94 57 LEU B N 1
ATOM 3005 C CA . LEU B 1 57 ? -7.887 19.328 20.062 1 43.94 57 LEU B CA 1
ATOM 3006 C C . LEU B 1 57 ? -7.984 20.719 20.719 1 43.94 57 LEU B C 1
ATOM 3008 O O . LEU B 1 57 ? -8.914 21.469 20.438 1 43.94 57 LEU B O 1
ATOM 3012 N N . ALA B 1 58 ? -6.926 20.938 21.531 1 44.41 58 ALA B N 1
ATOM 3013 C CA . ALA B 1 58 ? -6.918 22.234 22.188 1 44.41 58 ALA B CA 1
ATOM 3014 C C . ALA B 1 58 ? -6.691 23.359 21.172 1 44.41 58 ALA B C 1
ATOM 3016 O O . ALA B 1 58 ? -7.199 24.469 21.344 1 44.41 58 ALA B O 1
ATOM 3017 N N . SER B 1 59 ? -5.91 23.047 20.203 1 52.44 59 SER B N 1
ATOM 3018 C CA . SER B 1 59 ? -5.598 24.016 19.172 1 52.44 59 SER B CA 1
ATOM 3019 C C . SER B 1 59 ? -6.613 23.969 18.031 1 52.44 59 SER B C 1
ATOM 3021 O O . SER B 1 59 ? -6.402 24.578 16.984 1 52.44 59 SER B O 1
ATOM 3023 N N . LYS B 1 60 ? -7.707 23.25 18.25 1 63.5 60 LYS B N 1
ATOM 3024 C CA . LYS B 1 60 ? -8.789 23.141 17.266 1 63.5 60 LYS B CA 1
ATOM 3025 C C . LYS B 1 60 ? -8.336 22.391 16.016 1 63.5 60 LYS B C 1
ATOM 3027 O O . LYS B 1 60 ? -8.719 22.734 14.906 1 63.5 60 LYS B O 1
ATOM 3032 N N . ARG B 1 61 ? -7.234 21.641 16.359 1 76.19 61 ARG B N 1
ATOM 3033 C CA . ARG B 1 61 ? -6.828 20.781 15.242 1 76.19 61 ARG B CA 1
ATOM 3034 C C . ARG B 1 61 ? -7.328 19.359 15.438 1 76.19 61 ARG B C 1
ATOM 3036 O O . ARG B 1 61 ? -7.578 18.922 16.562 1 76.19 61 ARG B O 1
ATOM 3043 N N . SER B 1 62 ? -7.496 18.688 14.312 1 82.19 62 SER B N 1
ATOM 3044 C CA . SER B 1 62 ? -7.875 17.281 14.391 1 82.19 62 SER B CA 1
ATOM 3045 C C . SER B 1 62 ? -6.672 16.406 14.703 1 82.19 62 SER B C 1
ATOM 3047 O O . SER B 1 62 ? -5.539 16.734 14.352 1 82.19 62 SER B O 1
ATOM 3049 N N . PRO B 1 63 ? -6.824 15.398 15.516 1 87.5 63 PRO B N 1
ATOM 3050 C CA . PRO B 1 63 ? -5.719 14.492 15.828 1 87.5 63 PRO B CA 1
ATOM 3051 C C . PRO B 1 63 ? -5.367 13.562 14.672 1 87.5 63 PRO B C 1
ATOM 3053 O O . PRO B 1 63 ? -5.285 12.344 14.852 1 87.5 63 PRO B O 1
ATOM 3056 N N . VAL B 1 64 ? -5.164 14.188 13.5 1 92.44 64 VAL B N 1
ATOM 3057 C CA . VAL B 1 64 ? -4.844 13.461 12.273 1 92.44 64 VAL B CA 1
ATOM 3058 C C . VAL B 1 64 ? -3.557 14.016 11.672 1 92.44 64 VAL B C 1
ATOM 3060 O O . VAL B 1 64 ? -3.312 15.219 11.703 1 92.44 64 VAL B O 1
ATOM 3063 N N . VAL B 1 65 ? -2.736 13.109 11.258 1 96.19 65 VAL B N 1
ATOM 3064 C CA . VAL B 1 65 ? -1.592 13.484 10.43 1 96.19 65 VAL B CA 1
ATOM 3065 C C . VAL B 1 65 ? -1.812 13.016 8.992 1 96.19 65 VAL B C 1
ATOM 3067 O O . VAL B 1 65 ? -2.059 11.828 8.758 1 96.19 65 VAL B O 1
ATOM 3070 N N . GLY B 1 66 ? -1.835 13.945 8.062 1 97.38 66 GLY B N 1
ATOM 3071 C CA . GLY B 1 66 ? -1.931 13.586 6.66 1 97.38 66 GLY B CA 1
ATOM 3072 C C . GLY B 1 66 ? -0.644 13 6.102 1 97.38 66 GLY B C 1
ATOM 3073 O O . GLY B 1 66 ? 0.439 13.539 6.344 1 97.38 66 GLY B O 1
ATOM 3074 N N . VAL B 1 67 ? -0.772 11.922 5.492 1 98.12 67 VAL B N 1
ATOM 3075 C CA . VAL B 1 67 ? 0.347 11.312 4.781 1 98.12 67 VAL B CA 1
ATOM 3076 C C . VAL B 1 67 ? 0.043 11.258 3.285 1 98.12 67 VAL B C 1
ATOM 3078 O O . VAL B 1 67 ? -0.94 10.641 2.867 1 98.12 67 VAL B O 1
ATOM 3081 N N . VAL B 1 68 ? 0.877 11.914 2.488 1 96.12 68 VAL B N 1
ATOM 3082 C CA . VAL B 1 68 ? 0.661 11.969 1.047 1 96.12 68 VAL B CA 1
ATOM 3083 C C . VAL B 1 68 ? 1.712 11.117 0.337 1 96.12 68 VAL B C 1
ATOM 3085 O O . VAL B 1 68 ? 2.912 11.359 0.469 1 96.12 68 VAL B O 1
ATOM 3088 N N . LEU B 1 69 ? 1.229 10.125 -0.335 1 95.75 69 LEU B N 1
ATOM 3089 C CA . LEU B 1 69 ? 2.09 9.203 -1.07 1 95.75 69 LEU B CA 1
ATOM 3090 C C . LEU B 1 69 ? 1.86 9.328 -2.572 1 95.75 69 LEU B C 1
ATOM 3092 O O . LEU B 1 69 ? 0.759 9.672 -3.01 1 95.75 69 LEU B O 1
ATOM 3096 N N . PRO B 1 70 ? 2.889 8.938 -3.354 1 90.69 70 PRO B N 1
ATOM 3097 C CA . PRO B 1 70 ? 2.658 8.859 -4.797 1 90.69 70 PRO B CA 1
ATOM 3098 C C . PRO B 1 70 ? 1.654 7.77 -5.176 1 90.69 70 PRO B C 1
ATOM 3100 O O . PRO B 1 70 ? 0.843 7.961 -6.082 1 90.69 70 PRO B O 1
ATOM 3103 N N . ASP B 1 71 ? 1.747 6.633 -4.496 1 91.44 71 ASP B N 1
ATOM 3104 C CA . ASP B 1 71 ? 0.892 5.477 -4.754 1 91.44 71 ASP B CA 1
ATOM 3105 C C . ASP B 1 71 ? 0.958 4.477 -3.604 1 91.44 71 ASP B C 1
ATOM 3107 O O . ASP B 1 71 ? 1.63 4.719 -2.6 1 91.44 71 ASP B O 1
ATOM 3111 N N . LEU B 1 72 ? 0.227 3.385 -3.758 1 94.94 72 LEU B N 1
ATOM 3112 C CA . LEU B 1 72 ? 0.266 2.328 -2.754 1 94.94 72 LEU B CA 1
ATOM 3113 C C . LEU B 1 72 ? 0.952 1.082 -3.301 1 94.94 72 LEU B C 1
ATOM 3115 O O . LEU B 1 72 ? 0.825 -0.003 -2.729 1 94.94 72 LEU B O 1
ATOM 3119 N N . ARG B 1 73 ? 1.685 1.212 -4.375 1 92.25 73 ARG B N 1
ATOM 3120 C CA . ARG B 1 73 ? 2.275 0.081 -5.082 1 92.25 73 ARG B CA 1
ATOM 3121 C C . ARG B 1 73 ? 3.674 -0.225 -4.559 1 92.25 73 ARG B C 1
ATOM 3123 O O . ARG B 1 73 ? 4.035 -1.391 -4.383 1 92.25 73 ARG B O 1
ATOM 3130 N N . ASN B 1 74 ? 4.41 0.802 -4.375 1 93.31 74 ASN B N 1
ATOM 3131 C CA . ASN B 1 74 ? 5.781 0.643 -3.908 1 93.31 74 ASN B CA 1
ATOM 3132 C C . ASN B 1 74 ? 5.828 0.238 -2.438 1 93.31 74 ASN B C 1
ATOM 3134 O O . ASN B 1 74 ? 5.359 0.978 -1.57 1 93.31 74 ASN B O 1
ATOM 3138 N N . PRO B 1 75 ? 6.457 -0.93 -2.145 1 96.44 75 PRO B N 1
ATOM 3139 C CA . PRO B 1 75 ? 6.492 -1.398 -0.757 1 96.44 75 PRO B CA 1
ATOM 3140 C C . PRO B 1 75 ? 7.25 -0.45 0.168 1 96.44 75 PRO B C 1
ATOM 3142 O O . PRO B 1 75 ? 7.078 -0.5 1.388 1 96.44 75 PRO B O 1
ATOM 3145 N N . PHE B 1 76 ? 8.094 0.398 -0.431 1 96.62 76 PHE B N 1
ATOM 3146 C CA . PHE B 1 76 ? 8.766 1.416 0.368 1 96.62 76 PHE B CA 1
ATOM 3147 C C . PHE B 1 76 ? 7.746 2.279 1.108 1 96.62 76 PHE B C 1
ATOM 3149 O O . PHE B 1 76 ? 7.934 2.594 2.285 1 96.62 76 PHE B O 1
ATOM 3156 N N . PHE B 1 77 ? 6.66 2.615 0.532 1 96.75 77 PHE B N 1
ATOM 3157 C CA . PHE B 1 77 ? 5.652 3.498 1.106 1 96.75 77 PHE B CA 1
ATOM 3158 C C . PHE B 1 77 ? 4.902 2.801 2.232 1 96.75 77 PHE B C 1
ATOM 3160 O O . PHE B 1 77 ? 4.539 3.43 3.229 1 96.75 77 PHE B O 1
ATOM 3167 N N . GLU B 1 78 ? 4.652 1.531 2.053 1 96.56 78 GLU B N 1
ATOM 3168 C CA . GLU B 1 78 ? 4.074 0.761 3.148 1 96.56 78 GLU B CA 1
ATOM 3169 C C . GLU B 1 78 ? 4.938 0.847 4.402 1 96.56 78 GLU B C 1
ATOM 3171 O O . GLU B 1 78 ? 4.426 1.06 5.504 1 96.56 78 GLU B O 1
ATOM 3176 N N . SER B 1 79 ? 6.211 0.65 4.184 1 97.12 79 SER B N 1
ATOM 3177 C CA . SER B 1 79 ? 7.148 0.692 5.301 1 97.12 79 SER B CA 1
ATOM 3178 C C . SER B 1 79 ? 7.16 2.064 5.965 1 97.12 79 SER B C 1
ATOM 3180 O O . SER B 1 79 ? 7.164 2.164 7.195 1 97.12 79 SER B O 1
ATOM 3182 N N . VAL B 1 80 ? 7.105 3.082 5.184 1 97.56 80 VAL B N 1
ATOM 3183 C CA . VAL B 1 80 ? 7.078 4.441 5.711 1 97.56 80 VAL B CA 1
ATOM 3184 C C . VAL B 1 80 ? 5.82 4.648 6.551 1 97.56 80 VAL B C 1
ATOM 3186 O O . VAL B 1 80 ? 5.895 5.125 7.684 1 97.56 80 VAL B O 1
ATOM 3189 N N . VAL B 1 81 ? 4.699 4.25 6.062 1 97.62 81 VAL B N 1
ATOM 3190 C CA . VAL B 1 81 ? 3.418 4.469 6.73 1 97.62 81 VAL B CA 1
ATOM 3191 C C . VAL B 1 81 ? 3.365 3.666 8.031 1 97.62 81 VAL B C 1
ATOM 3193 O O . VAL B 1 81 ? 2.902 4.164 9.055 1 97.62 81 VAL B O 1
ATOM 3196 N N . ASP B 1 82 ? 3.863 2.438 7.949 1 96.06 82 ASP B N 1
ATOM 3197 C CA . ASP B 1 82 ? 3.877 1.604 9.148 1 96.06 82 ASP B CA 1
ATOM 3198 C C . ASP B 1 82 ? 4.691 2.258 10.258 1 96.06 82 ASP B C 1
ATOM 3200 O O . ASP B 1 82 ? 4.273 2.275 11.422 1 96.06 82 ASP B O 1
ATOM 3204 N N . ASN B 1 83 ? 5.805 2.746 9.891 1 97.19 83 ASN B N 1
ATOM 3205 C CA . ASN B 1 83 ? 6.676 3.371 10.883 1 97.19 83 ASN B CA 1
ATOM 3206 C C . ASN B 1 83 ? 6.113 4.711 11.352 1 97.19 83 ASN B C 1
ATOM 3208 O O . ASN B 1 83 ? 6.246 5.062 12.531 1 97.19 83 ASN B O 1
ATOM 3212 N N . LEU B 1 84 ? 5.488 5.469 10.461 1 97.5 84 LEU B N 1
ATOM 3213 C CA . LEU B 1 84 ? 4.824 6.703 10.867 1 97.5 84 LEU B CA 1
ATOM 3214 C C . LEU B 1 84 ? 3.691 6.41 11.844 1 97.5 84 LEU B C 1
ATOM 3216 O O . LEU B 1 84 ? 3.479 7.164 12.797 1 97.5 84 LEU B O 1
ATOM 3220 N N . GLN B 1 85 ? 2.963 5.367 11.523 1 95.44 85 GLN B N 1
ATOM 3221 C CA . GLN B 1 85 ? 1.872 4.969 12.406 1 95.44 85 GLN B CA 1
ATOM 3222 C C . GLN B 1 85 ? 2.385 4.66 13.812 1 95.44 85 GLN B C 1
ATOM 3224 O O . GLN B 1 85 ? 1.782 5.078 14.805 1 95.44 85 GLN B O 1
ATOM 3229 N N . HIS B 1 86 ? 3.436 3.951 13.852 1 93.12 86 HIS B N 1
ATOM 3230 C CA . HIS B 1 86 ? 4.043 3.617 15.133 1 93.12 86 HIS B CA 1
ATOM 3231 C C . HIS B 1 86 ? 4.398 4.875 15.922 1 93.12 86 HIS B C 1
ATOM 3233 O O . HIS B 1 86 ? 4.066 4.988 17.094 1 93.12 86 HIS B O 1
ATOM 3239 N N . GLU B 1 87 ? 5.02 5.82 15.281 1 92.25 87 GLU B N 1
ATOM 3240 C CA . GLU B 1 87 ? 5.398 7.074 15.922 1 92.25 87 GLU B CA 1
ATOM 3241 C C . GLU B 1 87 ? 4.168 7.891 16.312 1 92.25 87 GLU B C 1
ATOM 3243 O O . GLU B 1 87 ? 4.133 8.5 17.375 1 92.25 87 GLU B O 1
ATOM 3248 N N . ALA B 1 88 ? 3.16 7.898 15.461 1 92.06 88 ALA B N 1
ATOM 3249 C CA . ALA B 1 88 ? 1.954 8.695 15.656 1 92.06 88 ALA B CA 1
ATOM 3250 C C . ALA B 1 88 ? 1.122 8.164 16.812 1 92.06 88 ALA B C 1
ATOM 3252 O O . ALA B 1 88 ? 0.475 8.938 17.531 1 92.06 88 ALA B O 1
ATOM 3253 N N . ASP B 1 89 ? 1.092 6.887 16.969 1 84.81 89 ASP B N 1
ATOM 3254 C CA . ASP B 1 89 ? 0.331 6.25 18.031 1 84.81 89 ASP B CA 1
ATOM 3255 C C . ASP B 1 89 ? 0.732 6.812 19.391 1 84.81 89 ASP B C 1
ATOM 3257 O O . ASP B 1 89 ? -0.128 7.117 20.219 1 84.81 89 ASP B O 1
ATOM 3261 N N . GLY B 1 90 ? 1.997 6.941 19.578 1 80.62 90 GLY B N 1
ATOM 3262 C CA . GLY B 1 90 ? 2.486 7.477 20.844 1 80.62 90 GLY B CA 1
ATOM 3263 C C . GLY B 1 90 ? 2.072 8.914 21.078 1 80.62 90 GLY B C 1
ATOM 3264 O O . GLY B 1 90 ? 2.1 9.398 22.219 1 80.62 90 GLY B O 1
ATOM 3265 N N . LEU B 1 91 ? 1.623 9.617 20.078 1 81.88 91 LEU B N 1
ATOM 3266 C CA . LEU B 1 91 ? 1.26 11.023 20.141 1 81.88 91 LEU B CA 1
ATOM 3267 C C . LEU B 1 91 ? -0.254 11.203 20.094 1 81.88 91 LEU B C 1
ATOM 3269 O O . LEU B 1 91 ? -0.753 12.328 20.078 1 81.88 91 LEU B O 1
ATOM 3273 N N . GLY B 1 92 ? -0.957 10.023 19.969 1 83.19 92 GLY B N 1
ATOM 3274 C CA . GLY B 1 92 ? -2.408 10.07 19.875 1 83.19 92 GLY B CA 1
ATOM 3275 C C . GLY B 1 92 ? -2.906 10.578 18.531 1 83.19 92 GLY B C 1
ATOM 3276 O O . GLY B 1 92 ? -3.998 11.141 18.438 1 83.19 92 GLY B O 1
ATOM 3277 N N . LEU B 1 93 ? -2.084 10.5 17.547 1 90.62 93 LEU B N 1
ATOM 3278 C CA . LEU B 1 93 ? -2.434 10.938 16.203 1 90.62 93 LEU B CA 1
ATOM 3279 C C . LEU B 1 93 ? -2.752 9.742 15.305 1 90.62 93 LEU B C 1
ATOM 3281 O O . LEU B 1 93 ? -2.23 8.648 15.516 1 90.62 93 LEU B O 1
ATOM 3285 N N . LEU B 1 94 ? -3.621 9.953 14.359 1 93 94 LEU B N 1
ATOM 3286 C CA . LEU B 1 94 ? -3.961 8.938 13.367 1 93 94 LEU B CA 1
ATOM 3287 C C . LEU B 1 94 ? -3.463 9.344 11.984 1 93 94 LEU B C 1
ATOM 3289 O O . LEU B 1 94 ? -3.906 10.352 11.438 1 93 94 LEU B O 1
ATOM 3293 N N . PRO B 1 95 ? -2.562 8.562 11.453 1 96.81 95 PRO B N 1
ATOM 3294 C CA . PRO B 1 95 ? -2.197 8.844 10.062 1 96.81 95 PRO B CA 1
ATOM 3295 C C . PRO B 1 95 ? -3.318 8.516 9.078 1 96.81 95 PRO B C 1
ATOM 3297 O O . PRO B 1 95 ? -3.938 7.449 9.18 1 96.81 95 PRO B O 1
ATOM 3300 N N . LEU B 1 96 ? -3.633 9.438 8.219 1 97.38 96 LEU B N 1
ATOM 3301 C CA . LEU B 1 96 ? -4.531 9.234 7.094 1 97.38 96 LEU B CA 1
ATOM 3302 C C . LEU B 1 96 ? -3.791 9.406 5.77 1 97.38 96 LEU B C 1
ATOM 3304 O O . LEU B 1 96 ? -3.195 10.453 5.52 1 97.38 96 LEU B O 1
ATOM 3308 N N . VAL B 1 97 ? -3.91 8.398 4.934 1 98.25 97 VAL B N 1
ATOM 3309 C CA . VAL B 1 97 ? -3.098 8.344 3.723 1 98.25 97 VAL B CA 1
ATOM 3310 C C . VAL B 1 97 ? -3.928 8.797 2.521 1 98.25 97 VAL B C 1
ATOM 3312 O O . VAL B 1 97 ? -5.078 8.375 2.361 1 98.25 97 VAL B O 1
ATOM 3315 N N . ALA B 1 98 ? -3.365 9.664 1.725 1 97.06 98 ALA B N 1
ATOM 3316 C CA . ALA B 1 98 ? -3.875 10.023 0.403 1 97.06 98 ALA B CA 1
ATOM 3317 C C . ALA B 1 98 ? -2.807 9.828 -0.668 1 97.06 98 ALA B C 1
ATOM 3319 O O . ALA B 1 98 ? -1.611 9.961 -0.391 1 97.06 98 ALA B O 1
ATOM 3320 N N . THR B 1 99 ? -3.258 9.484 -1.864 1 94.62 99 THR B N 1
ATOM 3321 C CA . THR B 1 99 ? -2.318 9.312 -2.967 1 94.62 99 THR B CA 1
ATOM 3322 C C . THR B 1 99 ? -2.428 10.461 -3.961 1 94.62 99 THR B C 1
ATOM 3324 O O . THR B 1 99 ? -3.523 10.969 -4.215 1 94.62 99 THR B O 1
ATOM 3327 N N . SER B 1 100 ? -1.323 10.805 -4.547 1 88.38 100 SER B N 1
ATOM 3328 C CA . SER B 1 100 ? -1.294 11.922 -5.48 1 88.38 100 SER B CA 1
ATOM 3329 C C . SER B 1 100 ? -1.076 11.445 -6.91 1 88.38 100 SER B C 1
ATOM 3331 O O . SER B 1 100 ? -1.264 12.211 -7.859 1 88.38 100 SER B O 1
ATOM 3333 N N . ALA B 1 101 ? -0.717 10.18 -7.078 1 80.69 101 ALA B N 1
ATOM 3334 C CA . ALA B 1 101 ? -0.471 9.594 -8.398 1 80.69 101 ALA B CA 1
ATOM 3335 C C . ALA B 1 101 ? 0.534 10.43 -9.188 1 80.69 101 ALA B C 1
ATOM 3337 O O . ALA B 1 101 ? 0.37 10.633 -10.391 1 80.69 101 ALA B O 1
ATOM 3338 N N . ASP B 1 102 ? 1.426 11.023 -8.492 1 78.38 102 ASP B N 1
ATOM 3339 C CA . ASP B 1 102 ? 2.477 11.852 -9.078 1 78.38 102 ASP B CA 1
ATOM 3340 C C . ASP B 1 102 ? 1.885 12.977 -9.922 1 78.38 102 ASP B C 1
ATOM 3342 O O . ASP B 1 102 ? 2.4 13.289 -11 1 78.38 102 ASP B O 1
ATOM 3346 N N . ASP B 1 103 ? 0.778 13.461 -9.484 1 80.88 103 ASP B N 1
ATOM 3347 C CA . ASP B 1 103 ? 0.086 14.562 -10.148 1 80.88 103 ASP B CA 1
ATOM 3348 C C . ASP B 1 103 ? 0.088 15.812 -9.273 1 80.88 103 ASP B C 1
ATOM 3350 O O . ASP B 1 103 ? -0.44 15.797 -8.156 1 80.88 103 ASP B O 1
ATOM 3354 N N . ARG B 1 104 ? 0.621 16.875 -9.812 1 80.25 104 ARG B N 1
ATOM 3355 C CA . ARG B 1 104 ? 0.787 18.094 -9.047 1 80.25 104 ARG B CA 1
ATOM 3356 C C . ARG B 1 104 ? -0.563 18.656 -8.609 1 80.25 104 ARG B C 1
ATOM 3358 O O . ARG B 1 104 ? -0.707 19.125 -7.473 1 80.25 104 ARG B O 1
ATOM 3365 N N . SER B 1 105 ? -1.47 18.594 -9.531 1 82 105 SER B N 1
ATOM 3366 C CA . SER B 1 105 ? -2.797 19.109 -9.195 1 82 105 SER B CA 1
ATOM 3367 C C . SER B 1 105 ? -3.436 18.297 -8.07 1 82 105 SER B C 1
ATOM 3369 O O . SER B 1 105 ? -4.086 18.859 -7.191 1 82 105 SER B O 1
ATOM 3371 N N . ARG B 1 106 ? -3.207 17.062 -8.062 1 85.06 106 ARG B N 1
ATOM 3372 C CA . ARG B 1 106 ? -3.75 16.203 -7.012 1 85.06 106 ARG B CA 1
ATOM 3373 C C . ARG B 1 106 ? -3.037 16.453 -5.684 1 85.06 106 ARG B C 1
ATOM 3375 O O . ARG B 1 106 ? -3.664 16.422 -4.625 1 85.06 106 ARG B O 1
ATOM 3382 N N . GLU B 1 107 ? -1.73 16.625 -5.797 1 86.88 107 GLU B N 1
ATOM 3383 C CA . GLU B 1 107 ? -0.999 16.938 -4.578 1 86.88 107 GLU B CA 1
ATOM 3384 C C . GLU B 1 107 ? -1.571 18.188 -3.908 1 86.88 107 GLU B C 1
ATOM 3386 O O . GLU B 1 107 ? -1.786 18.203 -2.693 1 86.88 107 GLU B O 1
ATOM 3391 N N . THR B 1 108 ? -1.837 19.188 -4.688 1 83.5 108 THR B N 1
ATOM 3392 C CA . THR B 1 108 ? -2.395 20.422 -4.172 1 83.5 108 THR B CA 1
ATOM 3393 C C . THR B 1 108 ? -3.768 20.188 -3.547 1 83.5 108 THR B C 1
ATOM 3395 O O . THR B 1 108 ? -4.055 20.688 -2.457 1 83.5 108 THR B O 1
ATOM 3398 N N . THR B 1 109 ? -4.562 19.422 -4.266 1 83.69 109 THR B N 1
ATOM 3399 C CA . THR B 1 109 ? -5.902 19.109 -3.783 1 83.69 109 THR B CA 1
ATOM 3400 C C . THR B 1 109 ? -5.844 18.375 -2.447 1 83.69 109 THR B C 1
ATOM 3402 O O . THR B 1 109 ? -6.59 18.703 -1.52 1 83.69 109 THR B O 1
ATOM 3405 N N . VAL B 1 110 ? -4.977 17.469 -2.344 1 91.12 110 VAL B N 1
ATOM 3406 C CA . VAL B 1 110 ? -4.844 16.656 -1.132 1 91.12 110 VAL B CA 1
ATOM 3407 C C . VAL B 1 110 ? -4.367 17.547 0.022 1 91.12 110 VAL B C 1
ATOM 3409 O O . VAL B 1 110 ? -4.895 17.453 1.134 1 91.12 110 VAL B O 1
ATOM 3412 N N . LEU B 1 111 ? -3.41 18.406 -0.285 1 88.81 111 LEU B N 1
ATOM 3413 C CA . LEU B 1 111 ? -2.895 19.312 0.731 1 88.81 111 LEU B CA 1
ATOM 3414 C C . LEU B 1 111 ? -3.992 20.25 1.229 1 88.81 111 LEU B C 1
ATOM 3416 O O . LEU B 1 111 ? -4.133 20.453 2.436 1 88.81 111 LEU B O 1
ATOM 3420 N N . GLN B 1 112 ? -4.738 20.75 0.338 1 84.56 112 GLN B N 1
ATOM 3421 C CA . GLN B 1 112 ? -5.84 21.625 0.694 1 84.56 112 GLN B CA 1
ATOM 3422 C C . GLN B 1 112 ? -6.883 20.906 1.537 1 84.56 112 GLN B C 1
ATOM 3424 O O . GLN B 1 112 ? -7.426 21.469 2.486 1 84.56 112 GLN B O 1
ATOM 3429 N N . ARG B 1 113 ? -7.125 19.703 1.186 1 87.56 113 ARG B N 1
ATOM 3430 C CA . ARG B 1 113 ? -8.102 18.906 1.93 1 87.56 113 ARG B CA 1
ATOM 3431 C C . ARG B 1 113 ? -7.652 18.703 3.371 1 87.56 113 ARG B C 1
ATOM 3433 O O . ARG B 1 113 ? -8.453 18.828 4.301 1 87.56 113 ARG B O 1
ATOM 3440 N N . PHE B 1 114 ? -6.43 18.406 3.576 1 91.62 114 PHE B N 1
ATOM 3441 C CA . PHE B 1 114 ? -5.93 18.203 4.93 1 91.62 114 PHE B CA 1
ATOM 3442 C C . PHE B 1 114 ? -5.965 19.516 5.719 1 91.62 114 PHE B C 1
ATOM 3444 O O . PHE B 1 114 ? -6.188 19.5 6.93 1 91.62 114 PHE B O 1
ATOM 3451 N N . ARG B 1 115 ? -5.734 20.609 5.008 1 85.56 115 ARG B N 1
ATOM 3452 C CA . ARG B 1 115 ? -5.887 21.906 5.648 1 85.56 115 ARG B CA 1
ATOM 3453 C C . ARG B 1 115 ? -7.324 22.125 6.121 1 85.56 115 ARG B C 1
ATOM 3455 O O . ARG B 1 115 ? -7.555 22.547 7.254 1 85.56 115 ARG B O 1
ATOM 3462 N N . GLU B 1 116 ? -8.227 21.812 5.285 1 82.31 116 GLU B N 1
ATOM 3463 C CA . GLU B 1 116 ? -9.648 21.984 5.594 1 82.31 116 GLU B CA 1
ATOM 3464 C C . GLU B 1 116 ? -10.07 21.078 6.75 1 82.31 116 GLU B C 1
ATOM 3466 O O . GLU B 1 116 ? -10.953 21.438 7.531 1 82.31 116 GLU B O 1
ATOM 3471 N N . LEU B 1 117 ? -9.422 20 6.863 1 85.19 117 LEU B N 1
ATOM 3472 C CA . LEU B 1 117 ? -9.711 19.047 7.938 1 85.19 117 LEU B CA 1
ATOM 3473 C C . LEU B 1 117 ? -8.984 19.453 9.219 1 85.19 117 LEU B C 1
ATOM 3475 O O . LEU B 1 117 ? -9.094 18.766 10.234 1 85.19 117 LEU B O 1
ATOM 3479 N N . ARG B 1 118 ? -8.156 20.484 9.117 1 86.25 118 ARG B N 1
ATOM 3480 C CA . ARG B 1 118 ? -7.391 21.016 10.242 1 86.25 118 ARG B CA 1
ATOM 3481 C C . ARG B 1 118 ? -6.473 19.938 10.82 1 86.25 118 ARG B C 1
ATOM 3483 O O . ARG B 1 118 ? -6.426 19.75 12.039 1 86.25 118 ARG B O 1
ATOM 3490 N N . ALA B 1 119 ? -5.836 19.234 9.922 1 91.81 119 ALA B N 1
ATOM 3491 C CA . ALA B 1 119 ? -4.895 18.203 10.344 1 91.81 119 ALA B CA 1
ATOM 3492 C C . ALA B 1 119 ? -3.824 18.781 11.273 1 91.81 119 ALA B C 1
ATOM 3494 O O . ALA B 1 119 ? -3.453 19.953 11.141 1 91.81 119 ALA B O 1
ATOM 3495 N N . ALA B 1 120 ? -3.312 17.938 12.133 1 90.69 120 ALA B N 1
ATOM 3496 C CA . ALA B 1 120 ? -2.23 18.328 13.031 1 90.69 120 ALA B CA 1
ATOM 3497 C C . ALA B 1 120 ? -0.94 18.594 12.258 1 90.69 120 ALA B C 1
ATOM 3499 O O . ALA B 1 120 ? -0.072 19.328 12.711 1 90.69 120 ALA B O 1
ATOM 3500 N N . GLY B 1 121 ? -0.809 18.016 11.172 1 94.81 121 GLY B N 1
ATOM 3501 C CA . GLY B 1 121 ? 0.318 18.172 10.266 1 94.81 121 GLY B CA 1
ATOM 3502 C C . GLY B 1 121 ? 0.252 17.266 9.055 1 94.81 121 GLY B C 1
ATOM 3503 O O . GLY B 1 121 ? -0.653 16.438 8.945 1 94.81 121 GLY B O 1
ATOM 3504 N N . ILE B 1 122 ? 1.197 17.5 8.109 1 96.25 122 ILE B N 1
ATOM 3505 C CA . ILE B 1 122 ? 1.259 16.703 6.891 1 96.25 122 ILE B CA 1
ATOM 3506 C C . ILE B 1 122 ? 2.684 16.188 6.676 1 96.25 122 ILE B C 1
ATOM 3508 O O . ILE B 1 122 ? 3.648 16.938 6.871 1 96.25 122 ILE B O 1
ATOM 3512 N N . VAL B 1 123 ? 2.777 14.945 6.383 1 97.19 123 VAL B N 1
ATOM 3513 C CA . VAL B 1 123 ? 4.016 14.352 5.891 1 97.19 123 VAL B CA 1
ATOM 3514 C C . VAL B 1 123 ? 3.875 14.016 4.41 1 97.19 123 VAL B C 1
ATOM 3516 O O . VAL B 1 123 ? 3.062 13.172 4.031 1 97.19 123 VAL B O 1
ATOM 3519 N N . MET B 1 124 ? 4.641 14.641 3.58 1 94.31 124 MET B N 1
ATOM 3520 C CA . MET B 1 124 ? 4.664 14.375 2.145 1 94.31 124 MET B CA 1
ATOM 3521 C C . MET B 1 124 ? 5.848 13.492 1.771 1 94.31 124 MET B C 1
ATOM 3523 O O . MET B 1 124 ? 6.996 13.828 2.061 1 94.31 124 MET B O 1
ATOM 3527 N N . VAL B 1 125 ? 5.535 12.391 1.127 1 94 125 VAL B N 1
ATOM 3528 C CA . VAL B 1 125 ? 6.586 11.445 0.776 1 94 125 VAL B CA 1
ATOM 3529 C C . VAL B 1 125 ? 6.852 11.5 -0.726 1 94 125 VAL B C 1
ATOM 3531 O O . VAL B 1 125 ? 5.93 11.352 -1.532 1 94 125 VAL B O 1
ATOM 3534 N N . SER B 1 126 ? 8.094 11.703 -1.126 1 88.56 126 SER B N 1
ATOM 3535 C CA . SER B 1 126 ? 8.555 11.734 -2.512 1 88.56 126 SER B CA 1
ATOM 3536 C C . SER B 1 126 ? 7.73 12.719 -3.34 1 88.56 126 SER B C 1
ATOM 3538 O O . SER B 1 126 ? 7.16 12.344 -4.367 1 88.56 126 SER B O 1
ATOM 3540 N N . PRO B 1 127 ? 7.738 13.945 -2.93 1 84.38 127 PRO B N 1
ATOM 3541 C CA . PRO B 1 127 ? 6.918 14.938 -3.633 1 84.38 127 PRO B CA 1
ATOM 3542 C C . PRO B 1 127 ? 7.434 15.234 -5.039 1 84.38 127 PRO B C 1
ATOM 3544 O O . PRO B 1 127 ? 8.625 15.086 -5.309 1 84.38 127 PRO B O 1
ATOM 3547 N N . VAL B 1 128 ? 6.496 15.555 -5.91 1 75.5 128 VAL B N 1
ATOM 3548 C CA . VAL B 1 128 ? 6.867 15.984 -7.254 1 75.5 128 VAL B CA 1
ATOM 3549 C C . VAL B 1 128 ? 6.605 17.484 -7.406 1 75.5 128 VAL B C 1
ATOM 3551 O O . VAL B 1 128 ? 7.102 18.109 -8.344 1 75.5 128 VAL B O 1
ATOM 3554 N N . GLU B 1 129 ? 5.895 18.062 -6.422 1 68.81 129 GLU B N 1
ATOM 3555 C CA . GLU B 1 129 ? 5.582 19.484 -6.453 1 68.81 129 GLU B CA 1
ATOM 3556 C C . GLU B 1 129 ? 6.82 20.328 -6.164 1 68.81 129 GLU B C 1
ATOM 3558 O O . GLU B 1 129 ? 7.832 19.812 -5.684 1 68.81 129 GLU B O 1
ATOM 3563 N N . GLY B 1 130 ? 6.707 21.562 -6.602 1 70.5 130 GLY B N 1
ATOM 3564 C CA . GLY B 1 130 ? 7.793 22.5 -6.363 1 70.5 130 GLY B CA 1
ATOM 3565 C C . GLY B 1 130 ? 7.723 23.156 -4.996 1 70.5 130 GLY B C 1
ATOM 3566 O O . GLY B 1 130 ? 6.703 23.062 -4.309 1 70.5 130 GLY B O 1
ATOM 3567 N N . PRO B 1 131 ? 8.766 23.734 -4.547 1 75.06 131 PRO B N 1
ATOM 3568 C CA . PRO B 1 131 ? 8.891 24.312 -3.205 1 75.06 131 PRO B CA 1
ATOM 3569 C C . PRO B 1 131 ? 7.828 25.359 -2.906 1 75.06 131 PRO B C 1
ATOM 3571 O O . PRO B 1 131 ? 7.426 25.531 -1.753 1 75.06 131 PRO B O 1
ATOM 3574 N N . GLU B 1 132 ? 7.281 25.953 -3.914 1 75.69 132 GLU B N 1
ATOM 3575 C CA . GLU B 1 132 ? 6.328 27.031 -3.682 1 75.69 132 GLU B CA 1
ATOM 3576 C C . GLU B 1 132 ? 5.035 26.5 -3.066 1 75.69 132 GLU B C 1
ATOM 3578 O O . GLU B 1 132 ? 4.469 27.125 -2.164 1 75.69 132 GLU B O 1
ATOM 3583 N N . ALA B 1 133 ? 4.594 25.422 -3.568 1 76.31 133 ALA B N 1
ATOM 3584 C CA . ALA B 1 133 ?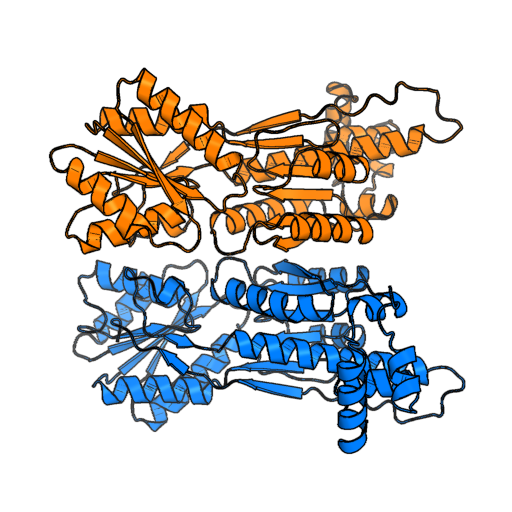 3.367 24.828 -3.047 1 76.31 133 ALA B CA 1
ATOM 3585 C C . ALA B 1 133 ? 3.537 24.406 -1.589 1 76.31 133 ALA B C 1
ATOM 3587 O O . ALA B 1 133 ? 2.627 24.594 -0.775 1 76.31 133 ALA B O 1
ATOM 3588 N N . PHE B 1 134 ? 4.707 24.016 -1.265 1 83.81 134 PHE B N 1
ATOM 3589 C CA . PHE B 1 134 ? 4.996 23.547 0.084 1 83.81 134 PHE B CA 1
ATOM 3590 C C . PHE B 1 134 ? 5.109 24.719 1.055 1 83.81 134 PHE B C 1
ATOM 3592 O O . PHE B 1 134 ? 4.641 24.641 2.191 1 83.81 134 PHE B O 1
ATOM 3599 N N . THR B 1 135 ? 5.656 25.781 0.502 1 81.31 135 THR B N 1
ATOM 3600 C CA . THR B 1 135 ? 5.797 26.969 1.341 1 81.31 135 THR B CA 1
ATOM 3601 C C . THR B 1 135 ? 4.426 27.531 1.718 1 81.31 135 THR B C 1
ATOM 3603 O O . THR B 1 135 ? 4.203 27.906 2.867 1 81.31 135 THR B O 1
ATOM 3606 N N . ARG B 1 136 ? 3.564 27.5 0.804 1 81.19 136 ARG B N 1
ATOM 3607 C CA . ARG B 1 136 ? 2.221 28.016 1.052 1 81.19 136 ARG B CA 1
ATOM 3608 C C . ARG B 1 136 ? 1.502 27.188 2.107 1 81.19 136 ARG B C 1
ATOM 3610 O O . ARG B 1 136 ? 0.968 27.719 3.076 1 81.19 136 ARG B O 1
ATOM 3617 N N . ILE B 1 137 ? 1.558 25.922 1.964 1 83.25 137 ILE B N 1
ATOM 3618 C CA . ILE B 1 137 ? 0.864 25.031 2.895 1 83.25 137 ILE B CA 1
ATOM 3619 C C . ILE B 1 137 ? 1.595 25.031 4.234 1 83.25 137 ILE B C 1
ATOM 3621 O O . ILE B 1 137 ? 0.962 25.031 5.293 1 83.25 137 ILE B O 1
ATOM 3625 N N . GLY B 1 138 ? 2.924 25.109 4.16 1 85.69 138 GLY B N 1
ATOM 3626 C CA . GLY B 1 138 ? 3.764 25.047 5.344 1 85.69 138 GLY B CA 1
ATOM 3627 C C . GLY B 1 138 ? 3.607 26.25 6.25 1 85.69 138 GLY B C 1
ATOM 3628 O O . GLY B 1 138 ? 3.971 26.203 7.43 1 85.69 138 GLY B O 1
ATOM 3629 N N . SER B 1 139 ? 3.096 27.281 5.695 1 81.5 139 SER B N 1
ATOM 3630 C CA . SER B 1 139 ? 2.844 28.469 6.5 1 81.5 139 SER B CA 1
ATOM 3631 C C . SER B 1 139 ? 1.548 28.344 7.293 1 81.5 139 SER B C 1
ATOM 3633 O O . SER B 1 139 ? 1.313 29.094 8.242 1 81.5 139 SER B O 1
ATOM 3635 N N . GLN B 1 140 ? 0.802 27.406 6.895 1 82.5 140 GLN B N 1
ATOM 3636 C CA . GLN B 1 140 ? -0.526 27.297 7.492 1 82.5 140 GLN B CA 1
ATOM 3637 C C . GLN B 1 140 ? -0.629 26.078 8.398 1 82.5 140 GLN B C 1
ATOM 3639 O O . GLN B 1 140 ? -1.435 26.062 9.336 1 82.5 140 GLN B O 1
ATOM 3644 N N . LEU B 1 141 ? 0.085 25.109 8.125 1 87.75 141 LEU B N 1
ATOM 3645 C CA . LEU B 1 141 ? 0.114 23.906 8.945 1 87.75 141 LEU B CA 1
ATOM 3646 C C . LEU B 1 141 ? 1.494 23.266 8.906 1 87.75 141 LEU B C 1
ATOM 3648 O O . LEU B 1 141 ? 2.23 23.406 7.93 1 87.75 141 LEU B O 1
ATOM 3652 N N . PRO B 1 142 ? 1.819 22.531 10 1 92.44 142 PRO B N 1
ATOM 3653 C CA . PRO B 1 142 ? 3.111 21.844 10.008 1 92.44 142 PRO B CA 1
ATOM 3654 C C . PRO B 1 142 ? 3.279 20.891 8.82 1 92.44 142 PRO B C 1
ATOM 3656 O O . PRO B 1 142 ? 2.389 20.078 8.539 1 92.44 142 PRO B O 1
ATOM 3659 N N . LEU B 1 143 ? 4.406 21 8.102 1 94.19 143 LEU B N 1
ATOM 3660 C CA . LEU B 1 143 ? 4.668 20.234 6.895 1 94.19 143 LEU B CA 1
ATOM 3661 C C . LEU B 1 143 ? 6.094 19.688 6.891 1 94.19 143 LEU B C 1
ATOM 3663 O O . LEU B 1 143 ? 7.039 20.422 7.168 1 94.19 143 LEU B O 1
ATOM 3667 N N . VAL B 1 144 ? 6.223 18.406 6.676 1 95.81 144 VAL B N 1
ATOM 3668 C CA . VAL B 1 144 ? 7.531 17.781 6.555 1 95.81 144 VAL B CA 1
ATOM 3669 C C . VAL B 1 144 ? 7.582 16.922 5.289 1 95.81 144 VAL B C 1
ATOM 3671 O O . VAL B 1 144 ? 6.617 16.234 4.965 1 95.81 144 VAL B O 1
ATOM 3674 N N . LEU B 1 145 ? 8.664 16.984 4.551 1 94.25 145 LEU B N 1
ATOM 3675 C CA . LEU B 1 145 ? 8.891 16.172 3.363 1 94.25 145 LEU B CA 1
ATOM 3676 C C . LEU B 1 145 ? 9.812 15 3.676 1 94.25 145 LEU B C 1
ATOM 3678 O O . LEU B 1 145 ? 10.797 15.156 4.41 1 94.25 145 LEU B O 1
ATOM 3682 N N . ILE B 1 146 ? 9.453 13.844 3.172 1 95.25 146 ILE B N 1
ATOM 3683 C CA . ILE B 1 146 ? 10.352 12.695 3.201 1 95.25 146 ILE B CA 1
ATOM 3684 C C . ILE B 1 146 ? 10.836 12.383 1.786 1 95.25 146 ILE B C 1
ATOM 3686 O O . ILE B 1 146 ? 10.031 12.258 0.86 1 95.25 146 ILE B O 1
ATOM 3690 N N . GLY B 1 147 ? 12.164 12.195 1.584 1 90.44 147 GLY B N 1
ATOM 3691 C CA . GLY B 1 147 ? 12.703 11.734 0.316 1 90.44 147 GLY B CA 1
ATOM 3692 C C . GLY B 1 147 ? 13.156 12.867 -0.587 1 90.44 147 GLY B C 1
ATOM 3693 O O . GLY B 1 147 ? 13.578 12.633 -1.721 1 90.44 147 GLY B O 1
ATOM 3694 N N . ALA B 1 148 ? 13.031 14.07 -0.193 1 80.56 148 ALA B N 1
ATOM 3695 C CA . ALA B 1 148 ? 13.5 15.219 -0.97 1 80.56 148 ALA B CA 1
ATOM 3696 C C . ALA B 1 148 ? 14.516 16.031 -0.182 1 80.56 148 ALA B C 1
ATOM 3698 O O . ALA B 1 148 ? 14.305 16.344 0.993 1 80.56 148 ALA B O 1
ATOM 3699 N N . ALA B 1 149 ? 15.547 16.281 -0.839 1 78.62 149 ALA B N 1
ATOM 3700 C CA . ALA B 1 149 ? 16.531 17.156 -0.225 1 78.62 149 ALA B CA 1
ATOM 3701 C C . ALA B 1 149 ? 16.203 18.625 -0.474 1 78.62 149 ALA B C 1
ATOM 3703 O O . ALA B 1 149 ? 16.859 19.297 -1.278 1 78.62 149 ALA B O 1
ATOM 3704 N N . LEU B 1 150 ? 15.148 19.047 0.103 1 79.06 150 LEU B N 1
ATOM 3705 C CA . LEU B 1 150 ? 14.625 20.406 -0.034 1 79.06 150 LEU B CA 1
ATOM 3706 C C . LEU B 1 150 ? 14.039 20.891 1.284 1 79.06 150 LEU B C 1
ATOM 3708 O O . LEU B 1 150 ? 13.266 20.188 1.929 1 79.06 150 LEU B O 1
ATOM 3712 N N . ALA B 1 151 ? 14.648 22.031 1.728 1 76.31 151 ALA B N 1
ATOM 3713 C CA . ALA B 1 151 ? 14.047 22.656 2.898 1 76.31 151 ALA B CA 1
ATOM 3714 C C . ALA B 1 151 ? 13.953 24.172 2.723 1 76.31 151 ALA B C 1
ATOM 3716 O O . ALA B 1 151 ? 14.789 24.781 2.051 1 76.31 151 ALA B O 1
ATOM 3717 N N . ASP B 1 152 ? 12.867 24.656 3.107 1 81.25 152 ASP B N 1
ATOM 3718 C CA . ASP B 1 152 ? 12.633 26.094 3.049 1 81.25 152 ASP B CA 1
ATOM 3719 C C . ASP B 1 152 ? 11.852 26.578 4.273 1 81.25 152 ASP B C 1
ATOM 3721 O O . ASP B 1 152 ? 11.469 25.766 5.125 1 81.25 152 ASP B O 1
ATOM 3725 N N . ASP B 1 153 ? 11.594 27.922 4.047 1 76.25 153 ASP B N 1
ATOM 3726 C CA . ASP B 1 153 ? 10.773 28.516 5.109 1 76.25 153 ASP B CA 1
ATOM 3727 C C . ASP B 1 153 ? 9.359 27.938 5.098 1 76.25 153 ASP B C 1
ATOM 3729 O O . ASP B 1 153 ? 8.75 27.797 4.035 1 76.25 153 ASP B O 1
ATOM 3733 N N . GLY B 1 154 ? 9.156 27.047 6.043 1 83.62 154 GLY B N 1
ATOM 3734 C CA . GLY B 1 154 ? 7.789 26.562 6.164 1 83.62 154 GLY B CA 1
ATOM 3735 C C . GLY B 1 154 ? 7.699 25.047 6.32 1 83.62 154 GLY B C 1
ATOM 3736 O O . GLY B 1 154 ? 6.652 24.531 6.703 1 83.62 154 GLY B O 1
ATOM 3737 N N . PHE B 1 155 ? 8.82 24.484 5.816 1 91.38 155 PHE B N 1
ATOM 3738 C CA . PHE B 1 155 ? 8.766 23.031 5.965 1 91.38 155 PHE B CA 1
ATOM 3739 C C . PHE B 1 155 ? 10.156 22.453 6.203 1 91.38 155 PHE B C 1
ATOM 3741 O O . PHE B 1 155 ? 11.156 23.094 5.887 1 91.38 155 PHE B O 1
ATOM 3748 N N . ASP B 1 156 ? 10.195 21.328 6.82 1 93.44 156 ASP B N 1
ATOM 3749 C CA . ASP B 1 156 ? 11.406 20.547 7.02 1 93.44 156 ASP B CA 1
ATOM 3750 C C . ASP B 1 156 ? 11.453 19.344 6.066 1 93.44 156 ASP B C 1
ATOM 3752 O O . ASP B 1 156 ? 10.453 19.031 5.414 1 93.44 156 ASP B O 1
ATOM 3756 N N . SER B 1 157 ? 12.602 18.781 5.945 1 94.25 157 SER B N 1
ATOM 3757 C CA . SER B 1 157 ? 12.734 17.594 5.113 1 94.25 157 SER B CA 1
ATOM 3758 C C . SER B 1 157 ? 13.609 16.531 5.785 1 94.25 157 SER B C 1
ATOM 3760 O O . SER B 1 157 ? 14.492 16.875 6.574 1 94.25 157 SER B O 1
ATOM 3762 N N . VAL B 1 158 ? 13.258 15.32 5.57 1 96.19 158 VAL B N 1
ATOM 3763 C CA . VAL B 1 158 ? 14.016 14.148 6 1 96.19 158 VAL B CA 1
ATOM 3764 C C . VAL B 1 158 ? 14.336 13.266 4.797 1 96.19 158 VAL B C 1
ATOM 3766 O O . VAL B 1 158 ? 13.453 12.938 4.004 1 96.19 158 VAL B O 1
ATOM 3769 N N . HIS B 1 159 ? 15.617 12.883 4.613 1 94.75 159 HIS B N 1
ATOM 3770 C CA . HIS B 1 159 ? 15.969 12.031 3.48 1 94.75 159 HIS B CA 1
ATOM 3771 C C . HIS B 1 159 ? 17.25 11.242 3.762 1 94.75 159 HIS B C 1
ATOM 3773 O O . HIS B 1 159 ? 17.984 11.555 4.699 1 94.75 159 HIS B O 1
ATOM 3779 N N . VAL B 1 160 ? 17.453 10.273 2.996 1 96.44 160 VAL B N 1
ATOM 3780 C CA . VAL B 1 160 ? 18.656 9.453 3.125 1 96.44 160 VAL B CA 1
ATOM 3781 C C . VAL B 1 160 ? 19.859 10.195 2.547 1 96.44 160 VAL B C 1
ATOM 3783 O O . VAL B 1 160 ? 19.703 11.047 1.669 1 96.44 160 VAL B O 1
ATOM 3786 N N . ASP B 1 161 ? 21.031 9.961 3.057 1 96.94 161 ASP B N 1
ATOM 3787 C CA . ASP B 1 161 ? 22.266 10.484 2.484 1 96.94 161 ASP B CA 1
ATOM 3788 C C . ASP B 1 161 ? 22.578 9.812 1.146 1 96.94 161 ASP B C 1
ATOM 3790 O O . ASP B 1 161 ? 23.203 8.75 1.103 1 96.94 161 ASP B O 1
ATOM 3794 N N . GLU B 1 162 ? 22.203 10.5 0.107 1 96.5 162 GLU B N 1
ATOM 3795 C CA . GLU B 1 162 ? 22.344 9.93 -1.233 1 96.5 162 GLU B CA 1
ATOM 3796 C C . GLU B 1 162 ? 23.797 9.719 -1.607 1 96.5 162 GLU B C 1
ATOM 3798 O O . GLU B 1 162 ? 24.141 8.758 -2.299 1 96.5 162 GLU B O 1
ATOM 3803 N N . ASP B 1 163 ? 24.641 10.594 -1.209 1 97.38 163 ASP B N 1
ATOM 3804 C CA . ASP B 1 163 ? 26.062 10.461 -1.519 1 97.38 163 ASP B CA 1
ATOM 3805 C C . ASP B 1 163 ? 26.672 9.242 -0.813 1 97.38 163 ASP B C 1
ATOM 3807 O O . ASP B 1 163 ? 27.422 8.484 -1.415 1 97.38 163 ASP B O 1
ATOM 3811 N N . ALA B 1 164 ? 26.312 9.109 0.44 1 98.25 164 ALA B N 1
ATOM 3812 C CA . ALA B 1 164 ? 26.781 7.941 1.179 1 98.25 164 ALA B CA 1
ATOM 3813 C C . ALA B 1 164 ? 26.25 6.652 0.562 1 98.25 164 ALA B C 1
ATOM 3815 O O . ALA B 1 164 ? 26.969 5.652 0.474 1 98.25 164 ALA B O 1
ATOM 3816 N N . ALA B 1 165 ? 25.016 6.648 0.178 1 98.5 165 ALA B N 1
ATOM 3817 C CA . ALA B 1 165 ? 24.422 5.48 -0.464 1 98.5 165 ALA B CA 1
ATOM 3818 C C . ALA B 1 165 ? 25.156 5.125 -1.752 1 98.5 165 ALA B C 1
ATOM 3820 O O . ALA B 1 165 ? 25.469 3.955 -1.994 1 98.5 165 ALA B O 1
ATOM 3821 N N . ALA B 1 166 ? 25.406 6.125 -2.518 1 98.56 166 ALA B N 1
ATOM 3822 C CA . ALA B 1 166 ? 26.141 5.926 -3.771 1 98.56 166 ALA B CA 1
ATOM 3823 C C . ALA B 1 166 ? 27.516 5.34 -3.516 1 98.56 166 ALA B C 1
ATOM 3825 O O . ALA B 1 166 ? 27.969 4.438 -4.23 1 98.56 166 ALA B O 1
ATOM 3826 N N . ALA B 1 167 ? 28.172 5.859 -2.535 1 98.69 167 ALA B N 1
ATOM 3827 C CA . ALA B 1 167 ? 29.5 5.363 -2.184 1 98.69 167 ALA B CA 1
ATOM 3828 C C . ALA B 1 167 ? 29.453 3.887 -1.804 1 98.69 167 ALA B C 1
ATOM 3830 O O . ALA B 1 167 ? 30.312 3.107 -2.211 1 98.69 167 ALA B O 1
ATOM 3831 N N . LEU B 1 168 ? 28.438 3.471 -1.011 1 98.81 168 LEU B N 1
ATOM 3832 C CA . LEU B 1 168 ? 28.266 2.076 -0.615 1 98.81 168 LEU B CA 1
ATOM 3833 C C . LEU B 1 168 ? 28.094 1.183 -1.838 1 98.81 168 LEU B C 1
ATOM 3835 O O . LEU B 1 168 ? 28.688 0.104 -1.913 1 98.81 168 LEU B O 1
ATOM 3839 N N . ILE B 1 169 ? 27.266 1.664 -2.789 1 98.88 169 ILE B N 1
ATOM 3840 C CA . ILE B 1 169 ? 27 0.898 -3.998 1 98.88 169 ILE B CA 1
ATOM 3841 C C . ILE B 1 169 ? 28.281 0.698 -4.789 1 98.88 169 ILE B C 1
ATOM 3843 O O . ILE B 1 169 ? 28.641 -0.432 -5.133 1 98.88 169 ILE B O 1
ATOM 3847 N N . VAL B 1 170 ? 29.016 1.744 -5.051 1 98.75 170 VAL B N 1
ATOM 3848 C CA . VAL B 1 170 ? 30.188 1.722 -5.914 1 98.75 170 VAL B CA 1
ATOM 3849 C C . VAL B 1 170 ? 31.297 0.904 -5.254 1 98.75 170 VAL B C 1
ATOM 3851 O O . VAL B 1 170 ? 31.969 0.106 -5.918 1 98.75 170 VAL B O 1
ATOM 3854 N N . GLU B 1 171 ? 31.484 1.125 -3.984 1 98.56 171 GLU B N 1
ATOM 3855 C CA . GLU B 1 171 ? 32.5 0.354 -3.262 1 98.56 171 GLU B CA 1
ATOM 3856 C C . GLU B 1 171 ? 32.219 -1.143 -3.346 1 98.56 171 GLU B C 1
ATOM 3858 O O . GLU B 1 171 ? 33.125 -1.941 -3.592 1 98.56 171 GLU B O 1
ATOM 3863 N N . HIS B 1 172 ? 30.938 -1.498 -3.131 1 98.75 172 HIS B N 1
ATOM 3864 C CA . HIS B 1 172 ? 30.531 -2.896 -3.219 1 98.75 172 HIS B CA 1
ATOM 3865 C C . HIS B 1 172 ? 30.797 -3.461 -4.609 1 98.75 172 HIS B C 1
ATOM 3867 O O . HIS B 1 172 ? 31.375 -4.543 -4.742 1 98.75 172 HIS B O 1
ATOM 3873 N N . LEU B 1 173 ? 30.406 -2.729 -5.598 1 98.38 173 LEU B N 1
ATOM 3874 C CA . LEU B 1 173 ? 30.547 -3.193 -6.973 1 98.38 173 LEU B CA 1
ATOM 3875 C C . LEU B 1 173 ? 32.031 -3.336 -7.34 1 98.38 173 LEU B C 1
ATOM 3877 O O . LEU B 1 173 ? 32.438 -4.355 -7.902 1 98.38 173 LEU B O 1
ATOM 3881 N N . ARG B 1 174 ? 32.812 -2.396 -7.016 1 97.19 174 ARG B N 1
ATOM 3882 C CA . ARG B 1 174 ? 34.25 -2.43 -7.309 1 97.19 174 ARG B CA 1
ATOM 3883 C C . ARG B 1 174 ? 34.906 -3.6 -6.598 1 97.19 174 ARG B C 1
ATOM 3885 O O . ARG B 1 174 ? 35.719 -4.328 -7.207 1 97.19 174 ARG B O 1
ATOM 3892 N N . SER B 1 175 ? 34.594 -3.756 -5.367 1 97.62 175 SER B N 1
ATOM 3893 C CA . SER B 1 175 ? 35.219 -4.801 -4.559 1 97.62 175 SER B CA 1
ATOM 3894 C C . SER B 1 175 ? 34.875 -6.188 -5.082 1 97.62 175 SER B C 1
ATOM 3896 O O . SER B 1 175 ? 35.594 -7.152 -4.848 1 97.62 175 SER B O 1
ATOM 3898 N N . HIS B 1 176 ? 33.781 -6.305 -5.82 1 97.06 176 HIS B N 1
ATOM 3899 C CA . HIS B 1 176 ? 33.344 -7.602 -6.316 1 97.06 176 HIS B CA 1
ATOM 3900 C C . HIS B 1 176 ? 33.656 -7.758 -7.805 1 97.06 176 HIS B C 1
ATOM 3902 O O . HIS B 1 176 ? 33.156 -8.695 -8.445 1 97.06 176 HIS B O 1
ATOM 3908 N N . GLY B 1 177 ? 34.375 -6.77 -8.352 1 95.81 177 GLY B N 1
ATOM 3909 C CA . GLY B 1 177 ? 34.969 -6.934 -9.672 1 95.81 177 GLY B CA 1
ATOM 3910 C C . GLY B 1 177 ? 34.094 -6.398 -10.789 1 95.81 177 GLY B C 1
ATOM 3911 O O . GLY B 1 177 ? 34.406 -6.578 -11.969 1 95.81 177 GLY B O 1
ATOM 3912 N N . TRP B 1 178 ? 33 -5.785 -10.445 1 96.69 178 TRP B N 1
ATOM 3913 C CA . TRP B 1 178 ? 32.219 -5.145 -11.484 1 96.69 178 TRP B CA 1
ATOM 3914 C C . TRP B 1 178 ? 32.875 -3.881 -12 1 96.69 178 TRP B C 1
ATOM 3916 O O . TRP B 1 178 ? 33.594 -3.201 -11.242 1 96.69 178 TRP B O 1
ATOM 3926 N N . ARG B 1 179 ? 32.625 -3.539 -13.258 1 94.94 179 ARG B N 1
ATOM 3927 C CA . ARG B 1 179 ? 33.531 -2.543 -13.859 1 94.94 179 ARG B CA 1
ATOM 3928 C C . ARG B 1 179 ? 32.719 -1.423 -14.508 1 94.94 179 ARG B C 1
ATOM 3930 O O . ARG B 1 179 ? 33.25 -0.344 -14.781 1 94.94 179 ARG B O 1
ATOM 3937 N N . ARG B 1 180 ? 31.5 -1.668 -14.805 1 96 180 ARG B N 1
ATOM 3938 C CA . ARG B 1 180 ? 30.641 -0.692 -15.461 1 96 180 ARG B CA 1
ATOM 3939 C C . ARG B 1 180 ? 29.25 -0.656 -14.812 1 96 180 ARG B C 1
ATOM 3941 O O . ARG B 1 180 ? 28.734 -1.693 -14.406 1 96 180 ARG B O 1
ATOM 3948 N N . ILE B 1 181 ? 28.703 0.542 -14.781 1 97.19 181 ILE B N 1
ATOM 3949 C CA . ILE B 1 181 ? 27.391 0.71 -14.172 1 97.19 181 ILE B CA 1
ATOM 3950 C C . ILE B 1 181 ? 26.375 1.176 -15.219 1 97.19 181 ILE B C 1
ATOM 3952 O O . ILE B 1 181 ? 26.672 2.074 -16.016 1 97.19 181 ILE B O 1
ATOM 3956 N N . VAL B 1 182 ? 25.297 0.532 -15.32 1 96.25 182 VAL B N 1
ATOM 3957 C CA . VAL B 1 182 ? 24.109 1.023 -16.031 1 96.25 182 VAL B CA 1
ATOM 3958 C C . VAL B 1 182 ? 23.047 1.438 -15.023 1 96.25 182 VAL B C 1
ATOM 3960 O O . VAL B 1 182 ? 22.469 0.591 -14.328 1 96.25 182 VAL B O 1
ATOM 3963 N N . ALA B 1 183 ? 22.828 2.719 -14.938 1 96.19 183 ALA B N 1
ATOM 3964 C CA . ALA B 1 183 ? 21.812 3.252 -14.023 1 96.19 183 ALA B CA 1
ATOM 3965 C C . ALA B 1 183 ? 20.453 3.342 -14.695 1 96.19 183 ALA B C 1
ATOM 3967 O O . ALA B 1 183 ? 20.281 4.074 -15.68 1 96.19 183 ALA B O 1
ATOM 3968 N N . VAL B 1 184 ? 19.469 2.623 -14.117 1 94.25 184 VAL B N 1
ATOM 3969 C CA . VAL B 1 184 ? 18.156 2.545 -14.734 1 94.25 184 VAL B CA 1
ATOM 3970 C C . VAL B 1 184 ? 17.125 3.234 -13.836 1 94.25 184 VAL B C 1
ATOM 3972 O O . VAL B 1 184 ? 17.094 3.004 -12.625 1 94.25 184 VAL B O 1
ATOM 3975 N N . SER B 1 185 ? 16.328 4.07 -14.367 1 91 185 SER B N 1
ATOM 3976 C CA . SER B 1 185 ? 15.234 4.703 -13.633 1 91 185 SER B CA 1
ATOM 3977 C C . SER B 1 185 ? 14 4.879 -14.516 1 91 185 SER B C 1
ATOM 3979 O O . SER B 1 185 ? 14.125 5 -15.734 1 91 185 SER B O 1
ATOM 3981 N N . PHE B 1 186 ? 12.867 4.777 -13.82 1 84.69 186 PHE B N 1
ATOM 3982 C CA . PHE B 1 186 ? 11.633 5.215 -14.469 1 84.69 186 PHE B CA 1
ATOM 3983 C C . PHE B 1 186 ? 11.375 6.688 -14.188 1 84.69 186 PHE B C 1
ATOM 3985 O O . PHE B 1 186 ? 11.586 7.164 -13.07 1 84.69 186 PHE B O 1
ATOM 3992 N N . VAL B 1 187 ? 10.93 7.367 -15.258 1 76.19 187 VAL B N 1
ATOM 3993 C CA . VAL B 1 187 ? 10.734 8.805 -15.086 1 76.19 187 VAL B CA 1
ATOM 3994 C C . VAL B 1 187 ? 9.352 9.203 -15.586 1 76.19 187 VAL B C 1
ATOM 3996 O O . VAL B 1 187 ? 8.812 8.586 -16.5 1 76.19 187 VAL B O 1
ATOM 3999 N N . SER B 1 188 ? 8.516 9.961 -14.734 1 66.44 188 SER B N 1
ATOM 4000 C CA . SER B 1 188 ? 7.195 10.43 -15.125 1 66.44 188 SER B CA 1
ATOM 4001 C C . SER B 1 188 ? 7.273 11.766 -15.867 1 66.44 188 SER B C 1
ATOM 4003 O O . SER B 1 188 ? 6.25 12.312 -16.266 1 66.44 188 SER B O 1
ATOM 4005 N N . GLY B 1 189 ? 8.383 12.266 -16.203 1 57.78 189 GLY B N 1
ATOM 4006 C CA . GLY B 1 189 ? 8.516 13.555 -16.844 1 57.78 189 GLY B CA 1
ATOM 4007 C C . GLY B 1 189 ? 8.531 14.719 -15.867 1 57.78 189 GLY B C 1
ATOM 4008 O O . GLY B 1 189 ? 8.859 15.844 -16.25 1 57.78 189 GLY B O 1
ATOM 4009 N N . LEU B 1 190 ? 7.777 14.617 -14.805 1 54.19 190 LEU B N 1
ATOM 4010 C CA . LEU B 1 190 ? 7.672 15.766 -13.914 1 54.19 190 LEU B CA 1
ATOM 4011 C C . LEU B 1 190 ? 8.953 15.938 -13.102 1 54.19 190 LEU B C 1
ATOM 4013 O O . LEU B 1 190 ? 9.055 16.859 -12.289 1 54.19 190 LEU B O 1
ATOM 4017 N N . GLY B 1 191 ? 9.945 15.25 -13.477 1 54.31 191 GLY B N 1
ATOM 4018 C CA . GLY B 1 191 ? 11.227 15.508 -12.836 1 54.31 191 GLY B CA 1
ATOM 4019 C C . GLY B 1 191 ? 11.281 15.016 -11.398 1 54.31 191 GLY B C 1
ATOM 4020 O O . GLY B 1 191 ? 11.281 15.82 -10.461 1 54.31 191 GLY B O 1
ATOM 4021 N N . GLU B 1 192 ? 11.133 13.703 -11.273 1 61.78 192 GLU B N 1
ATOM 4022 C CA . GLU B 1 192 ? 11.273 13.203 -9.914 1 61.78 192 GLU B CA 1
ATOM 4023 C C . GLU B 1 192 ? 12.602 13.656 -9.297 1 61.78 192 GLU B C 1
ATOM 4025 O O . GLU B 1 192 ? 13.656 13.125 -9.641 1 61.78 192 GLU B O 1
ATOM 4030 N N . VAL B 1 193 ? 12.484 14.844 -8.609 1 67.62 193 VAL B N 1
ATOM 4031 C CA . VAL B 1 193 ? 13.625 15.547 -8.023 1 67.62 193 VAL B CA 1
ATOM 4032 C C . VAL B 1 193 ? 14.492 14.555 -7.246 1 67.62 193 VAL B C 1
ATOM 4034 O O . VAL B 1 193 ? 15.719 14.609 -7.316 1 67.62 193 VAL B O 1
ATOM 4037 N N . TRP B 1 194 ? 13.844 13.641 -6.695 1 74.31 194 TRP B N 1
ATOM 4038 C CA . TRP B 1 194 ? 14.609 12.727 -5.852 1 74.31 194 TRP B CA 1
ATOM 4039 C C . TRP B 1 194 ? 15.375 11.719 -6.695 1 74.31 194 TRP B C 1
ATOM 4041 O O . TRP B 1 194 ? 16.5 11.336 -6.359 1 74.31 194 TRP B O 1
ATOM 4051 N N . VAL B 1 195 ? 14.844 11.328 -7.812 1 81.19 195 VAL B N 1
ATOM 4052 C CA . VAL B 1 195 ? 15.539 10.391 -8.688 1 81.19 195 VAL B CA 1
ATOM 4053 C C . VAL B 1 195 ? 16.781 11.055 -9.266 1 81.19 195 VAL B C 1
ATOM 4055 O O . VAL B 1 195 ? 17.844 10.422 -9.367 1 81.19 195 VAL B O 1
ATOM 4058 N N . ALA B 1 196 ? 16.641 12.297 -9.578 1 82.25 196 ALA B N 1
ATOM 4059 C CA . ALA B 1 196 ? 17.766 13.039 -10.133 1 82.25 196 ALA B CA 1
ATOM 4060 C C . ALA B 1 196 ? 18.906 13.141 -9.125 1 82.25 196 ALA B C 1
ATOM 4062 O O . ALA B 1 196 ? 20.078 13 -9.492 1 82.25 196 ALA B O 1
ATOM 4063 N N . HIS B 1 197 ? 18.562 13.383 -7.93 1 85.38 197 HIS B N 1
ATOM 4064 C CA . HIS B 1 197 ? 19.562 13.469 -6.883 1 85.38 197 HIS B CA 1
ATOM 4065 C C . HIS B 1 197 ? 20.297 12.141 -6.715 1 85.38 197 HIS B C 1
ATOM 4067 O O . HIS B 1 197 ? 21.531 12.117 -6.605 1 85.38 197 HIS B O 1
ATOM 4073 N N . ARG B 1 198 ? 19.594 11.07 -6.668 1 91.38 198 ARG B N 1
ATOM 4074 C CA . ARG B 1 198 ? 20.156 9.734 -6.531 1 91.38 198 ARG B CA 1
ATOM 4075 C C . ARG B 1 198 ? 21.094 9.414 -7.695 1 91.38 198 ARG B C 1
ATOM 4077 O O . ARG B 1 198 ? 22.188 8.906 -7.496 1 91.38 198 ARG B O 1
ATOM 4084 N N . HIS B 1 199 ? 20.641 9.82 -8.852 1 90.62 199 HIS B N 1
ATOM 4085 C CA . HIS B 1 199 ? 21.453 9.555 -10.047 1 90.62 199 HIS B CA 1
ATOM 4086 C C . HIS B 1 199 ? 22.719 10.383 -10.047 1 90.62 199 HIS B C 1
ATOM 4088 O O . HIS B 1 199 ? 23.781 9.898 -10.445 1 90.62 199 HIS B O 1
ATOM 4094 N N . ARG B 1 200 ? 22.594 11.602 -9.672 1 93.19 200 ARG B N 1
ATOM 4095 C CA . ARG B 1 200 ? 23.766 12.469 -9.625 1 93.19 200 ARG B CA 1
ATOM 4096 C C . ARG B 1 200 ? 24.797 11.953 -8.617 1 93.19 200 ARG B C 1
ATOM 4098 O O . ARG B 1 200 ? 26 11.953 -8.891 1 93.19 200 ARG B O 1
ATOM 4105 N N . ALA B 1 201 ? 24.297 11.555 -7.496 1 96.75 201 ALA B N 1
ATOM 4106 C CA . ALA B 1 201 ? 25.188 11.008 -6.469 1 96.75 201 ALA B CA 1
ATOM 4107 C C . ALA B 1 201 ? 25.906 9.758 -6.98 1 96.75 201 ALA B C 1
ATOM 4109 O O . ALA B 1 201 ? 27.109 9.609 -6.789 1 96.75 201 ALA B O 1
ATOM 4110 N N . LEU B 1 202 ? 25.172 8.922 -7.641 1 98.06 202 LEU B N 1
ATOM 4111 C CA . LEU B 1 202 ? 25.75 7.688 -8.172 1 98.06 202 LEU B CA 1
ATOM 4112 C C . LEU B 1 202 ? 26.797 7.996 -9.242 1 98.06 202 LEU B C 1
ATOM 4114 O O . LEU B 1 202 ? 27.859 7.391 -9.266 1 98.06 202 LEU B O 1
ATOM 4118 N N . ALA B 1 203 ? 26.469 8.922 -10.055 1 97.81 203 ALA B N 1
ATOM 4119 C CA . ALA B 1 203 ? 27.391 9.312 -11.125 1 97.81 203 ALA B CA 1
ATOM 4120 C C . ALA B 1 203 ? 28.688 9.859 -10.547 1 97.81 203 ALA B C 1
ATOM 4122 O O . ALA B 1 203 ? 29.766 9.523 -11.031 1 97.81 203 ALA B O 1
ATOM 4123 N N . ARG B 1 204 ? 28.594 10.664 -9.578 1 98.19 204 ARG B N 1
ATOM 4124 C CA . ARG B 1 204 ? 29.781 11.234 -8.938 1 98.19 204 ARG B CA 1
ATOM 4125 C C . ARG B 1 204 ? 30.641 10.156 -8.297 1 98.19 204 ARG B C 1
ATOM 4127 O O . ARG B 1 204 ? 31.859 10.156 -8.453 1 98.19 204 ARG B O 1
ATOM 4134 N N . ALA B 1 205 ? 29.984 9.273 -7.594 1 98.56 205 ALA B N 1
ATOM 4135 C CA . ALA B 1 205 ? 30.703 8.188 -6.941 1 98.56 205 ALA B CA 1
ATOM 4136 C C . ALA B 1 205 ? 31.391 7.293 -7.969 1 98.56 205 ALA B C 1
ATOM 4138 O O . ALA B 1 205 ? 32.531 6.887 -7.773 1 98.56 205 ALA B O 1
ATOM 4139 N N . ALA B 1 206 ? 30.703 7 -8.992 1 98.56 206 ALA B N 1
ATOM 4140 C CA . ALA B 1 206 ? 31.266 6.164 -10.055 1 98.56 206 ALA B CA 1
ATOM 4141 C C . ALA B 1 206 ? 32.469 6.824 -10.695 1 98.56 206 ALA B C 1
ATOM 4143 O O . ALA B 1 206 ? 33.5 6.172 -10.914 1 98.56 206 ALA B O 1
ATOM 4144 N N . ALA B 1 207 ? 32.344 8.07 -10.984 1 98.12 207 ALA B N 1
ATOM 4145 C CA . ALA B 1 207 ? 33.438 8.828 -11.578 1 98.12 207 ALA B CA 1
ATOM 4146 C C . ALA B 1 207 ? 34.688 8.82 -10.672 1 98.12 207 ALA B C 1
ATOM 4148 O O . ALA B 1 207 ? 35.781 8.617 -11.141 1 98.12 207 ALA B O 1
ATOM 4149 N N . ALA B 1 208 ? 34.438 9.039 -9.469 1 97.88 208 ALA B N 1
ATOM 4150 C CA . ALA B 1 208 ? 35.531 9.062 -8.492 1 97.88 208 ALA B CA 1
ATOM 4151 C C . ALA B 1 208 ? 36.25 7.707 -8.43 1 97.88 208 ALA B C 1
ATOM 4153 O O . ALA B 1 208 ? 37.438 7.641 -8.172 1 97.88 208 ALA B O 1
ATOM 4154 N N . ALA B 1 209 ? 35.531 6.707 -8.695 1 97.38 209 ALA B N 1
ATOM 4155 C CA . ALA B 1 209 ? 36.094 5.355 -8.625 1 97.38 209 ALA B CA 1
ATOM 4156 C C . ALA B 1 209 ? 36.625 4.902 -9.984 1 97.38 209 ALA B C 1
ATOM 4158 O O . ALA B 1 209 ? 37.125 3.781 -10.125 1 97.38 209 ALA B O 1
ATOM 4159 N N . GLY B 1 210 ? 36.406 5.711 -10.992 1 97.12 210 GLY B N 1
ATOM 4160 C CA . GLY B 1 210 ? 36.844 5.363 -12.328 1 97.12 210 GLY B CA 1
ATOM 4161 C C . GLY B 1 210 ? 35.969 4.332 -13 1 97.12 210 GLY B C 1
ATOM 4162 O O . GLY B 1 2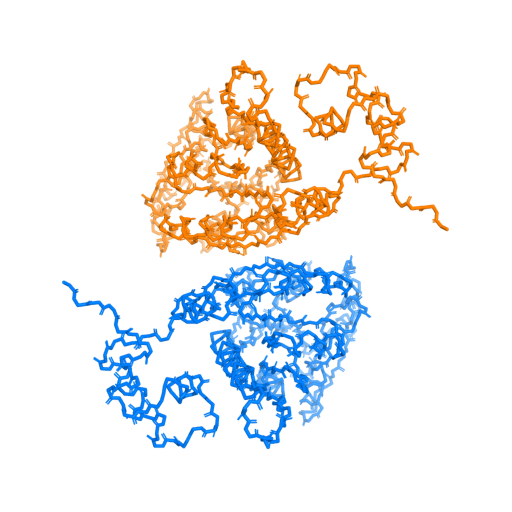10 ? 36.438 3.533 -13.812 1 97.12 210 GLY B O 1
ATOM 4163 N N . MET B 1 211 ? 34.719 4.262 -12.633 1 96.5 211 MET B N 1
ATOM 4164 C CA . MET B 1 211 ? 33.781 3.318 -13.227 1 96.5 211 MET B CA 1
ATOM 4165 C C . MET B 1 211 ? 32.875 4.02 -14.227 1 96.5 211 MET B C 1
ATOM 4167 O O . MET B 1 211 ? 32.125 4.918 -13.852 1 96.5 211 MET B O 1
ATOM 4171 N N . PRO B 1 212 ? 32.938 3.611 -15.5 1 96.38 212 PRO B N 1
ATOM 4172 C CA . PRO B 1 212 ? 32 4.191 -16.469 1 96.38 212 PRO B CA 1
ATOM 4173 C C . PRO B 1 212 ? 30.547 3.953 -16.078 1 96.38 212 PRO B C 1
ATOM 4175 O O . PRO B 1 212 ? 30.203 2.877 -15.586 1 96.38 212 PRO B O 1
ATOM 4178 N N . LEU B 1 213 ? 29.734 4.977 -16.25 1 96.5 213 LEU B N 1
ATOM 4179 C CA . LEU B 1 213 ? 28.312 4.906 -15.922 1 96.5 213 LEU B CA 1
ATOM 4180 C C . LEU B 1 213 ? 27.469 5.391 -17.094 1 96.5 213 LEU B C 1
ATOM 4182 O O . LEU B 1 213 ? 27.734 6.445 -17.672 1 96.5 213 LEU B O 1
ATOM 4186 N N . GLU B 1 214 ? 26.547 4.578 -17.531 1 94.38 214 GLU B N 1
ATOM 4187 C CA . GLU B 1 214 ? 25.547 4.934 -18.531 1 94.38 214 GLU B CA 1
ATOM 4188 C C . GLU B 1 214 ? 24.156 5.004 -17.906 1 94.38 214 GLU B C 1
ATOM 4190 O O . GLU B 1 214 ? 23.781 4.141 -17.109 1 94.38 214 GLU B O 1
ATOM 4195 N N . ARG B 1 215 ? 23.438 6.062 -18.25 1 92.94 215 ARG B N 1
ATOM 4196 C CA . ARG B 1 215 ? 22.094 6.242 -17.703 1 92.94 215 ARG B CA 1
ATOM 4197 C C . ARG B 1 215 ? 21.031 5.781 -18.703 1 92.94 215 ARG B C 1
ATOM 4199 O O . ARG B 1 215 ? 21.125 6.082 -19.906 1 92.94 215 ARG B O 1
ATOM 4206 N N . VAL B 1 216 ? 20.078 4.996 -18.219 1 91.44 216 VAL B N 1
ATOM 4207 C CA . VAL B 1 216 ? 18.922 4.562 -18.984 1 91.44 216 VAL B CA 1
ATOM 4208 C C . VAL B 1 216 ? 17.641 5.043 -18.312 1 91.44 216 VAL B C 1
ATOM 4210 O O . VAL B 1 216 ? 17.297 4.574 -17.219 1 91.44 216 VAL B O 1
ATOM 4213 N N . GLU B 1 217 ? 16.984 5.945 -18.891 1 87.56 217 GLU B N 1
ATOM 4214 C CA . GLU B 1 217 ? 15.711 6.457 -18.375 1 87.56 217 GLU B CA 1
ATOM 4215 C C . GLU B 1 217 ? 14.539 5.918 -19.188 1 87.56 217 GLU B C 1
ATOM 4217 O O . GLU B 1 217 ? 14.5 6.062 -20.422 1 87.56 217 GLU B O 1
ATOM 4222 N N . VAL B 1 218 ? 13.672 5.32 -18.469 1 86.62 218 VAL B N 1
ATOM 4223 C CA . VAL B 1 218 ? 12.5 4.73 -19.094 1 86.62 218 VAL B CA 1
ATOM 4224 C C . VAL B 1 218 ? 11.258 5.535 -18.719 1 86.62 218 VAL B C 1
ATOM 4226 O O . VAL B 1 218 ? 10.93 5.672 -17.547 1 86.62 218 VAL B O 1
ATOM 4229 N N . PRO B 1 219 ? 10.609 6.012 -19.672 1 81.19 219 PRO B N 1
ATOM 4230 C CA . PRO B 1 219 ? 9.359 6.695 -19.344 1 81.19 219 PRO B CA 1
ATOM 4231 C C . PRO B 1 219 ? 8.352 5.781 -18.641 1 81.19 219 PRO B C 1
ATOM 4233 O O . PRO B 1 219 ? 8.242 4.602 -19 1 81.19 219 PRO B O 1
ATOM 4236 N N . ARG B 1 220 ? 7.668 6.391 -17.688 1 75.94 220 ARG B N 1
ATOM 4237 C CA . ARG B 1 220 ? 6.652 5.613 -17 1 75.94 220 ARG B CA 1
ATOM 4238 C C . ARG B 1 220 ? 5.637 5.035 -17.969 1 75.94 220 ARG B C 1
ATOM 4240 O O . ARG B 1 220 ? 5.176 5.73 -18.875 1 75.94 220 ARG B O 1
ATOM 4247 N N . GLY B 1 221 ? 5.258 3.838 -17.797 1 74.25 221 GLY B N 1
ATOM 4248 C CA . GLY B 1 221 ? 4.309 3.17 -18.688 1 74.25 221 GLY B CA 1
ATOM 4249 C C . GLY B 1 221 ? 4.973 2.441 -19.828 1 74.25 221 GLY B C 1
ATOM 4250 O O . GLY B 1 221 ? 4.328 1.66 -20.531 1 74.25 221 GLY B O 1
ATOM 4251 N N . GLU B 1 222 ? 6.234 2.76 -20.031 1 76.25 222 GLU B N 1
ATOM 4252 C CA . GLU B 1 222 ? 6.941 2.096 -21.125 1 76.25 222 GLU B CA 1
ATOM 4253 C C . GLU B 1 222 ? 7.676 0.854 -20.625 1 76.25 222 GLU B C 1
ATOM 4255 O O . GLU B 1 222 ? 7.918 0.707 -19.422 1 76.25 222 GLU B O 1
ATOM 4260 N N . ALA B 1 223 ? 7.91 0.015 -21.625 1 79.38 223 ALA B N 1
ATOM 4261 C CA . ALA B 1 223 ? 8.602 -1.233 -21.312 1 79.38 223 ALA B CA 1
ATOM 4262 C C . ALA B 1 223 ? 10.094 -0.996 -21.094 1 79.38 223 ALA B C 1
ATOM 4264 O O . ALA B 1 223 ? 10.703 -0.179 -21.781 1 79.38 223 ALA B O 1
ATOM 4265 N N . LEU B 1 224 ? 10.688 -1.647 -20.156 1 82.38 224 LEU B N 1
ATOM 4266 C CA . LEU B 1 224 ? 12.102 -1.59 -19.797 1 82.38 224 LEU B CA 1
ATOM 4267 C C . LEU B 1 224 ? 12.961 -2.25 -20.859 1 82.38 224 LEU B C 1
ATOM 4269 O O . LEU B 1 224 ? 14.07 -1.789 -21.156 1 82.38 224 LEU B O 1
ATOM 4273 N N . ALA B 1 225 ? 12.406 -3.229 -21.594 1 70.81 225 ALA B N 1
ATOM 4274 C CA . ALA B 1 225 ? 13.156 -4.199 -22.375 1 70.81 225 ALA B CA 1
ATOM 4275 C C . ALA B 1 225 ? 13.875 -3.525 -23.547 1 70.81 225 ALA B C 1
ATOM 4277 O O . ALA B 1 225 ? 15.07 -3.725 -23.75 1 70.81 225 ALA B O 1
ATOM 4278 N N . PRO B 1 226 ? 13.195 -2.723 -24.25 1 72.81 226 PRO B N 1
ATOM 4279 C CA . PRO B 1 226 ? 13.891 -2.17 -25.406 1 72.81 226 PRO B CA 1
ATOM 4280 C C . PRO B 1 226 ? 15.086 -1.298 -25.031 1 72.81 226 PRO B C 1
ATOM 4282 O O . PRO B 1 226 ? 16.141 -1.393 -25.641 1 72.81 226 PRO B O 1
ATOM 4285 N N . GLN B 1 227 ? 15.008 -0.554 -24.078 1 81 227 GLN B N 1
ATOM 4286 C CA . GLN B 1 227 ? 16.062 0.388 -23.703 1 81 227 GLN B CA 1
ATOM 4287 C C . GLN B 1 227 ? 17.234 -0.327 -23.031 1 81 227 GLN B C 1
ATOM 4289 O O . GLN B 1 227 ? 18.391 -0.095 -23.375 1 81 227 GLN B O 1
ATOM 4294 N N . LEU B 1 228 ? 16.953 -1.206 -22.109 1 86.31 228 LEU B N 1
ATOM 4295 C CA . LEU B 1 228 ? 18 -1.909 -21.359 1 86.31 228 LEU B CA 1
ATOM 4296 C C . LEU B 1 228 ? 18.656 -2.975 -22.219 1 86.31 228 LEU B C 1
ATOM 4298 O O . LEU B 1 228 ? 19.875 -3.188 -22.125 1 86.31 228 LEU B O 1
ATOM 4302 N N . GLY B 1 229 ? 17.859 -3.562 -23.078 1 84.31 229 GLY B N 1
ATOM 4303 C CA . GLY B 1 229 ? 18.391 -4.594 -23.953 1 84.31 229 GLY B CA 1
ATOM 4304 C C . GLY B 1 229 ? 19.516 -4.105 -24.844 1 84.31 229 GLY B C 1
ATOM 4305 O O . GLY B 1 229 ? 20.578 -4.746 -24.922 1 84.31 229 GLY B O 1
ATOM 4306 N N . GLY B 1 230 ? 19.281 -3.039 -25.484 1 81.62 230 GLY B N 1
ATOM 4307 C CA . GLY B 1 230 ? 20.297 -2.461 -26.344 1 81.62 230 GLY B CA 1
ATOM 4308 C C . GLY B 1 230 ? 21.578 -2.113 -25.609 1 81.62 230 GLY B C 1
ATOM 4309 O O . GLY B 1 230 ? 22.672 -2.416 -26.078 1 81.62 230 GLY B O 1
ATOM 4310 N N . VAL B 1 231 ? 21.438 -1.603 -24.469 1 84.38 231 VAL B N 1
ATOM 4311 C CA . VAL B 1 231 ? 22.578 -1.144 -23.672 1 84.38 231 VAL B CA 1
ATOM 4312 C C . VAL B 1 231 ? 23.391 -2.344 -23.203 1 84.38 231 VAL B C 1
ATOM 4314 O O . VAL B 1 231 ? 24.625 -2.334 -23.281 1 84.38 231 VAL B O 1
ATOM 4317 N N . LEU B 1 232 ? 22.75 -3.383 -22.75 1 86 232 LEU B N 1
ATOM 4318 C CA . LEU B 1 232 ? 23.438 -4.559 -22.234 1 86 232 LEU B CA 1
ATOM 4319 C C . LEU B 1 232 ? 24.109 -5.34 -23.359 1 86 232 LEU B C 1
ATOM 4321 O O . LEU B 1 232 ? 25.188 -5.895 -23.172 1 86 232 LEU B O 1
ATOM 4325 N N . ALA B 1 233 ? 23.453 -5.336 -24.5 1 80.56 233 ALA B N 1
ATOM 4326 C CA . ALA B 1 233 ? 24.047 -6.012 -25.656 1 80.56 233 ALA B CA 1
ATOM 4327 C C . ALA B 1 233 ? 25.359 -5.344 -26.062 1 80.56 233 ALA B C 1
ATOM 4329 O O . ALA B 1 233 ? 26.312 -6.023 -26.453 1 80.56 233 ALA B O 1
ATOM 4330 N N . ALA B 1 234 ? 25.391 -4.152 -25.922 1 78.5 234 ALA B N 1
ATOM 4331 C CA . ALA B 1 234 ? 26.562 -3.373 -26.312 1 78.5 234 ALA B CA 1
ATOM 4332 C C . ALA B 1 234 ? 27.719 -3.572 -25.328 1 78.5 234 ALA B C 1
ATOM 4334 O O . ALA B 1 234 ? 28.859 -3.254 -25.641 1 78.5 234 ALA B O 1
ATOM 4335 N N . GLN B 1 235 ? 27.406 -4.145 -24.219 1 76.38 235 GLN B N 1
ATOM 4336 C CA . GLN B 1 235 ? 28.391 -4.27 -23.141 1 76.38 235 GLN B CA 1
ATOM 4337 C C . GLN B 1 235 ? 28.625 -5.73 -22.781 1 76.38 235 GLN B C 1
ATOM 4339 O O . GLN B 1 235 ? 29.047 -6.035 -21.656 1 76.38 235 GLN B O 1
ATOM 4344 N N . ALA B 1 236 ? 28.281 -6.656 -23.562 1 69.19 236 ALA B N 1
ATOM 4345 C CA . ALA B 1 236 ? 28.219 -8.094 -23.297 1 69.19 236 ALA B CA 1
ATOM 4346 C C . ALA B 1 236 ? 29.547 -8.617 -22.781 1 69.19 236 ALA B C 1
ATOM 4348 O O . ALA B 1 236 ? 29.578 -9.547 -21.969 1 69.19 236 ALA B O 1
ATOM 4349 N N . ASP B 1 237 ? 30.531 -8.062 -23.078 1 72.56 237 ASP B N 1
ATOM 4350 C CA . ASP B 1 237 ? 31.828 -8.594 -22.688 1 72.56 237 ASP B CA 1
ATOM 4351 C C . ASP B 1 237 ? 32.375 -7.906 -21.438 1 72.56 237 ASP B C 1
ATOM 4353 O O . ASP B 1 237 ? 33.469 -8.195 -20.984 1 72.56 237 ASP B O 1
ATOM 4357 N N . GLN B 1 238 ? 31.422 -7.152 -20.859 1 79.62 238 GLN B N 1
ATOM 4358 C CA . GLN B 1 238 ? 31.875 -6.395 -19.703 1 79.62 238 GLN B CA 1
ATOM 4359 C C . GLN B 1 238 ? 31.141 -6.844 -18.438 1 79.62 238 GLN B C 1
ATOM 4361 O O . GLN B 1 238 ? 30.062 -7.457 -18.531 1 79.62 238 GLN B O 1
ATOM 4366 N N . ARG B 1 239 ? 31.812 -6.691 -17.328 1 91.81 239 ARG B N 1
ATOM 4367 C CA . ARG B 1 239 ? 31.188 -6.945 -16.031 1 91.81 239 ARG B CA 1
ATOM 4368 C C . ARG B 1 239 ? 30.297 -5.777 -15.617 1 91.81 239 ARG B C 1
ATOM 4370 O O . ARG B 1 239 ? 30.766 -4.832 -14.984 1 91.81 239 ARG B O 1
ATOM 4377 N N . VAL B 1 240 ? 29.062 -5.906 -16.047 1 95.5 240 VAL B N 1
ATOM 4378 C CA . VAL B 1 240 ? 28.109 -4.801 -15.93 1 95.5 240 VAL B CA 1
ATOM 4379 C C . VAL B 1 240 ? 27.266 -4.977 -14.672 1 95.5 240 VAL B C 1
ATOM 4381 O O . VAL B 1 240 ? 26.859 -6.094 -14.344 1 95.5 240 VAL B O 1
ATOM 4384 N N . ALA B 1 241 ? 27.125 -3.881 -14.023 1 97.62 241 ALA B N 1
ATOM 4385 C CA . ALA B 1 241 ? 26.172 -3.803 -12.914 1 97.62 241 ALA B CA 1
ATOM 4386 C C . ALA B 1 241 ? 25.031 -2.852 -13.25 1 97.62 241 ALA B C 1
ATOM 4388 O O . ALA B 1 241 ? 25.266 -1.707 -13.641 1 97.62 241 ALA B O 1
ATOM 4389 N N . VAL B 1 242 ? 23.828 -3.348 -13.117 1 97.38 242 VAL B N 1
ATOM 4390 C CA . VAL B 1 242 ? 22.641 -2.508 -13.289 1 97.38 242 VAL B CA 1
ATOM 4391 C C . VAL B 1 242 ? 22.172 -1.982 -11.93 1 97.38 242 VAL B C 1
ATOM 4393 O O . VAL B 1 242 ? 21.859 -2.764 -11.031 1 97.38 242 VAL B O 1
ATOM 4396 N N . VAL B 1 243 ? 22.203 -0.692 -11.781 1 98.31 243 VAL B N 1
ATOM 4397 C CA . VAL B 1 243 ? 21.734 -0.039 -10.555 1 98.31 243 VAL B CA 1
ATOM 4398 C C . VAL B 1 243 ? 20.422 0.678 -10.828 1 98.31 243 VAL B C 1
ATOM 4400 O O . VAL B 1 243 ? 20.328 1.51 -11.734 1 98.31 243 VAL B O 1
ATOM 4403 N N . THR B 1 244 ? 19.422 0.304 -10.031 1 96.81 244 THR B N 1
ATOM 4404 C CA . THR B 1 244 ? 18.094 0.875 -10.266 1 96.81 244 THR B CA 1
ATOM 4405 C C . THR B 1 244 ? 17.719 1.841 -9.141 1 96.81 244 THR B C 1
ATOM 4407 O O . THR B 1 244 ? 18.312 1.802 -8.062 1 96.81 244 THR B O 1
ATOM 4410 N N . HIS B 1 245 ? 16.734 2.68 -9.406 1 93.62 245 HIS B N 1
ATOM 4411 C CA . HIS B 1 245 ? 16.375 3.725 -8.445 1 93.62 245 HIS B CA 1
ATOM 4412 C C . HIS B 1 245 ? 15.516 3.176 -7.32 1 93.62 245 HIS B C 1
ATOM 4414 O O . HIS B 1 245 ? 15.32 3.842 -6.301 1 93.62 245 HIS B O 1
ATOM 4420 N N . ASN B 1 246 ? 14.961 1.995 -7.453 1 94.94 246 ASN B N 1
ATOM 4421 C CA . ASN B 1 246 ? 14.219 1.343 -6.379 1 94.94 246 ASN B CA 1
ATOM 4422 C C . ASN B 1 246 ? 14.094 -0.16 -6.617 1 94.94 246 ASN B C 1
ATOM 4424 O O . ASN B 1 246 ? 14.484 -0.661 -7.672 1 94.94 246 ASN B O 1
ATOM 4428 N N . ASP B 1 247 ? 13.594 -0.833 -5.676 1 97.31 247 ASP B N 1
ATOM 4429 C CA . ASP B 1 247 ? 13.516 -2.289 -5.707 1 97.31 247 ASP B CA 1
ATOM 4430 C C . ASP B 1 247 ? 12.508 -2.766 -6.746 1 97.31 247 ASP B C 1
ATOM 4432 O O . ASP B 1 247 ? 12.688 -3.822 -7.355 1 97.31 247 ASP B O 1
ATOM 4436 N N . LEU B 1 248 ? 11.422 -2.043 -7 1 94.25 248 LEU B N 1
ATOM 4437 C CA . LEU B 1 248 ? 10.445 -2.43 -8.008 1 94.25 248 LEU B CA 1
ATOM 4438 C C . LEU B 1 248 ? 11.094 -2.502 -9.391 1 94.25 248 LEU B C 1
ATOM 4440 O O . LEU B 1 248 ? 10.891 -3.473 -10.125 1 94.25 248 LEU B O 1
ATOM 4444 N N . THR B 1 249 ? 11.836 -1.509 -9.68 1 94.06 249 THR B N 1
ATOM 4445 C CA . THR B 1 249 ? 12.539 -1.481 -10.953 1 94.06 249 THR B CA 1
ATOM 4446 C C . THR B 1 249 ? 13.57 -2.604 -11.023 1 94.06 249 THR B C 1
ATOM 4448 O O . THR B 1 249 ? 13.75 -3.229 -12.07 1 94.06 249 THR B O 1
ATOM 4451 N N . ALA B 1 250 ? 14.242 -2.844 -9.898 1 97.25 250 ALA B N 1
ATOM 4452 C CA . ALA B 1 250 ? 15.211 -3.939 -9.852 1 97.25 250 ALA B CA 1
ATOM 4453 C C . ALA B 1 250 ? 14.539 -5.273 -10.164 1 97.25 250 ALA B C 1
ATOM 4455 O O . ALA B 1 250 ? 15.102 -6.098 -10.891 1 97.25 250 ALA B O 1
ATOM 4456 N N . ALA B 1 251 ? 13.352 -5.445 -9.625 1 96.12 251 ALA B N 1
ATOM 4457 C CA . ALA B 1 251 ? 12.602 -6.664 -9.906 1 96.12 251 ALA B CA 1
ATOM 4458 C C . ALA B 1 251 ? 12.297 -6.785 -11.398 1 96.12 251 ALA B C 1
ATOM 4460 O O . ALA B 1 251 ? 12.391 -7.871 -11.977 1 96.12 251 ALA B O 1
ATOM 4461 N N . ASP B 1 252 ? 11.969 -5.688 -12.031 1 94.38 252 ASP B N 1
ATOM 4462 C CA . ASP B 1 252 ? 11.711 -5.684 -13.469 1 94.38 252 ASP B CA 1
ATOM 4463 C C . ASP B 1 252 ? 12.977 -6.027 -14.25 1 94.38 252 ASP B C 1
ATOM 4465 O O . ASP B 1 252 ? 12.914 -6.762 -15.242 1 94.38 252 ASP B O 1
ATOM 4469 N N . VAL B 1 253 ? 14.047 -5.516 -13.812 1 95.69 253 VAL B N 1
ATOM 4470 C CA . VAL B 1 253 ? 15.328 -5.793 -14.461 1 95.69 253 VAL B CA 1
ATOM 4471 C C . VAL B 1 253 ? 15.664 -7.277 -14.32 1 95.69 253 VAL B C 1
ATOM 4473 O O . VAL B 1 253 ? 16.125 -7.906 -15.273 1 95.69 253 VAL B O 1
ATOM 4476 N N . LEU B 1 254 ? 15.453 -7.824 -13.125 1 96.69 254 LEU B N 1
ATOM 4477 C CA . LEU B 1 254 ? 15.719 -9.242 -12.906 1 96.69 254 LEU B CA 1
ATOM 4478 C C . LEU B 1 254 ? 14.898 -10.102 -13.867 1 96.69 254 LEU B C 1
ATOM 4480 O O . LEU B 1 254 ? 15.422 -11.047 -14.461 1 96.69 254 LEU B O 1
ATOM 4484 N N . ALA B 1 255 ? 13.609 -9.758 -13.984 1 94.62 255 ALA B N 1
ATOM 4485 C CA . ALA B 1 255 ? 12.758 -10.5 -14.914 1 94.62 255 ALA B CA 1
ATOM 4486 C C . ALA B 1 255 ? 13.312 -10.438 -16.344 1 94.62 255 ALA B C 1
ATOM 4488 O O . ALA B 1 255 ? 13.367 -11.453 -17.031 1 94.62 255 ALA B O 1
ATOM 4489 N N . PHE B 1 256 ? 13.719 -9.273 -16.719 1 93.12 256 PHE B N 1
ATOM 4490 C CA . PHE B 1 256 ? 14.266 -9.023 -18.047 1 93.12 256 PHE B CA 1
ATOM 4491 C C . PHE B 1 256 ? 15.523 -9.852 -18.281 1 93.12 256 PHE B C 1
ATOM 4493 O O . PHE B 1 256 ? 15.672 -10.484 -19.312 1 93.12 256 PHE B O 1
ATOM 4500 N N . VAL B 1 257 ? 16.406 -9.867 -17.344 1 92.75 257 VAL B N 1
ATOM 4501 C CA . VAL B 1 257 ? 17.703 -10.531 -17.469 1 92.75 257 VAL B CA 1
ATOM 4502 C C . VAL B 1 257 ? 17.516 -12.047 -17.453 1 92.75 257 VAL B C 1
ATOM 4504 O O . VAL B 1 257 ? 18.141 -12.766 -18.25 1 92.75 257 VAL B O 1
ATOM 4507 N N . ARG B 1 258 ? 16.656 -12.523 -16.625 1 93.94 258 ARG B N 1
ATOM 4508 C CA . ARG B 1 258 ? 16.406 -13.953 -16.531 1 93.94 258 ARG B CA 1
ATOM 4509 C C . ARG B 1 258 ? 15.758 -14.484 -17.797 1 93.94 258 ARG B C 1
ATOM 4511 O O . ARG B 1 258 ? 16.047 -15.602 -18.234 1 93.94 258 ARG B O 1
ATOM 4518 N N . ALA B 1 259 ? 14.914 -13.695 -18.375 1 92.06 259 ALA B N 1
ATOM 4519 C CA . ALA B 1 259 ? 14.266 -14.078 -19.625 1 92.06 259 ALA B CA 1
ATOM 4520 C C . ALA B 1 259 ? 15.289 -14.258 -20.734 1 92.06 259 ALA B C 1
ATOM 4522 O O . ALA B 1 259 ? 15.016 -14.938 -21.734 1 92.06 259 ALA B O 1
ATOM 4523 N N . ARG B 1 260 ? 16.422 -13.789 -20.562 1 90.75 260 ARG B N 1
ATOM 4524 C CA . ARG B 1 260 ? 17.484 -13.867 -21.547 1 90.75 260 ARG B CA 1
ATOM 4525 C C . ARG B 1 260 ? 18.516 -14.93 -21.172 1 90.75 260 ARG B C 1
ATOM 4527 O O . ARG B 1 260 ? 19.578 -15.023 -21.781 1 90.75 260 ARG B O 1
ATOM 4534 N N . GLY B 1 261 ? 18.25 -15.562 -20.125 1 91.88 261 GLY B N 1
ATOM 4535 C CA . GLY B 1 261 ? 19.094 -16.672 -19.703 1 91.88 261 GLY B CA 1
ATOM 4536 C C . GLY B 1 261 ? 20.312 -16.219 -18.906 1 91.88 261 GLY B C 1
ATOM 4537 O O . GLY B 1 261 ? 21.266 -16.984 -18.734 1 91.88 261 GLY B O 1
ATOM 4538 N N . LEU B 1 262 ? 20.297 -15 -18.5 1 92.62 262 LEU B N 1
ATOM 4539 C CA . LEU B 1 262 ? 21.406 -14.484 -17.719 1 92.62 262 LEU B CA 1
ATOM 4540 C C . LEU B 1 262 ? 21.172 -14.688 -16.219 1 92.62 262 LEU B C 1
ATOM 4542 O O . LEU B 1 262 ? 20.031 -14.68 -15.766 1 92.62 262 LEU B O 1
ATOM 4546 N N . ARG B 1 263 ? 22.297 -14.844 -15.508 1 95.81 263 ARG B N 1
ATOM 4547 C CA . ARG B 1 263 ? 22.234 -15.086 -14.07 1 95.81 263 ARG B CA 1
ATOM 4548 C C . ARG B 1 263 ? 22.656 -13.852 -13.289 1 95.81 263 ARG B C 1
ATOM 4550 O O . ARG B 1 263 ? 23.844 -13.508 -13.25 1 95.81 263 ARG B O 1
ATOM 4557 N N . PRO B 1 264 ? 21.688 -13.227 -12.531 1 96.88 264 PRO B N 1
ATOM 4558 C CA . PRO B 1 264 ? 22.062 -12.094 -11.68 1 96.88 264 PRO B CA 1
ATOM 4559 C C . PRO B 1 264 ? 23.078 -12.477 -10.602 1 96.88 264 PRO B C 1
ATOM 4561 O O . PRO B 1 264 ? 22.984 -13.555 -10.016 1 96.88 264 PRO B O 1
ATOM 4564 N N . GLY B 1 265 ? 24.016 -11.57 -10.305 1 96.81 265 GLY B N 1
ATOM 4565 C CA . GLY B 1 265 ? 25.062 -11.836 -9.344 1 96.81 265 GLY B CA 1
ATOM 4566 C C . GLY B 1 265 ? 26.266 -12.555 -9.945 1 96.81 265 GLY B C 1
ATOM 4567 O O . GLY B 1 265 ? 27.328 -12.602 -9.352 1 96.81 265 GLY B O 1
ATOM 4568 N N . HIS B 1 266 ? 26.047 -13.102 -11.125 1 95.38 266 HIS B N 1
ATOM 4569 C CA . HIS B 1 266 ? 27.109 -13.844 -11.805 1 95.38 266 HIS B CA 1
ATOM 4570 C C . HIS B 1 266 ? 27.438 -13.203 -13.156 1 95.38 266 HIS B C 1
ATOM 4572 O O . HIS B 1 266 ? 28.578 -12.766 -13.375 1 95.38 266 HIS B O 1
ATOM 4578 N N . ASP B 1 267 ? 26.422 -13.172 -14.102 1 94.12 267 ASP B N 1
ATOM 4579 C CA . ASP B 1 267 ? 26.641 -12.625 -15.43 1 94.12 267 ASP B CA 1
ATOM 4580 C C . ASP B 1 267 ? 26.547 -11.102 -15.422 1 94.12 267 ASP B C 1
ATOM 4582 O O . ASP B 1 267 ? 27.141 -10.43 -16.266 1 94.12 267 ASP B O 1
ATOM 4586 N N . LEU B 1 268 ? 25.812 -10.594 -14.539 1 96.06 268 LEU B N 1
ATOM 4587 C CA . LEU B 1 268 ? 25.688 -9.172 -14.242 1 96.06 268 LEU B CA 1
ATOM 4588 C C . LEU B 1 268 ? 25.188 -8.953 -12.82 1 96.06 268 LEU B C 1
ATOM 4590 O O . LEU B 1 268 ? 24.688 -9.891 -12.18 1 96.06 268 LEU B O 1
ATOM 4594 N N . ALA B 1 269 ? 25.359 -7.789 -12.312 1 97.94 269 ALA B N 1
ATOM 4595 C CA . ALA B 1 269 ? 24.844 -7.445 -10.992 1 97.94 269 ALA B CA 1
ATOM 4596 C C . ALA B 1 269 ? 23.594 -6.578 -11.109 1 97.94 269 ALA B C 1
ATOM 4598 O O . ALA B 1 269 ? 23.438 -5.82 -12.07 1 97.94 269 ALA B O 1
ATOM 4599 N N . VAL B 1 270 ? 22.703 -6.711 -10.195 1 98.5 270 VAL B N 1
ATOM 4600 C CA . VAL B 1 270 ? 21.516 -5.859 -10.078 1 98.5 270 VAL B CA 1
ATOM 4601 C C . VAL B 1 270 ? 21.406 -5.32 -8.648 1 98.5 270 VAL B C 1
ATOM 4603 O O . VAL B 1 270 ? 21.406 -6.094 -7.691 1 98.5 270 VAL B O 1
ATOM 4606 N N . ILE B 1 271 ? 21.406 -4.07 -8.5 1 98.81 271 ILE B N 1
ATOM 4607 C CA . ILE B 1 271 ? 21.266 -3.414 -7.199 1 98.81 271 ILE B CA 1
ATOM 4608 C C . ILE B 1 271 ? 20.016 -2.545 -7.195 1 98.81 271 ILE B C 1
ATOM 4610 O O . ILE B 1 271 ? 19.766 -1.795 -8.141 1 98.81 271 ILE B O 1
ATOM 4614 N N . GLY B 1 272 ? 19.219 -2.754 -6.152 1 98.5 272 GLY B N 1
ATOM 4615 C CA . GLY B 1 272 ? 18.047 -1.929 -5.969 1 98.5 272 GLY B CA 1
ATOM 4616 C C . GLY B 1 272 ? 18.203 -0.878 -4.887 1 98.5 272 GLY B C 1
ATOM 4617 O O . GLY B 1 272 ? 19.328 -0.595 -4.457 1 98.5 272 GLY B O 1
ATOM 4618 N N . PHE B 1 273 ? 17.141 -0.244 -4.531 1 97.81 273 PHE B N 1
ATOM 4619 C CA . PHE B 1 273 ? 17.062 0.806 -3.521 1 97.81 273 PHE B CA 1
ATOM 4620 C C . PHE B 1 273 ? 15.781 0.69 -2.707 1 97.81 273 PHE B C 1
ATOM 4622 O O . PHE B 1 273 ? 14.719 0.383 -3.252 1 97.81 273 PHE B O 1
ATOM 4629 N N . ASP B 1 274 ? 15.906 0.936 -1.312 1 97.56 274 ASP B N 1
ATOM 4630 C CA . ASP B 1 274 ? 14.797 0.958 -0.357 1 97.56 274 ASP B CA 1
ATOM 4631 C C . ASP B 1 274 ? 14.875 -0.235 0.593 1 97.56 274 ASP B C 1
ATOM 4633 O O . ASP B 1 274 ? 14.344 -0.183 1.704 1 97.56 274 ASP B O 1
ATOM 4637 N N . ASP B 1 275 ? 15.461 -1.351 0.068 1 98.5 275 ASP B N 1
ATOM 4638 C CA . ASP B 1 275 ? 15.562 -2.58 0.849 1 98.5 275 ASP B CA 1
ATOM 4639 C C . ASP B 1 275 ? 14.195 -3.014 1.369 1 98.5 275 ASP B C 1
ATOM 4641 O O . ASP B 1 275 ? 14.016 -3.209 2.574 1 98.5 275 ASP B O 1
ATOM 4645 N N . THR B 1 276 ? 13.289 -3.17 0.485 1 97.94 276 THR B N 1
ATOM 4646 C CA . THR B 1 276 ? 11.914 -3.506 0.821 1 97.94 276 THR B CA 1
ATOM 4647 C C . THR B 1 276 ? 11.781 -4.988 1.154 1 97.94 276 THR B C 1
ATOM 4649 O O . THR B 1 276 ? 12.711 -5.766 0.928 1 97.94 276 THR B O 1
ATOM 4652 N N . HIS B 1 277 ? 10.633 -5.34 1.693 1 95.62 277 HIS B N 1
ATOM 4653 C CA . HIS B 1 277 ? 10.359 -6.75 1.951 1 95.62 277 HIS B CA 1
ATOM 4654 C C . HIS B 1 277 ? 10.367 -7.559 0.659 1 95.62 277 HIS B C 1
ATOM 4656 O O . HIS B 1 277 ? 10.75 -8.727 0.658 1 95.62 277 HIS B O 1
ATOM 4662 N N . MET B 1 278 ? 9.961 -6.988 -0.424 1 96.12 278 MET B N 1
ATOM 4663 C CA . MET B 1 278 ? 9.992 -7.656 -1.72 1 96.12 278 MET B CA 1
ATOM 4664 C C . MET B 1 278 ? 11.414 -8.047 -2.1 1 96.12 278 MET B C 1
ATOM 4666 O O . MET B 1 278 ? 11.656 -9.156 -2.58 1 96.12 278 MET B O 1
ATOM 4670 N N . ALA B 1 279 ? 12.352 -7.148 -1.841 1 97.94 279 ALA B N 1
ATOM 4671 C CA . ALA B 1 279 ? 13.75 -7.379 -2.195 1 97.94 279 ALA B CA 1
ATOM 4672 C C . ALA B 1 279 ? 14.297 -8.617 -1.489 1 97.94 279 ALA B C 1
ATOM 4674 O O . ALA B 1 279 ? 15.195 -9.289 -2.004 1 97.94 279 ALA B O 1
ATOM 4675 N N . ARG B 1 280 ? 13.75 -8.945 -0.32 1 97 280 ARG B N 1
ATOM 4676 C CA . ARG B 1 280 ? 14.258 -10.023 0.528 1 97 280 ARG B CA 1
ATOM 4677 C C . ARG B 1 280 ? 13.664 -11.367 0.124 1 97 280 ARG B C 1
ATOM 4679 O O . ARG B 1 280 ? 14.141 -12.414 0.554 1 97 280 ARG B O 1
ATOM 4686 N N . ARG B 1 281 ? 12.656 -11.312 -0.677 1 96.19 281 ARG B N 1
ATOM 4687 C CA . ARG B 1 281 ? 12.055 -12.578 -1.108 1 96.19 281 ARG B CA 1
ATOM 4688 C C . ARG B 1 281 ? 13.062 -13.414 -1.893 1 96.19 281 ARG B C 1
ATOM 4690 O O . ARG B 1 281 ? 13.836 -12.883 -2.684 1 96.19 281 ARG B O 1
ATOM 4697 N N . PRO B 1 282 ? 12.93 -14.711 -1.771 1 94.94 282 PRO B N 1
ATOM 4698 C CA . PRO B 1 282 ? 13.883 -15.586 -2.457 1 94.94 282 PRO B CA 1
ATOM 4699 C C . PRO B 1 282 ? 13.797 -15.477 -3.977 1 94.94 282 PRO B C 1
ATOM 4701 O O . PRO B 1 282 ? 14.797 -15.695 -4.672 1 94.94 282 PRO B O 1
ATOM 4704 N N . GLU B 1 283 ? 12.641 -15.125 -4.547 1 94.94 283 GLU B N 1
ATOM 4705 C CA . GLU B 1 283 ? 12.445 -15 -5.988 1 94.94 283 GLU B CA 1
ATOM 4706 C C . GLU B 1 283 ? 13.289 -13.859 -6.562 1 94.94 283 GLU B C 1
ATOM 4708 O O . GLU B 1 283 ? 13.617 -13.859 -7.746 1 94.94 283 GLU B O 1
ATOM 4713 N N . PHE B 1 284 ? 13.617 -12.891 -5.676 1 97.62 284 PHE B N 1
ATOM 4714 C CA . PHE B 1 284 ? 14.32 -11.703 -6.156 1 97.62 284 PHE B CA 1
ATOM 4715 C C . PHE B 1 284 ? 15.719 -11.625 -5.543 1 97.62 284 PHE B C 1
ATOM 4717 O O . PHE B 1 284 ? 16.719 -11.617 -6.262 1 97.62 284 PHE B O 1
ATOM 4724 N N . ASP B 1 285 ? 15.711 -11.695 -4.184 1 98.19 285 ASP B N 1
ATOM 4725 C CA . ASP B 1 285 ? 16.953 -11.68 -3.428 1 98.19 285 ASP B CA 1
ATOM 4726 C C . ASP B 1 285 ? 17.891 -10.57 -3.912 1 98.19 285 ASP B C 1
ATOM 4728 O O . ASP B 1 285 ? 19.031 -10.828 -4.281 1 98.19 285 ASP B O 1
ATOM 4732 N N . ILE B 1 286 ? 17.406 -9.367 -3.836 1 98.81 286 ILE B N 1
ATOM 4733 C CA . ILE B 1 286 ? 18.016 -8.195 -4.445 1 98.81 286 ILE B CA 1
ATOM 4734 C C . ILE B 1 286 ? 18.969 -7.539 -3.451 1 98.81 286 ILE B C 1
ATOM 4736 O O . ILE B 1 286 ? 18.594 -7.246 -2.314 1 98.81 286 ILE B O 1
ATOM 4740 N N . THR B 1 287 ? 20.234 -7.32 -3.799 1 98.94 287 THR B N 1
ATOM 4741 C CA . THR B 1 287 ? 21.062 -6.348 -3.098 1 98.94 287 THR B CA 1
ATOM 4742 C C . THR B 1 287 ? 20.438 -4.953 -3.176 1 98.94 287 THR B C 1
ATOM 4744 O O . THR B 1 287 ? 20.109 -4.477 -4.262 1 98.94 287 THR B O 1
ATOM 4747 N N . SER B 1 288 ? 20.234 -4.34 -2.021 1 98.88 288 SER B N 1
ATOM 4748 C CA . SER B 1 288 ? 19.453 -3.102 -2.016 1 98.88 288 SER B CA 1
ATOM 4749 C C . SER B 1 288 ? 19.938 -2.154 -0.921 1 98.88 288 SER B C 1
ATOM 4751 O O . SER B 1 288 ? 20.344 -2.598 0.152 1 98.88 288 SER B O 1
ATOM 4753 N N . VAL B 1 289 ? 19.891 -0.902 -1.193 1 98.81 289 VAL B N 1
ATOM 4754 C CA . VAL B 1 289 ? 20.219 0.118 -0.204 1 98.81 289 VAL B CA 1
ATOM 4755 C C . VAL B 1 289 ? 19.031 0.341 0.726 1 98.81 289 VAL B C 1
ATOM 4757 O O . VAL B 1 289 ? 17.906 0.559 0.265 1 98.81 289 VAL B O 1
ATOM 4760 N N . SER B 1 290 ? 19.25 0.213 1.963 1 98.62 290 SER B N 1
ATOM 4761 C CA . SER B 1 290 ? 18.25 0.55 2.961 1 98.62 290 SER B CA 1
ATOM 4762 C C . SER B 1 290 ? 18.25 2.043 3.271 1 98.62 290 SER B C 1
ATOM 4764 O O . SER B 1 290 ? 19.312 2.629 3.506 1 98.62 290 SER B O 1
ATOM 4766 N N . GLN B 1 291 ? 17.125 2.654 3.268 1 97.56 291 GLN B N 1
ATOM 4767 C CA . GLN B 1 291 ? 17 4.062 3.635 1 97.56 291 GLN B CA 1
ATOM 4768 C C . GLN B 1 291 ? 16.672 4.215 5.117 1 97.56 291 GLN B C 1
ATOM 4770 O O . GLN B 1 291 ? 16.453 5.328 5.602 1 97.56 291 GLN B O 1
ATOM 4775 N N . ASN B 1 292 ? 16.578 3.082 5.805 1 97.5 292 ASN B N 1
ATOM 4776 C CA . ASN B 1 292 ? 16.234 3.105 7.223 1 97.5 292 ASN B CA 1
ATOM 4777 C C . ASN B 1 292 ? 14.906 3.828 7.465 1 97.5 292 ASN B C 1
ATOM 4779 O O . ASN B 1 292 ? 14.875 4.863 8.133 1 97.5 292 ASN B O 1
ATOM 4783 N N . THR B 1 293 ? 13.82 3.246 7.035 1 97.69 293 THR B N 1
ATOM 4784 C CA . THR B 1 293 ? 12.5 3.875 7.062 1 97.69 293 THR B CA 1
ATOM 4785 C C . THR B 1 293 ? 12.062 4.148 8.5 1 97.69 293 THR B C 1
ATOM 4787 O O . THR B 1 293 ? 11.281 5.066 8.75 1 97.69 293 THR B O 1
ATOM 4790 N N . GLY B 1 294 ? 12.531 3.32 9.453 1 96.88 294 GLY B N 1
ATOM 4791 C CA . GLY B 1 294 ? 12.266 3.611 10.852 1 96.88 294 GLY B CA 1
ATOM 4792 C C . GLY B 1 294 ? 12.789 4.965 11.289 1 96.88 294 GLY B C 1
ATOM 4793 O O . GLY B 1 294 ? 12.055 5.75 11.898 1 96.88 294 GLY B O 1
ATOM 4794 N N . GLU B 1 295 ? 14 5.219 10.938 1 96.88 295 GLU B N 1
ATOM 4795 C CA . GLU B 1 295 ? 14.617 6.488 11.289 1 96.88 295 GLU B CA 1
ATOM 4796 C C . GLU B 1 295 ? 14 7.645 10.5 1 96.88 295 GLU B C 1
ATOM 4798 O O . GLU B 1 295 ? 13.82 8.734 11.039 1 96.88 295 GLU B O 1
ATOM 4803 N N . LEU B 1 296 ? 13.711 7.422 9.227 1 97.69 296 LEU B N 1
ATOM 4804 C CA . LEU B 1 296 ? 13.031 8.438 8.43 1 97.69 296 LEU B CA 1
ATOM 4805 C C . LEU B 1 296 ? 11.734 8.875 9.094 1 97.69 296 LEU B C 1
ATOM 4807 O O . LEU B 1 296 ? 11.484 10.07 9.25 1 97.69 296 LEU B O 1
ATOM 4811 N N . ALA B 1 297 ? 10.953 7.898 9.516 1 97.5 297 ALA B N 1
ATOM 4812 C CA . ALA B 1 297 ? 9.656 8.18 10.125 1 97.5 297 ALA B CA 1
ATOM 4813 C C . ALA B 1 297 ? 9.812 8.883 11.469 1 97.5 297 ALA B C 1
ATOM 4815 O O . ALA B 1 297 ? 9.102 9.844 11.766 1 97.5 297 ALA B O 1
ATOM 4816 N N . ARG B 1 298 ? 10.711 8.375 12.25 1 95.75 298 ARG B N 1
ATOM 4817 C CA . ARG B 1 298 ? 10.961 8.977 13.555 1 95.75 298 ARG B CA 1
ATOM 4818 C C . ARG B 1 298 ? 11.336 10.445 13.422 1 95.75 298 ARG B C 1
ATOM 4820 O O . ARG B 1 298 ? 10.734 11.305 14.07 1 95.75 298 ARG B O 1
ATOM 4827 N N . LEU B 1 299 ? 12.266 10.742 12.555 1 95.62 299 LEU B N 1
ATOM 4828 C CA . LEU B 1 299 ? 12.75 12.109 12.391 1 95.62 299 LEU B CA 1
ATOM 4829 C C . LEU B 1 299 ? 11.672 12.992 11.773 1 95.62 299 LEU B C 1
ATOM 4831 O O . LEU B 1 299 ? 11.578 14.18 12.094 1 95.62 299 LEU B O 1
ATOM 4835 N N . ALA B 1 300 ? 10.891 12.414 10.859 1 97.12 300 ALA B N 1
ATOM 4836 C CA . ALA B 1 300 ? 9.789 13.172 10.273 1 97.12 300 ALA B CA 1
ATOM 4837 C C . ALA B 1 300 ? 8.805 13.625 11.352 1 97.12 300 ALA B C 1
ATOM 4839 O O . ALA B 1 300 ? 8.367 14.781 11.359 1 97.12 300 ALA B O 1
ATOM 4840 N N . MET B 1 301 ? 8.477 12.711 12.273 1 94.06 301 MET B N 1
ATOM 4841 C CA . MET B 1 301 ? 7.523 13.039 13.336 1 94.06 301 MET B CA 1
ATOM 4842 C C . MET B 1 301 ? 8.125 14.023 14.32 1 94.06 301 MET B C 1
ATOM 4844 O O . MET B 1 301 ? 7.43 14.906 14.836 1 94.06 301 MET B O 1
ATOM 4848 N N . VAL B 1 302 ? 9.422 13.898 14.578 1 90.88 302 VAL B N 1
ATOM 4849 C CA . VAL B 1 302 ? 10.133 14.852 15.422 1 90.88 302 VAL B CA 1
ATOM 4850 C C . VAL B 1 302 ? 10.07 16.25 14.797 1 90.88 302 VAL B C 1
ATOM 4852 O O . VAL B 1 302 ? 9.75 17.219 15.477 1 90.88 302 VAL B O 1
ATOM 4855 N N . ALA B 1 303 ? 10.367 16.281 13.523 1 91.44 303 ALA B N 1
ATOM 4856 C CA . ALA B 1 303 ? 10.336 17.547 12.805 1 91.44 303 ALA B CA 1
ATOM 4857 C C . ALA B 1 303 ? 8.93 18.156 12.812 1 91.44 303 ALA B C 1
ATOM 4859 O O . ALA B 1 303 ? 8.766 19.359 13.031 1 91.44 303 ALA B O 1
ATOM 4860 N N . LEU B 1 304 ? 7.953 17.328 12.578 1 93 304 LEU B N 1
ATOM 4861 C CA . LEU B 1 304 ? 6.562 17.766 12.531 1 93 304 LEU B CA 1
ATOM 4862 C C . LEU B 1 304 ? 6.137 18.344 13.875 1 93 304 LEU B C 1
ATOM 4864 O O . LEU B 1 304 ? 5.5 19.406 13.922 1 93 304 LEU B O 1
ATOM 4868 N N . GLN B 1 305 ? 6.492 17.703 14.906 1 86.56 305 GLN B N 1
ATOM 4869 C CA . GLN B 1 305 ? 6.184 18.172 16.25 1 86.56 305 GLN B CA 1
ATOM 4870 C C . GLN B 1 305 ? 6.855 19.516 16.531 1 86.56 305 GLN B C 1
ATOM 4872 O O . GLN B 1 305 ? 6.246 20.406 17.125 1 86.56 305 GLN B O 1
ATOM 4877 N N . GLY B 1 306 ? 8.117 19.578 16.172 1 83.44 306 GLY B N 1
ATOM 4878 C CA . GLY B 1 306 ? 8.82 20.844 16.344 1 83.44 306 GLY B CA 1
ATOM 4879 C C . GLY B 1 306 ? 8.141 22 15.648 1 83.44 306 GLY B C 1
ATOM 4880 O O . GLY B 1 306 ? 8.016 23.078 16.234 1 83.44 306 GLY B O 1
ATOM 4881 N N . ARG B 1 307 ? 7.684 21.797 14.453 1 87.38 307 ARG B N 1
ATOM 4882 C CA . ARG B 1 307 ? 7 22.844 13.703 1 87.38 307 ARG B CA 1
ATOM 4883 C C . ARG B 1 307 ? 5.66 23.188 14.344 1 87.38 307 ARG B C 1
ATOM 4885 O O . ARG B 1 307 ? 5.293 24.359 14.422 1 87.38 307 ARG B O 1
ATOM 4892 N N . ALA B 1 308 ? 4.941 22.172 14.703 1 83.56 308 ALA B N 1
ATOM 4893 C CA . ALA B 1 308 ? 3.656 22.375 15.367 1 83.56 308 ALA B CA 1
ATOM 4894 C C . ALA B 1 308 ? 3.818 23.234 16.625 1 83.56 308 ALA B C 1
ATOM 4896 O O . ALA B 1 308 ? 3.016 24.141 16.875 1 83.56 308 ALA B O 1
ATOM 4897 N N . GLU B 1 309 ? 4.781 22.922 17.344 1 77 309 GLU B N 1
ATOM 4898 C CA . GLU B 1 309 ? 5.051 23.672 18.562 1 77 309 GLU B CA 1
ATOM 4899 C C . GLU B 1 309 ? 5.402 25.125 18.266 1 77 309 GLU B C 1
ATOM 4901 O O . GLU B 1 309 ? 4.941 26.031 18.953 1 77 309 GLU B O 1
ATOM 4906 N N . TRP B 1 310 ? 6.207 25.266 17.328 1 77.44 310 TRP B N 1
ATOM 4907 C CA . TRP B 1 310 ? 6.586 26.609 16.922 1 77.44 310 TRP B CA 1
ATOM 4908 C C . TRP B 1 310 ? 5.363 27.422 16.5 1 77.44 310 TRP B C 1
ATOM 4910 O O . TRP B 1 310 ? 5.195 28.562 16.906 1 77.44 310 TRP B O 1
ATOM 4920 N N . MET B 1 311 ? 4.57 26.875 15.742 1 76.88 311 MET B N 1
ATOM 4921 C CA . MET B 1 311 ? 3.367 27.547 15.242 1 76.88 311 MET B CA 1
ATOM 4922 C C . MET B 1 311 ? 2.422 27.875 16.391 1 76.88 311 MET B C 1
ATOM 4924 O O . MET B 1 311 ? 1.792 28.938 16.391 1 76.88 311 MET B O 1
ATOM 4928 N N . GLY B 1 312 ? 2.354 26.953 17.234 1 72.38 312 GLY B N 1
ATOM 4929 C CA . GLY B 1 312 ? 1.54 27.203 18.406 1 72.38 312 GLY B CA 1
ATOM 4930 C C . GLY B 1 312 ? 2.045 28.375 19.234 1 72.38 312 GLY B C 1
ATOM 4931 O O . GLY B 1 312 ? 1.256 29.203 19.703 1 72.38 312 GLY B O 1
ATOM 4932 N N . ALA B 1 313 ? 3.281 28.422 19.406 1 67.31 313 ALA B N 1
ATOM 4933 C CA . ALA B 1 313 ? 3.893 29.516 20.172 1 67.31 313 ALA B CA 1
ATOM 4934 C C . ALA B 1 313 ? 3.67 30.859 19.484 1 67.31 313 ALA B C 1
ATOM 4936 O O . ALA B 1 313 ? 3.424 31.859 20.141 1 67.31 313 ALA B O 1
ATOM 4937 N N . ARG B 1 314 ? 3.779 30.844 18.266 1 67.38 314 ARG B N 1
ATOM 4938 C CA . ARG B 1 314 ? 3.574 32.062 17.5 1 67.38 314 ARG B CA 1
ATOM 4939 C C . ARG B 1 314 ? 2.133 32.531 17.625 1 67.38 314 ARG B C 1
ATOM 4941 O O . ARG B 1 314 ? 1.885 33.75 17.703 1 67.38 314 ARG B O 1
ATOM 4948 N N . ALA B 1 315 ? 1.257 31.609 17.5 1 62.19 315 ALA B N 1
ATOM 4949 C CA . ALA B 1 315 ? -0.16 31.953 17.609 1 62.19 315 ALA B CA 1
ATOM 4950 C C . ALA B 1 315 ? -0.469 32.594 18.953 1 62.19 315 ALA B C 1
ATOM 4952 O O . ALA B 1 315 ? -1.293 33.5 19.031 1 62.19 315 ALA B O 1
ATOM 4953 N N . LEU B 1 316 ? 0.181 32.219 19.938 1 55.31 316 LEU B N 1
ATOM 4954 C CA . LEU B 1 316 ? -0.019 32.75 21.281 1 55.31 316 LEU B CA 1
ATOM 4955 C C . LEU B 1 316 ? 0.596 34.125 21.406 1 55.31 316 LEU B C 1
ATOM 4957 O O . LEU B 1 316 ? 0.062 35 22.125 1 55.31 316 LEU B O 1
ATOM 4961 N N . ARG B 1 317 ? 1.787 34.281 20.75 1 54.59 317 ARG B N 1
ATOM 4962 C CA . ARG B 1 317 ? 2.463 35.562 20.812 1 54.59 317 ARG B CA 1
ATOM 4963 C C . ARG B 1 317 ? 1.688 36.625 20.047 1 54.59 317 ARG B C 1
ATOM 4965 O O . ARG B 1 317 ? 1.743 37.812 20.375 1 54.59 317 ARG B O 1
ATOM 4972 N N . ARG B 1 318 ? 1.212 36.188 18.812 1 51.12 318 ARG B N 1
ATOM 4973 C CA . ARG B 1 318 ? 0.452 37.156 18.031 1 51.12 318 ARG B CA 1
ATOM 4974 C C . ARG B 1 318 ? -0.798 37.625 18.781 1 51.12 318 ARG B C 1
ATOM 4976 O O . ARG B 1 318 ? -1.565 38.438 18.281 1 51.12 318 ARG B O 1
ATOM 4983 N N . HIS B 1 319 ? -0.936 37.094 19.938 1 45.78 319 HIS B N 1
ATOM 4984 C CA . HIS B 1 319 ? -1.985 37.688 20.766 1 45.78 319 HIS B CA 1
ATOM 4985 C C . HIS B 1 319 ? -1.673 39.156 21.078 1 45.78 319 HIS B C 1
ATOM 4987 O O . HIS B 1 319 ? -0.507 39.5 21.234 1 45.78 319 HIS B O 1
ATOM 4993 N N . PRO B 1 320 ? -2.539 40.125 20.734 1 44.06 320 PRO B N 1
ATOM 4994 C CA . PRO B 1 320 ? -2.332 41.562 20.859 1 44.06 320 PRO B CA 1
ATOM 4995 C C . PRO B 1 320 ? -1.388 41.938 22 1 44.06 320 PRO B C 1
ATOM 4997 O O . PRO B 1 320 ? -0.692 42.969 21.938 1 44.06 320 PRO B O 1
ATOM 5000 N N . ASP B 1 321 ? -1.536 41.344 23.094 1 40.88 321 ASP B N 1
ATOM 5001 C CA . ASP B 1 321 ? -0.765 41.719 24.266 1 40.88 321 ASP B CA 1
ATOM 5002 C C . ASP B 1 321 ? 0.649 41.156 24.219 1 40.88 321 ASP B C 1
ATOM 5004 O O . ASP B 1 321 ? 1.438 41.344 25.141 1 40.88 321 ASP B O 1
ATOM 5008 N N . ALA B 1 322 ? 0.871 40.25 23.281 1 44.34 322 A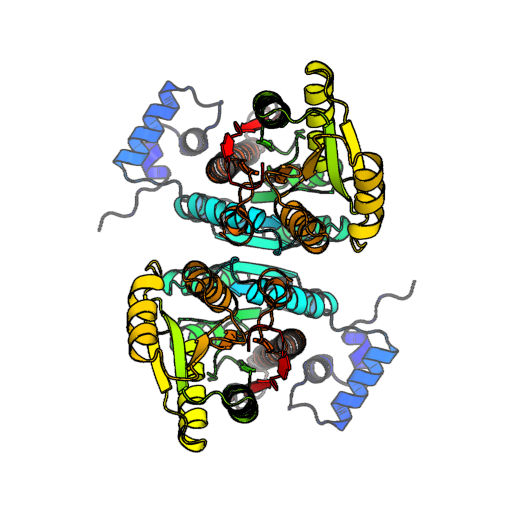LA B N 1
ATOM 5009 C CA . ALA B 1 322 ? 2.188 39.625 23.266 1 44.34 322 ALA B CA 1
ATOM 5010 C C . ALA B 1 322 ? 3.234 40.562 22.656 1 44.34 322 ALA B C 1
ATOM 5012 O O . ALA B 1 322 ? 2.916 41.375 21.797 1 44.34 322 ALA B O 1
ATOM 5013 N N . ALA B 1 323 ? 4.309 40.781 23.391 1 42.31 323 ALA B N 1
ATOM 5014 C CA . ALA B 1 323 ? 5.445 41.625 23.016 1 42.31 323 ALA B CA 1
ATOM 5015 C C . ALA B 1 323 ? 5.883 41.312 21.578 1 42.31 323 ALA B C 1
ATOM 5017 O O . ALA B 1 323 ? 5.691 40.219 21.094 1 42.31 323 ALA B O 1
ATOM 5018 N N . GLU B 1 324 ? 6.145 42.281 20.719 1 42.78 324 GLU B N 1
ATOM 5019 C CA . GLU B 1 324 ? 6.648 42.344 19.344 1 42.78 324 GLU B CA 1
ATOM 5020 C C . GLU B 1 324 ? 7.766 41.312 19.141 1 42.78 324 GLU B C 1
ATOM 5022 O O . GLU B 1 324 ? 8.914 41.562 19.5 1 42.78 324 GLU B O 1
ATOM 5027 N N . GLY B 1 325 ? 7.805 40.156 19.688 1 43.59 325 GLY B N 1
ATOM 5028 C CA . GLY B 1 325 ? 8.992 39.375 19.422 1 43.59 325 GLY B CA 1
ATOM 5029 C C . GLY B 1 325 ? 9.164 39.031 17.953 1 43.59 325 GLY B C 1
ATOM 5030 O O . GLY B 1 325 ? 8.211 39.125 17.172 1 43.59 325 GLY B O 1
ATOM 5031 N N . ASP B 1 326 ? 10.336 39.125 17.391 1 44.84 326 ASP B N 1
ATOM 5032 C CA . ASP B 1 326 ? 10.812 38.844 16.047 1 44.84 326 ASP B CA 1
ATOM 5033 C C . ASP B 1 326 ? 10.234 37.562 15.5 1 44.84 326 ASP B C 1
ATOM 5035 O O . ASP B 1 326 ? 10.391 36.5 16.109 1 44.84 326 ASP B O 1
ATOM 5039 N N . ASP B 1 327 ? 9.094 37.562 14.906 1 52.94 327 ASP B N 1
ATOM 5040 C CA . ASP B 1 327 ? 8.398 36.531 14.156 1 52.94 327 ASP B CA 1
ATOM 5041 C C . ASP B 1 327 ? 9.336 35.812 13.188 1 52.94 327 ASP B C 1
ATOM 5043 O O . ASP B 1 327 ? 9.242 36 11.969 1 52.94 327 ASP B O 1
ATOM 5047 N N . GLU B 1 328 ? 10.562 35.625 13.562 1 57.38 328 GLU B N 1
ATOM 5048 C CA . GLU B 1 328 ? 11.422 34.938 12.594 1 57.38 328 GLU B CA 1
ATOM 5049 C C . GLU B 1 328 ? 10.828 33.625 12.148 1 57.38 328 GLU B C 1
ATOM 5051 O O . GLU B 1 328 ? 10.359 32.812 12.984 1 57.38 328 GLU B O 1
ATOM 5056 N N . PRO B 1 329 ? 10.672 33.531 10.836 1 64.06 329 PRO B N 1
ATOM 5057 C CA . PRO B 1 329 ? 10.18 32.25 10.312 1 64.06 329 PRO B CA 1
ATOM 5058 C C . PRO B 1 329 ? 11.047 31.078 10.727 1 64.06 329 PRO B C 1
ATOM 5060 O O . PRO B 1 329 ? 12.242 31.234 10.961 1 64.06 329 PRO B O 1
ATOM 5063 N N . LEU B 1 330 ? 10.43 30.125 11.156 1 71.31 330 LEU B N 1
ATOM 5064 C CA . LEU B 1 330 ? 11.188 28.906 11.43 1 71.31 330 LEU B CA 1
ATOM 5065 C C . LEU B 1 330 ? 11.938 28.438 10.188 1 71.31 330 LEU B C 1
ATOM 5067 O O . LEU B 1 330 ? 11.32 28.188 9.148 1 71.31 330 LEU B O 1
ATOM 5071 N N . ARG B 1 331 ? 13.219 28.5 10.234 1 82.19 331 ARG B N 1
ATOM 5072 C CA . ARG B 1 331 ? 14.055 28.047 9.125 1 82.19 331 ARG B CA 1
ATOM 5073 C C . ARG B 1 331 ? 13.836 26.578 8.844 1 82.19 331 ARG B C 1
ATOM 5075 O O . ARG B 1 331 ? 13.602 25.781 9.758 1 82.19 331 ARG B O 1
ATOM 5082 N N . GLY B 1 332 ? 13.828 26.281 7.598 1 89.25 332 GLY B N 1
ATOM 5083 C CA . GLY B 1 332 ? 13.727 24.891 7.199 1 89.25 332 GLY B CA 1
ATOM 5084 C C . GLY B 1 332 ? 14.938 24.062 7.602 1 89.25 332 GLY B C 1
ATOM 5085 O O . GLY B 1 332 ? 16.078 24.516 7.453 1 89.25 332 GLY B O 1
ATOM 5086 N N . ARG B 1 333 ? 14.68 22.984 8.242 1 90.94 333 ARG B N 1
ATOM 5087 C CA . ARG B 1 333 ? 15.742 22.062 8.625 1 90.94 333 ARG B CA 1
ATOM 5088 C C . ARG B 1 333 ? 15.75 20.828 7.715 1 90.94 333 ARG B C 1
ATOM 5090 O O . ARG B 1 333 ? 14.703 20.375 7.262 1 90.94 333 ARG B O 1
ATOM 5097 N N . GLU B 1 334 ? 16.891 20.359 7.496 1 92.81 334 GLU B N 1
ATOM 5098 C CA . GLU B 1 334 ? 17.094 19.109 6.781 1 92.81 334 GLU B CA 1
ATOM 5099 C C . GLU B 1 334 ? 17.672 18.031 7.695 1 92.81 334 GLU B C 1
ATOM 5101 O O . GLU B 1 334 ? 18.703 18.234 8.32 1 92.81 334 GLU B O 1
ATOM 5106 N N . PHE B 1 335 ? 16.984 16.938 7.82 1 95.06 335 PHE B N 1
ATOM 5107 C CA . PHE B 1 335 ? 17.469 15.773 8.555 1 95.06 335 PHE B CA 1
ATOM 5108 C C . PHE B 1 335 ? 17.953 14.703 7.59 1 95.06 335 PHE B C 1
ATOM 5110 O O . PHE B 1 335 ? 17.266 14.352 6.629 1 95.06 335 PHE B O 1
ATOM 5117 N N . ILE B 1 336 ? 19.156 14.211 7.836 1 96.06 336 ILE B N 1
ATOM 5118 C CA . ILE B 1 336 ? 19.766 13.258 6.922 1 96.06 336 ILE B CA 1
ATOM 5119 C C . ILE B 1 336 ? 19.969 11.922 7.621 1 96.06 336 ILE B C 1
ATOM 5121 O O . ILE B 1 336 ? 20.5 11.859 8.734 1 96.06 336 ILE B O 1
ATOM 5125 N N . VAL B 1 337 ? 1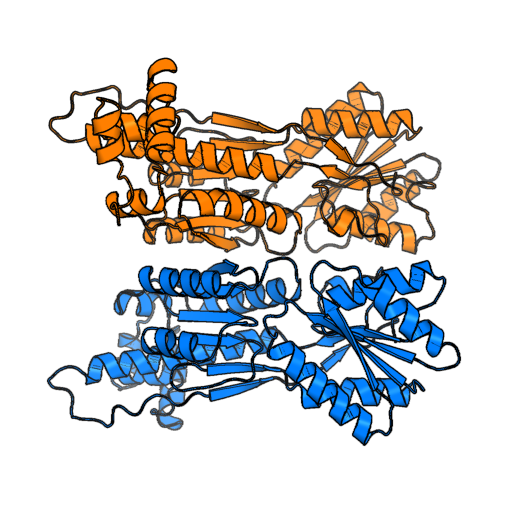9.531 10.844 7.023 1 97.62 337 VAL B N 1
ATOM 5126 C CA . VAL B 1 337 ? 19.578 9.5 7.582 1 97.62 337 VAL B CA 1
ATOM 5127 C C . VAL B 1 337 ? 20.688 8.703 6.898 1 97.62 337 VAL B C 1
ATOM 5129 O O . VAL B 1 337 ? 20.844 8.758 5.676 1 97.62 337 VAL B O 1
ATOM 5132 N N . ALA B 1 338 ? 21.438 7.953 7.664 1 97.88 338 ALA B N 1
ATOM 5133 C CA . ALA B 1 338 ? 22.516 7.121 7.125 1 97.88 338 ALA B CA 1
ATOM 5134 C C . ALA B 1 338 ? 21.953 5.883 6.434 1 97.88 338 ALA B C 1
ATOM 5136 O O . ALA B 1 338 ? 21.109 5.18 7 1 97.88 338 ALA B O 1
ATOM 5137 N N . PRO B 1 339 ? 22.422 5.645 5.207 1 98.19 339 PRO B N 1
ATOM 5138 C CA . PRO B 1 339 ? 22 4.438 4.496 1 98.19 339 PRO B CA 1
ATOM 5139 C C . PRO B 1 339 ? 22.781 3.199 4.91 1 98.19 339 PRO B C 1
ATOM 5141 O O . PRO B 1 339 ? 23.781 3.311 5.629 1 98.19 339 PRO B O 1
ATOM 5144 N N . ALA B 1 340 ? 22.312 2.059 4.582 1 98.62 340 ALA B N 1
ATOM 5145 C CA . ALA B 1 340 ? 23.016 0.786 4.676 1 98.62 340 ALA B CA 1
ATOM 5146 C C . ALA B 1 340 ? 22.797 -0.062 3.428 1 98.62 340 ALA B C 1
ATOM 5148 O O . ALA B 1 340 ? 21.75 0.051 2.773 1 98.62 340 ALA B O 1
ATOM 5149 N N . LEU B 1 341 ? 23.781 -0.832 3.104 1 98.81 341 LEU B N 1
ATOM 5150 C CA . LEU B 1 341 ? 23.641 -1.737 1.968 1 98.81 341 LEU B CA 1
ATOM 5151 C C . LEU B 1 341 ? 23.406 -3.168 2.439 1 98.81 341 LEU B C 1
ATOM 5153 O O . LEU B 1 341 ? 24.203 -3.723 3.191 1 98.81 341 LEU B O 1
ATOM 5157 N N . SER B 1 342 ? 22.297 -3.701 2.094 1 98.81 342 SER B N 1
ATOM 5158 C CA . SER B 1 342 ? 22.016 -5.113 2.322 1 98.81 342 SER B CA 1
ATOM 5159 C C . SER B 1 342 ? 22.422 -5.961 1.122 1 98.81 342 SER B C 1
ATOM 5161 O O . SER B 1 342 ? 21.766 -5.926 0.079 1 98.81 342 SER B O 1
ATOM 5163 N N . VAL B 1 343 ? 23.422 -6.695 1.279 1 98.81 343 VAL B N 1
ATOM 5164 C CA . VAL B 1 343 ? 23.984 -7.465 0.174 1 98.81 343 VAL B CA 1
ATOM 5165 C C . VAL B 1 343 ? 23.281 -8.82 0.081 1 98.81 343 VAL B C 1
ATOM 5167 O O . VAL B 1 343 ? 23.125 -9.516 1.087 1 98.81 343 VAL B O 1
ATOM 5170 N N . ARG B 1 344 ? 22.844 -9.164 -1.15 1 98.56 344 ARG B N 1
ATOM 5171 C CA . ARG B 1 344 ? 22.203 -10.445 -1.415 1 98.56 344 ARG B CA 1
ATOM 5172 C C . ARG B 1 344 ? 22.703 -11.055 -2.721 1 98.56 344 ARG B C 1
ATOM 5174 O O . ARG B 1 344 ? 23.766 -10.672 -3.219 1 98.56 344 ARG B O 1
ATOM 5181 N N . SER B 1 345 ? 21.984 -11.977 -3.346 1 98.19 345 SER B N 1
ATOM 5182 C CA . SER B 1 345 ? 22.562 -12.812 -4.398 1 98.19 345 SER B CA 1
ATOM 5183 C C . SER B 1 345 ? 22.578 -12.086 -5.738 1 98.19 345 SER B C 1
ATOM 5185 O O . SER B 1 345 ? 23.234 -12.516 -6.684 1 98.19 345 SER B O 1
ATOM 5187 N N . SER B 1 346 ? 21.891 -10.945 -5.895 1 98.56 346 SER B N 1
ATOM 5188 C CA . SER B 1 346 ? 21.75 -10.289 -7.191 1 98.56 346 SER B CA 1
ATOM 5189 C C . SER B 1 346 ? 23.016 -9.531 -7.57 1 98.56 346 SER B C 1
ATOM 5191 O O . SER B 1 346 ? 23.109 -8.992 -8.68 1 98.56 346 SER B O 1
ATOM 5193 N N . SER B 1 347 ? 24.031 -9.422 -6.676 1 97.88 347 SER B N 1
ATOM 5194 C CA . SER B 1 347 ? 25.25 -8.719 -7.027 1 97.88 347 SER B CA 1
ATOM 5195 C C . SER B 1 347 ? 26.469 -9.391 -6.406 1 97.88 347 SER B C 1
ATOM 5197 O O . SER B 1 347 ? 26.344 -10.164 -5.449 1 97.88 347 SER B O 1
#

Secondary structure (DSSP, 8-state):
---PPPHHHHHHHHTS-HHHHHHHHTT-TTS-HHHHHHHHHHHHHHT----HHHHHHHTT-EEEEEEEES-S-SHHHHHHHHHHHHHHHTTT-EEEEEE-TT-HHHHHHHHHHHHHTTEEEEEEES--S-HHHHHHHHTTS-EEEES----BTTBEEEEE-HHHHHHHHHHHHHHTT--EEEEEEEE-SS--HHHHHHHHHHHHHHHHTT--EEEEEEETTS-SHHHHHHHHHHTTTS-EEEEESSHHHHHHHHHHHHHTT--BTTTBEEEEEE--HHHHSTTT--EEEE--HHHHHHHHHHHHHHHHHHHHHHHHHTSTTS--------PPPEEEE--EEE--TT-/-PPPPPHHHHHHHHTS-HHHHHHHHTT-TTS-HHHHHHHHHHHHHHT----HHHHHHHTT-EEEEEEEES-S-SHHHHHHHHHHHHHHHTTT-EEEEEE-TT-HHHHHHHHHHHHHTTEEEEEEES--S-HHHHHHHHTTS-EEEES----BTTBEEEEE-HHHHHHHHHHHHHHTT--EEEEEEEE-SS--HHHHHHHHHHHHHHHHTT--EEEEEEETTS-SHHHHHHHHHTTTTS-EEEEESSHHHHHHHHHHHHHTT--BTTTBEEEEES--HHHHSTTT--EEEE--HHHHHHHHHHHHHHHHHHHHHHHHHTSTTS-----------EEEE--EEE--TT-

Foldseek 3Di:
DPPQDDLVNLCVQLVHDSLLLLCLLLVHPVHDPVSSVSSVVSCVVSVNQQQLCVVCVVVVAHLEEEEEAQDDPALLVVLLQVLLCVLSVSNNHHYDYDHQVLPQVSVLVSLVVNVVNRHQYYEYEQHLDDPVSQQVSLVRHAYEYEQAPDWFQRYAYEYADLLLLLLQVQVVCVVLPAAEEEEEEEDQPSPSVNLVSNVVSNVVNCVVVVGYYHYFYHYPPDQPQPRVVVVCVVQQVGAYEYEYAAVVVLQSVVVNQVVVVHDALPSYAYEHEQPGPVCVDPVHFHWYKHGPSNVRSNVRVSRSSNSSSLVVVVVVQVPPPRPPPDPPGDGYYYHYGYMDIDDTRRD/DPDQQDLVNLCVQLVHDSLLLLCLLLVHPVHDPVSSVSSVVSCVVSVNQQQLCVVCVVVVAHLEEEEEAQDDPALLVVLLQVLLCVLSVSNNHHYDYDHQVLPQVSVLVSLVVNVVNRHQYYEYEQHLDDPVSQQVSLVRHAYEYEQAPDWFQRYAYEYADLLLLLLQVQVVCVVLPAAEEEEEEEDQPSPSVNLVVNVVSNVVNCVVVVGYYHYFYHYPPDQPQPRVVVVCVVQQVGAYEYEYAAVVVLQSVVVNQVVVVHDALPSYAYEGEQPGPVCVDPVHFHWYKHGPSNVRSNVRVSSSSNSSSLVVVVVVQVPVVRDPPDPPGDGYYYHYGYMDIDDTRRD

Radius of gyration: 27.76 Å; Cα contacts (8 Å, |Δi|>4): 1418; chains: 2; bounding box: 82×82×66 Å

Sequence (694 aa):
MAADPTQRDVARAAGVSRGLVSLALSGSSLVADDTRERIVQVAHELGYTRNLGAASLASKRSPVVGVVLPDLRNPFFESVVDNLQHEADGLGLLPLVATSADDRSRETTVLQRFRELRAAGIVMVSPVEGPEAFTRIGSQLPLVLIGAALADDGFDSVHVDEDAAAALIVEHLRSHGWRRIVAVSFVSGLGEVWVAHRHRALARAAAAAGMPLERVEVPRGEALAPQLGGVLAAQADQRVAVVTHNDLTAADVLAFVRARGLRPGHDLAVIGFDDTHMARRPEFDITSVSQNTGELARLAMVALQGRAEWMGARALRRHPDAAEGDDEPLRGREFIVAPALSVRSSSMAADPTQRDVARAAGVSRGLVSLALSGSSLVADDTRERIVQVAHELGYTRNLGAASLASKRSPVVGVVLPDLRNPFFESVVDNLQHEADGLGLLPLVATSADDRSRETTVLQRFRELRAAGIVMVSPVEGPEAFTRIGSQLPLVLIGAALADDGFDSVHVDEDAAAALIVEHLRSHGWRRIVAVSFVSGLGEVWVAHRHRALARAAAAAGMPLERVEVPRGEALAPQLGGVLAAQADQRVAVVTHNDLTAADVLAFVRARGLRPGHDLAVIGFDDTHMARRPEFDITSVSQNTGELARLAMVALQGRAEWMGARALRRHPDAAEGDDEPLRGREFIVAPALSVRSSS

Organism: Propionibacterium freudenreichii subsp. shermanii (strain ATCC 9614 / DSM 4902 / CIP 103027 / NCIMB 8099 / CIRM-BIA1) (NCBI:txid754252)

Solvent-accessible surface area (backbone atoms only — not comparable to full-atom values): 35009 Å² total; per-residue (Å²): 129,84,73,79,50,44,63,62,51,37,8,61,74,55,71,46,52,52,65,54,42,48,32,30,74,23,62,37,82,85,38,54,66,70,58,24,52,49,41,50,50,42,19,54,76,57,61,33,60,73,36,50,18,57,50,17,48,74,68,69,18,34,41,29,32,36,34,39,31,43,56,62,76,54,60,54,51,38,48,34,50,52,33,35,40,58,58,27,51,70,24,51,30,43,58,32,36,34,66,26,68,78,30,58,70,43,42,51,51,52,51,50,49,39,56,76,60,28,34,50,25,36,41,36,37,59,62,60,62,60,71,65,65,48,31,59,49,17,70,73,36,24,30,27,33,34,49,33,99,55,58,38,64,27,26,30,12,22,27,54,37,43,54,61,40,20,42,54,53,46,52,52,38,49,76,71,65,40,55,33,37,39,38,38,40,75,37,80,78,71,53,53,55,43,58,52,50,44,49,51,25,36,50,51,37,25,53,75,69,71,31,56,72,44,81,46,78,35,51,62,94,56,74,63,58,71,64,52,49,57,56,50,62,75,39,66,89,42,46,38,26,38,38,26,74,26,40,70,56,33,51,52,48,49,54,56,40,45,75,70,73,44,46,62,39,72,63,31,27,36,31,22,25,50,51,33,73,67,28,67,33,84,92,56,23,36,14,15,31,26,46,45,46,60,59,45,24,48,51,38,53,49,51,32,39,29,44,36,36,50,51,52,51,46,60,58,37,69,33,87,85,37,70,88,63,84,79,67,73,62,70,38,44,76,44,75,34,74,49,47,76,46,84,38,60,14,73,129,82,72,79,49,44,65,61,50,36,8,61,75,54,71,45,52,52,64,52,43,49,32,29,74,26,62,36,83,87,38,54,66,70,58,25,51,50,41,52,50,43,19,54,75,56,62,34,63,72,35,49,19,57,50,17,51,73,68,70,19,33,40,28,30,36,32,38,31,42,57,63,74,54,60,55,51,38,49,35,50,54,33,36,41,59,57,26,52,72,23,49,30,42,59,33,36,36,67,27,69,78,31,58,70,42,42,51,51,52,53,50,49,39,56,74,58,28,34,50,26,36,40,36,36,58,62,62,64,60,71,64,65,48,32,60,49,18,70,75,35,24,30,23,34,34,50,34,99,56,58,38,64,27,25,30,13,23,27,52,37,44,54,61,42,22,42,53,52,45,52,52,38,50,76,71,65,39,55,34,37,39,38,39,41,75,38,82,77,71,52,52,57,44,57,52,50,45,49,50,25,34,50,52,38,25,54,76,70,70,29,56,72,45,81,45,78,34,51,62,93,55,74,62,58,71,63,52,48,56,56,50,64,75,40,66,91,44,47,38,27,37,38,27,74,25,39,69,56,31,51,52,49,49,54,56,41,45,75,70,72,45,45,62,37,73,65,30,27,37,30,22,25,50,50,32,74,68,28,67,33,82,92,58,23,37,14,14,33,25,45,44,45,62,58,46,24,48,51,41,52,49,51,33,39,31,43,37,38,50,53,51,52,47,59,58,37,69,34,87,85,36,71,87,62,84,79,67,74,63,71,38,44,76,46,75,36,74,50,47,75,47,83,38,59,14,73

Nearest PDB structures (foldseek):
  3c3k-assembly1_B  TM=8.376E-01  e=1.052E-14  Actinobacillus succinogenes 130Z
  3oqo-assembly1_C  TM=6.803E-01  e=6.197E-17  Bacillus subtilis
  2pe5-assembly2_C-2  TM=6.861E-01  e=4.057E-15  Escherichia coli
  3c3k-assembly1_A  TM=8.303E-01  e=5.013E-13  Actinobacillus succinogenes 130Z
  2o20-assembly3_E  TM=7.791E-01  e=1.883E-12  Lactococcus lactis